Protein AF-0000000071014496 (afdb_homodimer)

Nearest PDB structures (foldseek):
  5trm-assembly1_J  TM=6.732E-01  e=1.260E-04  Homo sapiens
  3lod-assembly1_A  TM=6.827E-01  e=5.824E-04  Klebsiella pneumoniae subsp. pneumoniae MGH 78578
  3d8p-assembly1_A  TM=7.198E-01  e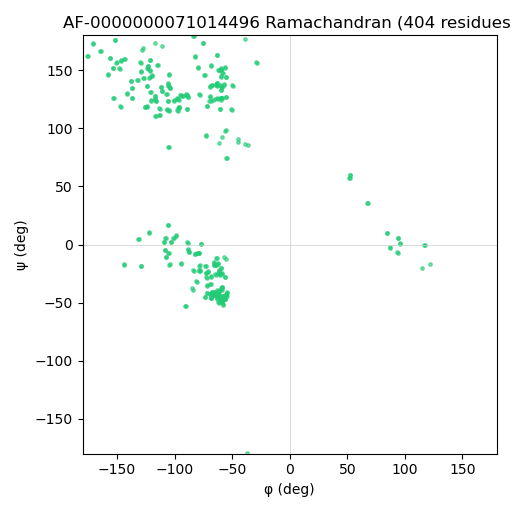=1.010E-03  Staphylococcus aureus subsp. aureus Mu50
  3d8p-assembly2_B  TM=6.957E-01  e=7.440E-04  Staphylococcus aureus subsp. aureus Mu50
  3efa-assembly1_A-2  TM=6.170E-01  e=9.733E-03  Lactiplantibacillus plantarum WCFS1

pLDDT: mean 94.32, std 11.19, range [26.66, 98.88]

Secondary structure (DSSP, 8-state):
-EEEEPPTTEEEEEEEEEEE-SPPPP-PPPP-S-EEEE--S--HHHHHHHHHHHHGGGT--HHHHS-HHHHHHHHT-TTEEEEEEE-TT--EEEEEEEE--STTEEEEEEEEE-GGGTTSSHHHHHHHHHHHHHHHT--TTS----EEEEEEETTS-TTHHHHHHHTT-EEEEEEEEEEE-HHHHTSS-TTSSTTS--------/-EEEEPPTTEEEEEEEEEEE-SPPPP-PPPP-S-EEEE--S--HHHHHHHHHHHHGGGT--HHHHS-HHHHHHHHT-TTEEEEEEE-TT--EEEEEEEE--STTEEEEEEEEE-GGGTTSSHHHHHHHHHHHHHHHT--TTS----EEEEEEETTS-TTHHHHHHHTT-EEEEEEEEEEE-HHHHTSS-TTSSTTS--------

Sequence (408 aa):
MALIPVEPEQVATIVTTLEMTRRPPARPIPDSRLRLNRWEAPAPDKYRALFRRVGAPWLWFSRLVMDDAKLVSIIHDPLVRVFAVTDPAGIEVGMLELDDRNAGACELSYVGLIPELTGQGHGRWLMAQALMLAWGTGAKGGKGVERVWVHTCTLDHPGALGFYRASGFTAISRTIETFADPRLTGALPADAAPQIPSFTPNRRMALIPVEPEQVATIVTTLEMTRRPPARPIPDSRLRLNRWEAPAPDKYRALFRRVGAPWLWFSRLVMDDAKLVSIIHDPLVRVFAVTDPAGIEVGMLELDDRNAGACELSYVGLIPELTGQGHGRWLMAQALMLAWGTGAKGGKGVERVWVHTCTLDHPGALGFYRASGFTAISRTIETFADPRLTGALPADAAPQIPSFTPNRR

Radius of gyration: 24.03 Å; Cα contacts (8 Å, |Δi|>4): 750; chains: 2; bounding box: 49×76×57 Å

Solvent-accessible surface area (backbone atoms only — not comparable to full-atom values): 22849 Å² total; per-residue (Å²): 116,53,79,42,77,50,56,51,57,41,44,75,37,49,33,38,37,29,35,28,72,63,84,72,76,92,67,84,70,55,78,62,79,56,44,83,37,82,39,80,60,58,53,68,70,59,49,41,50,52,49,40,64,37,24,30,66,44,65,53,50,72,76,70,71,44,55,66,70,61,46,48,59,46,55,53,30,92,46,30,50,39,29,38,22,22,42,87,87,62,49,76,47,24,38,39,28,39,39,44,78,49,85,41,32,26,31,51,75,43,73,49,50,28,75,91,53,65,92,68,55,49,63,59,24,50,48,46,51,49,52,52,52,50,57,57,55,42,55,91,88,57,80,46,50,52,30,39,33,39,71,49,42,70,56,42,64,85,58,47,66,61,49,44,42,74,72,61,34,41,79,77,49,44,31,38,38,37,38,72,31,43,43,81,76,59,78,36,60,75,71,48,27,73,90,56,85,80,50,71,69,75,82,121,116,50,78,43,77,49,58,50,57,41,44,74,36,50,33,38,37,29,35,29,70,61,84,71,77,90,67,85,71,56,77,63,78,58,44,84,38,81,39,79,60,58,53,69,70,62,48,42,51,52,48,39,65,39,25,30,66,45,65,53,47,72,76,71,71,44,55,66,70,62,47,47,60,48,57,52,30,92,47,29,51,39,30,38,23,23,42,87,85,63,50,77,48,28,39,39,29,40,38,43,77,49,85,40,34,27,31,51,76,43,73,47,51,29,75,90,54,63,91,70,55,50,64,57,24,52,48,46,53,50,51,52,53,52,56,56,57,41,55,92,87,57,80,45,52,50,30,40,32,37,72,50,42,71,56,43,63,86,58,47,67,61,49,45,41,75,72,61,33,42,77,76,48,43,31,38,37,38,38,73,31,43,43,80,75,60,79,36,58,75,72,48,28,72,89,56,86,80,50,71,68,75,81,122

Structure (mmCIF, N/CA/C/O backbone):
data_AF-0000000071014496-model_v1
#
loop_
_entity.id
_entity.type
_entity.pdbx_description
1 polymer 'GNAT family N-acetyltransferase'
#
loop_
_atom_site.group_PDB
_atom_site.id
_atom_site.type_symbol
_atom_site.label_atom_id
_atom_site.label_alt_id
_atom_site.label_comp_id
_atom_site.label_asym_id
_atom_site.label_entity_id
_atom_site.label_seq_id
_atom_site.pdbx_PDB_ins_code
_atom_site.Cartn_x
_atom_site.Cartn_y
_atom_site.Cartn_z
_atom_site.occupancy
_atom_site.B_iso_or_equiv
_atom_site.auth_seq_id
_atom_site.auth_comp_id
_atom_site.auth_asym_id
_atom_site.auth_atom_id
_atom_site.pdbx_PDB_model_num
ATOM 1 N N . MET A 1 1 ? -2.264 0.877 20.5 1 69.5 1 MET A N 1
ATOM 2 C CA . MET A 1 1 ? -1.523 1.037 19.266 1 69.5 1 MET A CA 1
ATOM 3 C C . MET A 1 1 ? -0.091 0.538 19.406 1 69.5 1 MET A C 1
ATOM 5 O O . MET A 1 1 ? 0.595 0.882 20.375 1 69.5 1 MET A O 1
ATOM 9 N N . ALA A 1 2 ? 0.266 -0.501 18.719 1 77.06 2 ALA A N 1
ATOM 10 C CA . ALA A 1 2 ? 1.624 -1.034 18.781 1 77.06 2 ALA A CA 1
ATOM 11 C C . ALA A 1 2 ? 2.473 -0.494 17.625 1 77.06 2 ALA A C 1
ATOM 13 O O . ALA A 1 2 ? 1.988 -0.357 16.5 1 77.06 2 ALA A O 1
ATOM 14 N N . LEU A 1 3 ? 3.592 0.118 17.984 1 88.88 3 LEU A N 1
ATOM 15 C CA . LEU A 1 3 ? 4.605 0.568 17.031 1 88.88 3 LEU A CA 1
ATOM 16 C C . LEU A 1 3 ? 5.832 -0.333 17.078 1 88.88 3 LEU A C 1
ATOM 18 O O . LEU A 1 3 ? 6.445 -0.499 18.141 1 88.88 3 LEU A O 1
ATOM 22 N N . ILE A 1 4 ? 6.09 -0.976 16 1 92.94 4 ILE A N 1
ATOM 23 C CA . ILE A 1 4 ? 7.246 -1.859 15.914 1 92.94 4 ILE A CA 1
ATOM 24 C C . ILE A 1 4 ? 8.211 -1.334 14.859 1 92.94 4 ILE A C 1
ATOM 26 O O . ILE A 1 4 ? 7.906 -1.348 13.664 1 92.94 4 ILE A O 1
ATOM 30 N N . PRO A 1 5 ? 9.336 -0.855 15.305 1 94.81 5 PRO A N 1
ATOM 31 C CA . PRO A 1 5 ? 10.305 -0.415 14.297 1 94.81 5 PRO A CA 1
ATOM 32 C C . PRO A 1 5 ? 10.734 -1.541 13.359 1 94.81 5 PRO A C 1
ATOM 34 O O . PRO A 1 5 ? 10.852 -2.693 13.781 1 94.81 5 PRO A O 1
ATOM 37 N N . VAL A 1 6 ? 10.977 -1.225 12.117 1 96.38 6 VAL A N 1
ATOM 38 C CA . VAL A 1 6 ? 11.523 -2.154 11.141 1 96.38 6 VAL A CA 1
ATOM 39 C C . VAL A 1 6 ? 13.016 -1.899 10.969 1 96.38 6 VAL A C 1
ATOM 41 O O . VAL A 1 6 ? 13.438 -0.765 10.719 1 96.38 6 VAL A O 1
ATOM 44 N N . GLU A 1 7 ? 13.836 -2.898 11.164 1 96.06 7 GLU A N 1
ATOM 45 C CA . GLU A 1 7 ? 15.273 -2.734 10.969 1 96.06 7 GLU A CA 1
ATOM 46 C C . GLU A 1 7 ? 15.586 -2.215 9.57 1 96.06 7 GLU A C 1
ATOM 48 O O . GLU A 1 7 ? 14.938 -2.607 8.594 1 96.06 7 GLU A O 1
ATOM 53 N N . PRO A 1 8 ? 16.609 -1.366 9.43 1 95.69 8 PRO A N 1
ATOM 54 C CA . PRO A 1 8 ? 16.938 -0.771 8.125 1 95.69 8 PRO A CA 1
ATOM 55 C C . PRO A 1 8 ? 17.188 -1.818 7.047 1 95.69 8 PRO A C 1
ATOM 57 O O . PRO A 1 8 ? 16.891 -1.579 5.871 1 95.69 8 PRO A O 1
ATOM 60 N N . GLU A 1 9 ? 17.641 -2.994 7.371 1 96.56 9 GLU A N 1
ATOM 61 C CA . GLU A 1 9 ? 18 -4.012 6.395 1 96.56 9 GLU A CA 1
ATOM 62 C C . GLU A 1 9 ? 16.812 -4.879 6.02 1 96.56 9 GLU A C 1
ATOM 64 O O . GLU A 1 9 ? 16.938 -5.82 5.234 1 96.56 9 GLU A O 1
ATOM 69 N N . GLN A 1 10 ? 15.672 -4.512 6.633 1 97.25 10 GLN A N 1
ATOM 70 C CA . GLN A 1 10 ? 14.484 -5.324 6.391 1 97.25 10 GLN A CA 1
ATOM 71 C C . GLN A 1 10 ? 13.414 -4.527 5.652 1 97.25 10 GLN A C 1
ATOM 73 O O . GLN A 1 10 ? 13.414 -3.295 5.691 1 97.25 10 GLN A O 1
ATOM 78 N N . VAL A 1 11 ? 12.586 -5.246 4.949 1 97.44 11 VAL A N 1
ATOM 79 C CA . VAL A 1 11 ? 11.336 -4.738 4.391 1 97.44 11 VAL A CA 1
ATOM 80 C C . VAL A 1 11 ? 10.156 -5.262 5.203 1 97.44 11 VAL A C 1
ATOM 82 O O . VAL A 1 11 ? 10.227 -6.348 5.785 1 97.44 11 VAL A O 1
ATOM 85 N N . ALA A 1 12 ? 9.148 -4.5 5.316 1 98.06 12 ALA A N 1
ATOM 86 C CA . ALA A 1 12 ? 7.906 -4.895 5.973 1 98.06 12 ALA A CA 1
ATOM 87 C C . ALA A 1 12 ? 6.719 -4.77 5.02 1 98.06 12 ALA A C 1
ATOM 89 O O . ALA A 1 12 ? 6.672 -3.855 4.195 1 98.06 12 ALA A O 1
ATOM 90 N N . THR A 1 13 ? 5.801 -5.695 5.137 1 98.5 13 THR A N 1
ATOM 91 C CA . THR A 1 13 ? 4.617 -5.668 4.285 1 98.5 13 THR A CA 1
ATOM 92 C C . THR A 1 13 ? 3.406 -6.23 5.023 1 98.5 13 THR A C 1
ATOM 94 O O . THR A 1 13 ? 3.555 -7.008 5.969 1 98.5 13 THR A O 1
ATOM 97 N N . ILE A 1 14 ? 2.242 -5.77 4.676 1 98.69 14 ILE A N 1
ATOM 98 C CA . ILE A 1 14 ? 0.983 -6.359 5.117 1 98.69 14 ILE A CA 1
ATOM 99 C C . ILE A 1 14 ? 0.462 -7.32 4.051 1 98.69 14 ILE A C 1
ATOM 101 O O . ILE A 1 14 ? 0.194 -6.914 2.916 1 98.69 14 ILE A O 1
ATOM 105 N N . VAL A 1 15 ? 0.355 -8.531 4.41 1 98.69 15 VAL A N 1
ATOM 106 C CA . VAL A 1 15 ? -0.151 -9.57 3.514 1 98.69 15 VAL A CA 1
ATOM 107 C C . VAL A 1 15 ? -1.646 -9.773 3.748 1 98.69 15 VAL A C 1
ATOM 109 O O . VAL A 1 15 ? -2.09 -9.906 4.891 1 98.69 15 VAL A O 1
ATOM 112 N N . THR A 1 16 ? -2.432 -9.734 2.742 1 98.69 16 THR A N 1
ATOM 113 C CA . THR A 1 16 ? -3.855 -10.047 2.787 1 98.69 16 THR A CA 1
ATOM 114 C C . THR A 1 16 ? -4.129 -11.406 2.148 1 98.69 16 THR A C 1
ATOM 116 O O . THR A 1 16 ? -3.725 -11.656 1.012 1 98.69 16 THR A O 1
ATOM 119 N N . THR A 1 17 ? -4.738 -12.289 2.885 1 98.56 17 THR A N 1
ATOM 120 C CA . THR A 1 17 ? -5.199 -13.57 2.359 1 98.56 17 THR A CA 1
ATOM 121 C C . THR A 1 17 ? -6.621 -13.453 1.82 1 98.56 17 THR A C 1
ATOM 123 O O . THR A 1 17 ? -7.5 -12.914 2.492 1 98.56 17 THR A O 1
ATOM 126 N N . LEU A 1 18 ? -6.848 -13.891 0.593 1 98.81 18 LEU A N 1
ATOM 127 C CA . LEU A 1 18 ? -8.164 -13.875 -0.026 1 98.81 18 LEU A CA 1
ATOM 128 C C . LEU A 1 18 ? -8.578 -15.273 -0.476 1 98.81 18 LEU A C 1
ATOM 130 O O . LEU A 1 18 ? -7.723 -16.094 -0.807 1 98.81 18 LEU A O 1
ATOM 134 N N . GLU A 1 19 ? -9.883 -15.469 -0.527 1 98.69 19 GLU A N 1
ATOM 135 C CA . GLU A 1 19 ? -10.352 -16.781 -0.985 1 98.69 19 GLU A CA 1
ATOM 136 C C . GLU A 1 19 ? -11.664 -16.656 -1.757 1 98.69 19 GLU A C 1
ATOM 138 O O . GLU A 1 19 ? -12.328 -15.617 -1.7 1 98.69 19 GLU A O 1
ATOM 143 N N . MET A 1 20 ? -11.93 -17.594 -2.529 1 98.19 20 MET A N 1
ATOM 144 C CA . MET A 1 20 ? -13.18 -17.875 -3.225 1 98.19 20 MET A CA 1
ATOM 145 C C . MET A 1 20 ? -13.672 -19.281 -2.902 1 98.19 20 MET A C 1
ATOM 147 O O . MET A 1 20 ? -12.984 -20.266 -3.168 1 98.19 20 MET A O 1
ATOM 151 N N . THR A 1 21 ? -14.867 -19.375 -2.309 1 97.56 21 THR A N 1
ATOM 152 C CA . THR A 1 21 ? -15.32 -20.672 -1.844 1 97.56 21 THR A CA 1
ATOM 153 C C . THR A 1 21 ? -16.453 -21.203 -2.723 1 97.56 21 THR A C 1
ATOM 155 O O . THR A 1 21 ? -17.094 -22.203 -2.389 1 97.56 21 THR A O 1
ATOM 158 N N . ARG A 1 22 ? -16.734 -20.5 -3.76 1 95.25 22 ARG A N 1
ATOM 159 C CA . ARG A 1 22 ? -17.703 -20.938 -4.773 1 95.25 22 ARG A CA 1
ATOM 160 C C . ARG A 1 22 ? -17.172 -20.656 -6.176 1 95.25 22 ARG A C 1
ATOM 162 O O . ARG A 1 22 ? -16.688 -19.562 -6.457 1 95.25 22 ARG A O 1
ATOM 169 N N . ARG A 1 23 ? -17.312 -21.594 -6.984 1 93.38 23 ARG A N 1
ATOM 170 C CA . ARG A 1 23 ? -16.938 -21.391 -8.383 1 93.38 23 ARG A CA 1
ATOM 171 C C . ARG A 1 23 ? -17.734 -20.266 -9.016 1 93.38 23 ARG A C 1
ATOM 173 O O . ARG A 1 23 ? -18.969 -20.25 -8.945 1 93.38 23 ARG A O 1
ATOM 180 N N . PRO A 1 24 ? -17.078 -19.328 -9.578 1 92.94 24 PRO A N 1
ATOM 181 C CA . PRO A 1 24 ? -17.828 -18.25 -10.242 1 92.94 24 PRO A CA 1
ATOM 182 C C . PRO A 1 24 ? -18.547 -18.734 -11.492 1 92.94 24 PRO A C 1
ATOM 184 O O . PRO A 1 24 ? -18.156 -19.734 -12.094 1 92.94 24 PRO A O 1
ATOM 187 N N . PRO A 1 25 ? -19.562 -18.016 -11.75 1 89.94 25 PRO A N 1
ATOM 188 C CA . PRO A 1 25 ? -20.25 -18.391 -12.992 1 89.94 25 PRO A CA 1
ATOM 189 C C . PRO A 1 25 ? -19.359 -18.281 -14.219 1 89.94 25 PRO A C 1
ATOM 191 O O . PRO A 1 25 ? -18.453 -17.438 -14.258 1 89.94 25 PRO A O 1
ATOM 194 N N . ALA A 1 26 ? -19.672 -19.109 -15.109 1 84.94 26 ALA A N 1
ATOM 195 C CA . ALA A 1 26 ? -18.875 -19.078 -16.344 1 84.94 26 ALA A CA 1
ATOM 196 C C . ALA A 1 26 ? -19.062 -17.766 -17.094 1 84.94 26 ALA A C 1
ATOM 198 O O . ALA A 1 26 ? -20.188 -17.281 -17.219 1 84.94 26 ALA A O 1
ATOM 199 N N . ARG A 1 27 ? -18 -17.094 -17.375 1 87.75 27 ARG A N 1
ATOM 200 C CA . ARG A 1 27 ? -18 -15.891 -18.219 1 87.75 27 ARG A CA 1
ATOM 201 C C . ARG A 1 27 ? -17.031 -16.047 -19.391 1 87.75 27 ARG A C 1
ATOM 203 O O . ARG A 1 27 ? -16.094 -16.844 -19.328 1 87.75 27 ARG A O 1
ATOM 210 N N . PRO A 1 28 ? -17.359 -15.359 -20.469 1 91.69 28 PRO A N 1
ATOM 211 C CA . PRO A 1 28 ? -16.391 -15.406 -21.578 1 91.69 28 PRO A CA 1
ATOM 212 C C . PRO A 1 28 ? -15 -14.922 -21.156 1 91.69 28 PRO A C 1
ATOM 214 O O . PRO A 1 28 ? -14.883 -13.961 -20.391 1 91.69 28 PRO A O 1
ATOM 217 N N . ILE A 1 29 ? -14.086 -15.641 -21.609 1 92.31 29 ILE A N 1
ATOM 218 C CA . ILE A 1 29 ? -12.719 -15.219 -21.359 1 92.31 29 ILE A CA 1
ATOM 219 C C . ILE A 1 29 ? -12.414 -13.961 -22.156 1 92.31 29 ILE A C 1
ATOM 221 O O . ILE A 1 29 ? -12.625 -13.922 -23.375 1 92.31 29 ILE A O 1
ATOM 225 N N . PRO A 1 30 ? -11.93 -12.938 -21.516 1 94.81 30 PRO A N 1
ATOM 226 C CA . PRO A 1 30 ? -11.555 -11.727 -22.25 1 94.81 30 PRO A CA 1
ATOM 227 C C . PRO A 1 30 ? -10.531 -12 -23.359 1 94.81 30 PRO A C 1
ATOM 229 O O . PRO A 1 30 ? -9.711 -12.914 -23.219 1 94.81 30 PRO A O 1
ATOM 232 N N . ASP A 1 31 ? -10.57 -11.203 -24.344 1 94.5 31 ASP A N 1
ATOM 233 C CA . ASP A 1 31 ? -9.609 -11.344 -25.438 1 94.5 31 ASP A CA 1
ATOM 234 C C . ASP A 1 31 ? -8.219 -10.867 -25.016 1 94.5 31 ASP A C 1
ATOM 236 O O . ASP A 1 31 ? -8.094 -9.961 -24.203 1 94.5 31 ASP A O 1
ATOM 240 N N . SER A 1 32 ? -7.27 -11.523 -25.547 1 97.81 32 SER A N 1
ATOM 241 C CA . SER A 1 32 ? -5.871 -11.141 -25.375 1 97.81 32 SER A CA 1
ATOM 242 C C . SER A 1 32 ? -5 -11.711 -26.484 1 97.81 32 SER A C 1
ATOM 244 O O . SER A 1 32 ? -5.254 -12.812 -26.984 1 97.81 32 SER A O 1
ATOM 246 N N . ARG A 1 33 ? -4.012 -10.969 -26.844 1 97.62 33 ARG A N 1
ATOM 247 C CA . ARG A 1 33 ? -3.066 -11.477 -27.844 1 97.62 33 ARG A CA 1
ATOM 248 C C . ARG A 1 33 ? -2.074 -12.445 -27.203 1 97.62 33 ARG A C 1
ATOM 250 O O . ARG A 1 33 ? -1.248 -13.039 -27.891 1 97.62 33 ARG A O 1
ATOM 257 N N . LEU A 1 34 ? -2.111 -12.547 -25.922 1 98.62 34 LEU A N 1
ATOM 258 C CA . LEU A 1 34 ? -1.168 -13.391 -25.203 1 98.62 34 LEU A CA 1
ATOM 259 C C . LEU A 1 34 ? -1.624 -14.844 -25.203 1 98.62 34 LEU A C 1
ATOM 261 O O . LEU A 1 34 ? -2.783 -15.141 -25.5 1 98.62 34 LEU A O 1
ATOM 265 N N . ARG A 1 35 ? -0.697 -15.719 -24.922 1 98.38 35 ARG A N 1
ATOM 266 C CA . ARG A 1 35 ? -0.98 -17.141 -24.812 1 98.38 35 ARG A CA 1
ATOM 267 C C . ARG A 1 35 ? -0.546 -17.688 -23.453 1 98.38 35 ARG A C 1
ATOM 269 O O . ARG A 1 35 ? 0.508 -17.312 -22.938 1 98.38 35 ARG A O 1
ATOM 276 N N . LEU A 1 36 ? -1.354 -18.484 -22.859 1 98.56 36 LEU A N 1
ATOM 277 C CA . LEU A 1 36 ? -1.014 -19.203 -21.641 1 98.56 36 LEU A CA 1
ATOM 278 C C . LEU A 1 36 ? -0.539 -20.625 -21.969 1 98.56 36 LEU A C 1
ATOM 280 O O . LEU A 1 36 ? -1.295 -21.422 -22.516 1 98.56 36 LEU A O 1
ATOM 284 N N . ASN A 1 37 ? 0.732 -20.953 -21.625 1 98.31 37 ASN A N 1
ATOM 285 C CA . ASN A 1 37 ? 1.339 -22.234 -21.969 1 98.31 37 ASN A CA 1
ATOM 286 C C . ASN A 1 37 ? 1.689 -23.031 -20.719 1 98.31 37 ASN A C 1
ATOM 288 O O . ASN A 1 37 ? 2.418 -22.562 -19.844 1 98.31 37 ASN A O 1
ATOM 292 N N . ARG A 1 38 ? 1.179 -24.234 -20.688 1 98.12 38 ARG A N 1
ATOM 293 C CA . ARG A 1 38 ? 1.626 -25.125 -19.625 1 98.12 38 ARG A CA 1
ATOM 294 C C . ARG A 1 38 ? 3.133 -25.359 -19.688 1 98.12 38 ARG A C 1
ATOM 296 O O . ARG A 1 38 ? 3.67 -25.641 -20.766 1 98.12 38 ARG A O 1
ATOM 303 N N . TRP A 1 39 ? 3.795 -25.094 -18.625 1 97.12 39 TRP A N 1
ATOM 304 C CA . TRP A 1 39 ? 5.242 -25.25 -18.516 1 97.12 39 TRP A CA 1
ATOM 305 C C . TRP A 1 39 ? 5.598 -26.484 -17.688 1 97.12 39 TRP A C 1
ATOM 307 O O . TRP A 1 39 ? 5.918 -26.375 -16.5 1 97.12 39 TRP A O 1
ATOM 317 N N . GLU A 1 40 ? 5.609 -27.625 -18.359 1 94.81 40 GLU A N 1
ATOM 318 C CA . GLU A 1 40 ? 5.852 -28.891 -17.672 1 94.81 40 GLU A CA 1
ATOM 319 C C . GLU A 1 40 ? 7.312 -29.016 -17.25 1 94.81 40 GLU A C 1
ATOM 321 O O . GLU A 1 40 ? 8.219 -28.938 -18.078 1 94.81 40 GLU A O 1
ATOM 326 N N . ALA A 1 41 ? 7.586 -29.125 -16.016 1 95.12 41 ALA A N 1
ATOM 327 C CA . ALA A 1 41 ? 8.898 -29.344 -15.414 1 95.12 41 ALA A CA 1
ATOM 328 C C . ALA A 1 41 ? 9.922 -28.344 -15.93 1 95.12 41 ALA A C 1
ATOM 330 O O . ALA A 1 41 ? 10.961 -28.719 -16.484 1 95.12 41 ALA A O 1
ATOM 331 N N . PRO A 1 42 ? 9.617 -27.094 -15.742 1 97.38 42 PRO A N 1
ATOM 332 C CA . PRO A 1 42 ? 10.586 -26.094 -16.203 1 97.38 42 PRO A CA 1
ATOM 333 C C . PRO A 1 42 ? 11.961 -26.266 -15.57 1 97.38 42 PRO A C 1
ATOM 335 O O . PRO A 1 42 ? 12.062 -26.672 -14.406 1 97.38 42 PRO A O 1
ATOM 338 N N . ALA A 1 43 ? 12.977 -25.922 -16.359 1 97.5 43 ALA A N 1
ATOM 339 C CA . ALA A 1 43 ? 14.312 -25.828 -15.781 1 97.5 43 ALA A CA 1
ATOM 340 C C . ALA A 1 43 ? 14.367 -24.719 -14.719 1 97.5 43 ALA A C 1
ATOM 342 O O . ALA A 1 43 ? 13.836 -23.625 -14.922 1 97.5 43 ALA A O 1
ATOM 343 N N . PRO A 1 44 ? 15.023 -25.062 -13.625 1 98.12 44 PRO A N 1
ATOM 344 C CA . PRO A 1 44 ? 15.047 -24.094 -12.523 1 98.12 44 PRO A CA 1
ATOM 345 C C . PRO A 1 44 ? 15.555 -22.719 -12.945 1 98.12 44 PRO A C 1
ATOM 347 O O . PRO A 1 44 ? 15 -21.703 -12.539 1 98.12 44 PRO A O 1
ATOM 350 N N . ASP A 1 45 ? 16.578 -22.641 -13.758 1 98 45 ASP A N 1
ATOM 351 C CA . ASP A 1 45 ? 17.156 -21.359 -14.18 1 98 45 ASP A CA 1
ATOM 352 C C . ASP A 1 45 ? 16.172 -20.562 -15.039 1 98 45 ASP A C 1
ATOM 354 O O . ASP A 1 45 ? 16.047 -19.344 -14.891 1 98 45 ASP A O 1
ATOM 358 N N . LYS A 1 46 ? 15.469 -21.25 -15.93 1 98.06 46 LYS A N 1
ATOM 359 C CA . LYS A 1 46 ? 14.477 -20.594 -16.766 1 98.06 46 LYS A CA 1
ATOM 360 C C . LYS A 1 46 ? 13.289 -20.109 -15.945 1 98.06 46 LYS A C 1
ATOM 362 O O . LYS A 1 46 ? 12.766 -19.016 -16.172 1 98.06 46 LYS A O 1
ATOM 367 N N . TYR A 1 47 ? 12.898 -20.953 -15.023 1 98.75 47 TYR A N 1
ATOM 368 C CA . TYR A 1 47 ? 11.836 -20.578 -14.102 1 98.75 47 TYR A CA 1
ATOM 369 C C . TYR A 1 47 ? 12.188 -19.297 -13.352 1 98.75 47 TYR A C 1
ATOM 371 O O . TYR A 1 47 ? 11.391 -18.359 -13.32 1 98.75 47 TYR A O 1
ATOM 379 N N . ARG A 1 48 ? 13.391 -19.234 -12.836 1 98.88 48 ARG A N 1
ATOM 380 C CA . ARG A 1 48 ? 13.828 -18.094 -12.039 1 98.88 48 ARG A CA 1
ATOM 381 C C . ARG A 1 48 ? 13.969 -16.844 -12.898 1 98.88 48 ARG A C 1
ATOM 383 O O . ARG A 1 48 ? 13.711 -15.734 -12.43 1 98.88 48 ARG A O 1
ATOM 390 N N . ALA A 1 49 ? 14.375 -17.094 -14.125 1 98.5 49 ALA A N 1
ATOM 391 C CA . ALA A 1 49 ? 14.484 -15.945 -15.031 1 98.5 49 ALA A CA 1
ATOM 392 C C . ALA A 1 49 ? 13.125 -15.281 -15.242 1 98.5 49 ALA A C 1
ATOM 394 O O . ALA A 1 49 ? 13.008 -14.062 -15.164 1 98.5 49 ALA A O 1
ATOM 395 N N . LEU A 1 50 ? 12.117 -16.078 -15.438 1 98.75 50 LEU A N 1
ATOM 396 C CA . LEU A 1 50 ? 10.781 -15.539 -15.633 1 98.75 50 LEU A CA 1
ATOM 397 C C . LEU A 1 50 ? 10.219 -14.977 -14.336 1 98.75 50 LEU A C 1
ATOM 399 O O . LEU A 1 50 ? 9.617 -13.898 -14.328 1 98.75 50 LEU A O 1
ATOM 403 N N . PHE A 1 51 ? 10.469 -15.727 -13.25 1 98.88 51 PHE A N 1
ATOM 404 C CA . PHE A 1 51 ? 10.055 -15.281 -11.922 1 98.88 51 PHE A CA 1
ATOM 405 C C . PHE A 1 51 ? 10.617 -13.891 -11.625 1 98.88 51 PHE A C 1
ATOM 407 O O . PHE A 1 51 ? 9.875 -13.008 -11.188 1 98.88 51 PHE A O 1
ATOM 414 N N . ARG A 1 52 ? 11.82 -13.688 -11.93 1 98.62 52 ARG A N 1
ATOM 415 C CA . ARG A 1 52 ? 12.492 -12.414 -11.703 1 98.62 52 ARG A CA 1
ATOM 416 C C . ARG A 1 52 ? 11.93 -11.336 -12.617 1 98.62 52 ARG A C 1
ATOM 418 O O . ARG A 1 52 ? 11.664 -10.211 -12.172 1 98.62 52 ARG A O 1
ATOM 425 N N . ARG A 1 53 ? 11.766 -11.688 -13.844 1 98.12 53 ARG A N 1
ATOM 426 C CA . ARG A 1 53 ? 11.281 -10.727 -14.828 1 98.12 53 ARG A CA 1
ATOM 427 C C . ARG A 1 53 ? 9.906 -10.195 -14.438 1 98.12 53 ARG A C 1
ATOM 429 O O . ARG A 1 53 ? 9.641 -8.992 -14.555 1 98.12 53 ARG A O 1
ATOM 436 N N . VAL A 1 54 ? 9.062 -11.047 -13.906 1 98.5 54 VAL A N 1
ATOM 437 C CA . VAL A 1 54 ? 7.695 -10.688 -13.562 1 98.5 54 VAL A CA 1
ATOM 438 C C . VAL A 1 54 ? 7.664 -10.055 -12.172 1 98.5 54 VAL A C 1
ATOM 440 O O . VAL A 1 54 ? 6.98 -9.047 -11.961 1 98.5 54 VAL A O 1
ATOM 443 N N . GLY A 1 55 ? 8.477 -10.57 -11.281 1 98.69 55 GLY A N 1
ATOM 444 C CA . GLY A 1 55 ? 8.242 -10.32 -9.867 1 98.69 55 GLY A CA 1
ATOM 445 C C . GLY A 1 55 ? 9.203 -9.312 -9.273 1 98.69 55 GLY A C 1
ATOM 446 O O . GLY A 1 55 ? 8.953 -8.758 -8.195 1 98.69 55 GLY A O 1
ATOM 447 N N . ALA A 1 56 ? 10.375 -9.016 -9.953 1 98.69 56 ALA A N 1
ATOM 448 C CA . ALA A 1 56 ? 11.391 -8.133 -9.383 1 98.69 56 ALA A CA 1
ATOM 449 C C . ALA A 1 56 ? 10.812 -6.754 -9.086 1 98.69 56 ALA A C 1
ATOM 451 O O . ALA A 1 56 ? 11.109 -6.164 -8.039 1 98.69 56 ALA A O 1
ATOM 452 N N . PRO A 1 57 ? 9.914 -6.227 -9.922 1 98.31 57 PRO A N 1
ATOM 453 C CA . PRO A 1 57 ? 9.344 -4.91 -9.641 1 98.31 57 PRO A CA 1
ATOM 454 C C . PRO A 1 57 ? 8.531 -4.879 -8.352 1 98.31 57 PRO A C 1
ATOM 456 O O . PRO A 1 57 ? 8.18 -3.803 -7.859 1 98.31 57 PRO A O 1
ATOM 459 N N . TRP A 1 58 ? 8.234 -6.086 -7.777 1 98.44 58 TRP A N 1
ATOM 460 C CA . TRP A 1 58 ? 7.414 -6.207 -6.578 1 98.44 58 TRP A CA 1
ATOM 461 C C . TRP A 1 58 ? 8.172 -6.934 -5.469 1 98.44 58 TRP A C 1
ATOM 463 O O . TRP A 1 58 ? 7.562 -7.426 -4.516 1 98.44 58 TRP A O 1
ATOM 473 N N . LEU A 1 59 ? 9.461 -7.125 -5.691 1 98.56 59 LEU A N 1
ATOM 474 C CA . LEU A 1 59 ? 10.398 -7.719 -4.742 1 98.56 59 LEU A CA 1
ATOM 475 C C . LEU A 1 59 ? 10.07 -9.188 -4.508 1 98.56 59 LEU A C 1
ATOM 477 O O . LEU A 1 59 ? 10.203 -9.688 -3.389 1 98.56 59 LEU A O 1
ATOM 481 N N . TRP A 1 60 ? 9.617 -9.867 -5.574 1 98.62 60 TRP A N 1
ATOM 482 C CA . TRP A 1 60 ? 9.586 -11.32 -5.5 1 98.62 60 TRP A CA 1
ATOM 483 C C . TRP A 1 60 ? 10.992 -11.891 -5.336 1 98.62 60 TRP A C 1
ATOM 485 O O . TRP A 1 60 ? 11.875 -11.633 -6.156 1 98.62 60 TRP A O 1
ATOM 495 N N . PHE A 1 61 ? 11.164 -12.719 -4.285 1 98.5 61 PHE A N 1
ATOM 496 C CA . PHE A 1 61 ? 12.539 -13.18 -4.113 1 98.5 61 PHE A CA 1
ATOM 497 C C . PHE A 1 61 ? 12.562 -14.617 -3.611 1 98.5 61 PHE A C 1
ATOM 499 O O . PHE A 1 61 ? 13.602 -15.281 -3.654 1 98.5 61 PHE A O 1
ATOM 506 N N . SER A 1 62 ? 11.453 -15.094 -3.088 1 97.75 62 SER A N 1
ATOM 507 C CA . SER A 1 62 ? 11.438 -16.359 -2.352 1 97.75 62 SER A CA 1
ATOM 508 C C . SER A 1 62 ? 12 -17.5 -3.193 1 97.75 62 SER A C 1
ATOM 510 O O . SER A 1 62 ? 12.82 -18.281 -2.715 1 97.75 62 SER A O 1
ATOM 512 N N . ARG A 1 63 ? 11.617 -17.547 -4.469 1 98.62 63 ARG A N 1
ATOM 513 C CA . ARG A 1 63 ? 12.062 -18.641 -5.344 1 98.62 63 ARG A CA 1
ATOM 514 C C . ARG A 1 63 ? 13.492 -18.406 -5.816 1 98.62 63 ARG A C 1
ATOM 516 O O . ARG A 1 63 ? 14.148 -19.328 -6.301 1 98.62 63 ARG A O 1
ATOM 523 N N . LEU A 1 64 ? 13.969 -17.188 -5.805 1 98.69 64 LEU A N 1
ATOM 524 C CA . LEU A 1 64 ? 15.32 -16.859 -6.242 1 98.69 64 LEU A CA 1
ATOM 525 C C . LEU A 1 64 ? 16.359 -17.344 -5.23 1 98.69 64 LEU A C 1
ATOM 527 O O . LEU A 1 64 ? 17.469 -17.703 -5.605 1 98.69 64 LEU A O 1
ATOM 531 N N . VAL A 1 65 ? 15.945 -17.406 -3.975 1 98.19 65 VAL A N 1
ATOM 532 C CA . VAL A 1 65 ? 16.922 -17.719 -2.932 1 98.19 65 VAL A CA 1
ATOM 533 C C . VAL A 1 65 ? 16.734 -19.156 -2.461 1 98.19 65 VAL A C 1
ATOM 535 O O . VAL A 1 65 ? 17.484 -19.656 -1.626 1 98.19 65 VAL A O 1
ATOM 538 N N . MET A 1 66 ? 15.734 -19.766 -2.916 1 98 66 MET A N 1
ATOM 539 C CA . MET A 1 66 ? 15.469 -21.156 -2.572 1 98 66 MET A CA 1
ATOM 540 C C . MET A 1 66 ? 16.5 -22.094 -3.211 1 98 66 MET A C 1
ATOM 542 O O . MET A 1 66 ? 16.875 -21.891 -4.367 1 98 66 MET A O 1
ATOM 546 N N . ASP A 1 67 ? 16.984 -23.047 -2.451 1 97.31 67 ASP A N 1
ATOM 547 C CA . ASP A 1 67 ? 17.938 -23.953 -3.057 1 97.31 67 ASP A CA 1
ATOM 548 C C . ASP A 1 67 ? 17.312 -24.75 -4.195 1 97.31 67 ASP A C 1
ATOM 550 O O . ASP A 1 67 ? 16.094 -24.953 -4.211 1 97.31 67 ASP A O 1
ATOM 554 N N . ASP A 1 68 ? 18.125 -25.344 -5.051 1 97.62 68 ASP A N 1
ATOM 555 C CA . ASP A 1 68 ? 17.672 -25.969 -6.285 1 97.62 68 ASP A CA 1
ATOM 556 C C . ASP A 1 68 ? 16.812 -27.188 -5.996 1 97.62 68 ASP A C 1
ATOM 558 O O . ASP A 1 68 ? 15.766 -27.391 -6.629 1 97.62 68 ASP A O 1
ATOM 562 N N . ALA A 1 69 ? 17.219 -27.953 -5.102 1 98.25 69 ALA A N 1
ATOM 563 C CA . ALA A 1 69 ? 16.484 -29.188 -4.801 1 98.25 69 ALA A CA 1
ATOM 564 C C . ALA A 1 69 ? 15.07 -28.891 -4.312 1 98.25 69 ALA A C 1
ATOM 566 O O . ALA A 1 69 ? 14.109 -29.516 -4.75 1 98.25 69 ALA A O 1
ATOM 567 N N . LYS A 1 70 ? 14.977 -27.891 -3.463 1 98.5 70 LYS A N 1
ATOM 568 C CA . LYS A 1 70 ? 13.672 -27.5 -2.936 1 98.5 70 LYS A CA 1
ATOM 569 C C . LYS A 1 70 ? 12.797 -26.875 -4.023 1 98.5 70 LYS A C 1
ATOM 571 O O . LYS A 1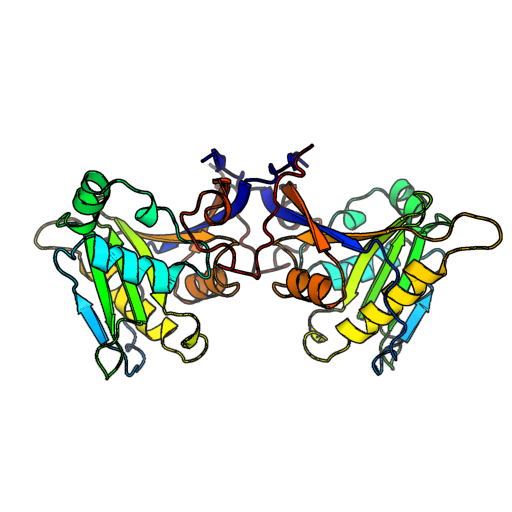 70 ? 11.609 -27.203 -4.137 1 98.5 70 LYS A O 1
ATOM 576 N N . LEU A 1 71 ? 13.398 -26.016 -4.84 1 98.75 71 LEU A N 1
ATOM 577 C CA . LEU A 1 71 ? 12.648 -25.406 -5.93 1 98.75 71 LEU A CA 1
ATOM 578 C C . LEU A 1 71 ? 12.125 -26.469 -6.891 1 98.75 71 LEU A C 1
ATOM 580 O O . LEU A 1 71 ? 10.938 -26.484 -7.223 1 98.75 71 LEU A O 1
ATOM 584 N N . VAL A 1 72 ? 12.969 -27.375 -7.266 1 98.56 72 VAL A N 1
ATOM 585 C CA . VAL A 1 72 ? 12.617 -28.422 -8.211 1 98.56 72 VAL A CA 1
ATOM 586 C C . VAL A 1 72 ? 11.5 -29.297 -7.625 1 98.56 72 VAL A C 1
ATOM 588 O O . VAL A 1 72 ? 10.555 -29.656 -8.328 1 98.56 72 VAL A O 1
ATOM 591 N N . SER A 1 73 ? 11.602 -29.578 -6.312 1 98.5 73 SER A N 1
ATOM 592 C CA . SER A 1 73 ? 10.586 -30.391 -5.656 1 98.5 73 SER A CA 1
ATOM 593 C C . SER A 1 73 ? 9.219 -29.719 -5.727 1 98.5 73 SER A C 1
ATOM 595 O O . SER A 1 73 ? 8.188 -30.406 -5.734 1 98.5 73 SER A O 1
ATOM 597 N N . ILE A 1 74 ? 9.211 -28.406 -5.875 1 98.69 74 ILE A N 1
ATOM 598 C CA . ILE A 1 74 ? 7.949 -27.688 -5.945 1 98.69 74 ILE A CA 1
ATOM 599 C C . ILE A 1 74 ? 7.5 -27.578 -7.402 1 98.69 74 ILE A C 1
ATOM 601 O O . ILE A 1 74 ? 6.422 -28.047 -7.762 1 98.69 74 ILE A O 1
ATOM 605 N N . ILE A 1 75 ? 8.305 -27.094 -8.297 1 98.62 75 ILE A N 1
ATOM 606 C CA . ILE A 1 75 ? 7.859 -26.688 -9.625 1 98.62 75 ILE A CA 1
ATOM 607 C C . ILE A 1 75 ? 7.719 -27.922 -10.516 1 98.62 75 ILE A C 1
ATOM 609 O O . ILE A 1 75 ? 7.145 -27.844 -11.609 1 98.62 75 ILE A O 1
ATOM 613 N N . HIS A 1 76 ? 8.172 -29.141 -10.016 1 98.44 76 HIS A N 1
ATOM 614 C CA . HIS A 1 76 ? 8.008 -30.391 -10.75 1 98.44 76 HIS A CA 1
ATOM 615 C C . HIS A 1 76 ? 6.957 -31.281 -10.094 1 98.44 76 HIS A C 1
ATOM 617 O O . HIS A 1 76 ? 6.652 -32.375 -10.594 1 98.44 76 HIS A O 1
ATOM 623 N N . ASP A 1 77 ? 6.438 -30.875 -8.961 1 97.69 77 ASP A N 1
ATOM 624 C CA . ASP A 1 77 ? 5.379 -31.641 -8.32 1 97.69 77 ASP A CA 1
ATOM 625 C C . ASP A 1 77 ? 4.164 -31.781 -9.234 1 97.69 77 ASP A C 1
ATOM 627 O O . ASP A 1 77 ? 3.715 -30.797 -9.828 1 97.69 77 ASP A O 1
ATOM 631 N N . PRO A 1 78 ? 3.578 -32.938 -9.352 1 95.56 78 PRO A N 1
ATOM 632 C CA . PRO A 1 78 ? 2.438 -33.156 -10.25 1 95.56 78 PRO A CA 1
ATOM 633 C C . PRO A 1 78 ? 1.214 -32.344 -9.836 1 95.56 78 PRO A C 1
ATOM 635 O O . PRO A 1 78 ? 0.315 -32.125 -10.648 1 95.56 78 PRO A O 1
ATOM 638 N N . LEU A 1 79 ? 1.175 -31.844 -8.586 1 95.62 79 LEU A N 1
ATOM 639 C CA . LEU A 1 79 ? 0.034 -31.078 -8.086 1 95.62 79 LEU A CA 1
ATOM 640 C C . LEU A 1 79 ? 0.325 -29.594 -8.109 1 95.62 79 LEU A C 1
ATOM 642 O O . LEU A 1 79 ? -0.465 -28.797 -7.598 1 95.62 79 LEU A O 1
ATOM 646 N N . VAL A 1 80 ? 1.465 -29.25 -8.664 1 97.69 80 VAL A N 1
ATOM 647 C CA . VAL A 1 80 ? 1.789 -27.844 -8.938 1 97.69 80 VAL A CA 1
ATOM 648 C C . VAL A 1 80 ? 1.847 -27.609 -10.445 1 97.69 80 VAL A C 1
ATOM 650 O O . VAL A 1 80 ? 2.611 -28.266 -11.156 1 97.69 80 VAL A O 1
ATOM 653 N N . ARG A 1 81 ? 0.979 -26.781 -10.938 1 97.88 81 ARG A N 1
ATOM 654 C CA . ARG A 1 81 ? 0.915 -26.484 -12.359 1 97.88 81 ARG A CA 1
ATOM 655 C C . ARG A 1 81 ? 1.502 -25.109 -12.664 1 97.88 81 ARG A C 1
ATOM 657 O O . ARG A 1 81 ? 0.993 -24.094 -12.18 1 97.88 81 ARG A O 1
ATOM 664 N N . VAL A 1 82 ? 2.576 -25.078 -13.398 1 98.75 82 VAL A N 1
ATOM 665 C CA . VAL A 1 82 ? 3.252 -23.844 -13.781 1 98.75 82 VAL A CA 1
ATOM 666 C C . VAL A 1 82 ? 2.938 -23.516 -15.242 1 98.75 82 VAL A C 1
ATOM 668 O O . VAL A 1 82 ? 2.951 -24.391 -16.094 1 98.75 82 VAL A O 1
ATOM 671 N N . PHE A 1 83 ? 2.605 -22.25 -15.516 1 98.81 83 PHE A N 1
ATOM 672 C CA . PHE A 1 83 ? 2.334 -21.75 -16.859 1 98.81 83 PHE A CA 1
ATOM 673 C C . PHE A 1 83 ? 3.188 -20.516 -17.156 1 98.81 83 PHE A C 1
ATOM 675 O O . PHE A 1 83 ? 3.42 -19.688 -16.281 1 98.81 83 PHE A O 1
ATOM 682 N N . ALA A 1 84 ? 3.615 -20.422 -18.359 1 98.81 84 ALA A N 1
ATOM 683 C CA . ALA A 1 84 ? 4.215 -19.188 -18.875 1 98.81 84 ALA A CA 1
ATOM 684 C C . ALA A 1 84 ? 3.246 -18.469 -19.812 1 98.81 84 ALA A C 1
ATOM 686 O O . ALA A 1 84 ? 2.545 -19.094 -20.594 1 98.81 84 ALA A O 1
ATOM 687 N N . VAL A 1 85 ? 3.166 -17.203 -19.641 1 98.81 85 VAL A N 1
ATOM 688 C CA . VAL A 1 85 ? 2.439 -16.359 -20.578 1 98.81 85 VAL A CA 1
ATOM 689 C C . VAL A 1 85 ? 3.398 -15.828 -21.656 1 98.81 85 VAL A C 1
ATOM 691 O O . VAL A 1 85 ? 4.445 -15.266 -21.328 1 98.81 85 VAL A O 1
ATOM 694 N N . THR A 1 86 ? 3.064 -16 -22.906 1 98.62 86 THR A N 1
ATOM 695 C CA . THR A 1 86 ? 3.936 -15.516 -23.984 1 98.62 86 THR A CA 1
ATOM 696 C C . THR A 1 86 ? 3.201 -14.523 -24.875 1 98.62 86 THR A C 1
ATOM 698 O O . THR A 1 86 ? 1.979 -14.594 -25.016 1 98.62 86 THR A O 1
ATOM 701 N N . ASP A 1 87 ? 3.971 -13.594 -25.422 1 98.19 87 ASP A N 1
ATOM 702 C CA . ASP A 1 87 ? 3.428 -12.695 -26.438 1 98.19 87 ASP A CA 1
ATOM 703 C C . ASP A 1 87 ? 3.465 -13.336 -27.828 1 98.19 87 ASP A C 1
ATOM 705 O O . ASP A 1 87 ? 3.875 -14.492 -27.969 1 98.19 87 ASP A O 1
ATOM 709 N N . PRO A 1 88 ? 2.994 -12.641 -28.844 1 97 88 PRO A N 1
ATOM 710 C CA . PRO A 1 88 ? 2.91 -13.25 -30.172 1 97 88 PRO A CA 1
ATOM 711 C C . PRO A 1 88 ? 4.273 -13.672 -30.719 1 97 88 PRO A C 1
ATOM 713 O O . PRO A 1 88 ? 4.359 -14.57 -31.547 1 97 88 PRO A O 1
ATOM 716 N N . ALA A 1 89 ? 5.328 -13.07 -30.219 1 97.81 89 ALA A N 1
ATOM 717 C CA . ALA A 1 89 ? 6.676 -13.406 -30.672 1 97.81 89 ALA A CA 1
ATOM 718 C C . ALA A 1 89 ? 7.25 -14.57 -29.875 1 97.81 89 ALA A C 1
ATOM 720 O O . ALA A 1 89 ? 8.375 -15.016 -30.125 1 97.81 89 ALA A O 1
ATOM 721 N N . GLY A 1 90 ? 6.562 -15.008 -28.844 1 97.38 90 GLY A N 1
ATOM 722 C CA . GLY A 1 90 ? 6.992 -16.141 -28.047 1 97.38 90 GLY A CA 1
ATOM 723 C C . GLY A 1 90 ? 7.789 -15.75 -26.828 1 97.38 90 GLY A C 1
ATOM 724 O O . GLY A 1 90 ? 8.312 -16.609 -26.109 1 97.38 90 GLY A O 1
ATOM 725 N N . ILE A 1 91 ? 7.871 -14.469 -26.625 1 97.56 91 ILE A N 1
ATOM 726 C CA . ILE A 1 91 ? 8.617 -13.969 -25.469 1 97.56 91 ILE A CA 1
ATOM 727 C C . ILE A 1 91 ? 7.781 -14.125 -24.203 1 97.56 91 ILE A C 1
ATOM 729 O O . ILE A 1 91 ? 6.602 -13.758 -24.172 1 97.56 91 ILE A O 1
ATOM 733 N N . GLU A 1 92 ? 8.406 -14.766 -23.125 1 98.25 92 GLU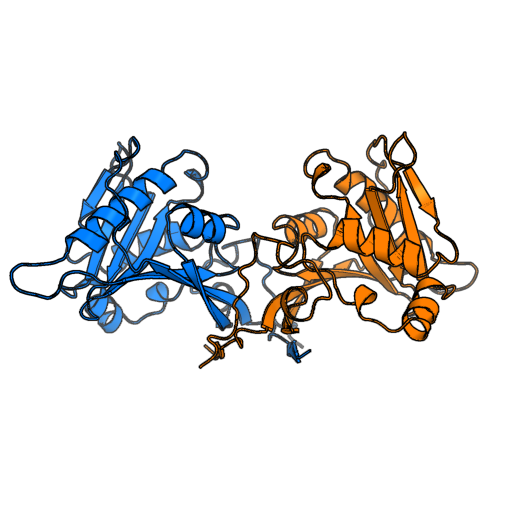 A N 1
ATOM 734 C CA . GLU A 1 92 ? 7.711 -14.938 -21.844 1 98.25 92 GLU A CA 1
ATOM 735 C C . GLU A 1 92 ? 7.512 -13.594 -21.141 1 98.25 92 GLU A C 1
ATOM 737 O O . GLU A 1 92 ? 8.477 -12.891 -20.859 1 98.25 92 GLU A O 1
ATOM 742 N N . VAL A 1 93 ? 6.23 -13.25 -20.812 1 98.69 93 VAL A N 1
ATOM 743 C CA . VAL A 1 93 ? 5.918 -11.93 -20.297 1 98.69 93 VAL A CA 1
ATOM 744 C C . VAL A 1 93 ? 5.051 -12.055 -19.047 1 98.69 93 VAL A C 1
ATOM 746 O O . VAL A 1 93 ? 4.566 -11.055 -18.516 1 98.69 93 VAL A O 1
ATOM 749 N N . GLY A 1 94 ? 4.812 -13.266 -18.594 1 98.81 94 GLY A N 1
ATOM 750 C CA . GLY A 1 94 ? 4.004 -13.5 -17.406 1 98.81 94 GLY A CA 1
ATOM 751 C C . GLY A 1 94 ? 4.047 -14.945 -16.938 1 98.81 94 GLY A C 1
ATOM 752 O O . GLY A 1 94 ? 4.668 -15.797 -17.562 1 98.81 94 GLY A O 1
ATOM 753 N N . MET A 1 95 ? 3.457 -15.211 -15.781 1 98.81 95 MET A N 1
ATOM 754 C CA . MET A 1 95 ? 3.42 -16.578 -15.266 1 98.81 95 MET A CA 1
ATOM 755 C C . MET A 1 95 ? 2.172 -16.797 -14.422 1 98.81 95 MET A C 1
ATOM 757 O O . MET A 1 95 ? 1.554 -15.844 -13.945 1 98.81 95 MET A O 1
ATOM 761 N N . LEU A 1 96 ? 1.796 -17.984 -14.305 1 98.88 96 LEU A N 1
ATOM 762 C CA . LEU A 1 96 ? 0.753 -18.5 -13.422 1 98.88 96 LEU A CA 1
ATOM 763 C C . LEU A 1 96 ? 1.201 -19.797 -12.758 1 98.88 96 LEU A C 1
ATOM 765 O O . LEU A 1 96 ? 1.727 -20.688 -13.422 1 98.88 96 LEU A O 1
ATOM 769 N N . GLU A 1 97 ? 1.141 -19.844 -11.508 1 98.88 97 GLU A N 1
ATOM 770 C CA . GLU A 1 97 ? 1.438 -21.062 -10.758 1 98.88 97 GLU A CA 1
ATOM 771 C C . GLU A 1 97 ? 0.287 -21.438 -9.828 1 98.88 97 GLU A C 1
ATOM 773 O O . GLU A 1 97 ? -0.113 -20.625 -8.977 1 98.88 97 GLU A O 1
ATOM 778 N N . LEU A 1 98 ? -0.28 -22.578 -10.047 1 98.38 98 LEU A N 1
ATOM 779 C CA . LEU A 1 98 ? -1.362 -23.141 -9.242 1 98.38 98 LEU A CA 1
ATOM 780 C C . LEU A 1 98 ? -0.86 -24.297 -8.375 1 98.38 98 LEU A C 1
ATOM 782 O O . LEU A 1 98 ? -0.146 -25.172 -8.859 1 98.38 98 LEU A O 1
ATOM 786 N N . ASP A 1 99 ? -1.156 -24.25 -7.117 1 97.94 99 ASP A N 1
ATOM 787 C CA . ASP A 1 99 ? -0.744 -25.281 -6.156 1 97.94 99 ASP A CA 1
ATOM 788 C C . ASP A 1 99 ? -1.947 -26.047 -5.629 1 97.94 99 ASP A C 1
ATOM 790 O O . ASP A 1 99 ? -2.752 -25.516 -4.863 1 97.94 99 ASP A O 1
ATOM 794 N N . ASP A 1 100 ? -2.043 -27.328 -6.004 1 96.06 100 ASP A N 1
ATOM 795 C CA . ASP A 1 100 ? -3.174 -28.188 -5.676 1 96.06 100 ASP A CA 1
ATOM 796 C C . ASP A 1 100 ? -2.797 -29.188 -4.594 1 96.06 100 ASP A C 1
ATOM 798 O O . ASP A 1 100 ? -3.473 -30.203 -4.422 1 96.06 100 ASP A O 1
ATOM 802 N N . ARG A 1 101 ? -1.779 -29.047 -3.867 1 95.94 101 ARG A N 1
ATOM 803 C CA . ARG A 1 101 ? -1.258 -30.062 -2.959 1 95.94 101 ARG A CA 1
ATOM 804 C C . ARG A 1 101 ? -2.154 -30.219 -1.734 1 95.94 101 ARG A C 1
ATOM 806 O O . ARG A 1 101 ? -2.129 -31.25 -1.064 1 95.94 101 ARG A O 1
ATOM 813 N N . ASN A 1 102 ? -2.918 -29.125 -1.406 1 95.19 102 ASN A N 1
ATOM 814 C CA . ASN A 1 102 ? -3.93 -29.25 -0.361 1 95.19 102 ASN A CA 1
ATOM 815 C C . ASN A 1 102 ? -5.273 -29.688 -0.932 1 95.19 102 ASN A C 1
ATOM 817 O O . ASN A 1 102 ? -5.906 -28.953 -1.688 1 95.19 102 ASN A O 1
ATOM 821 N N . ALA A 1 103 ? -5.691 -30.875 -0.487 1 92.19 103 ALA A N 1
ATOM 822 C CA . ALA A 1 103 ? -6.918 -31.453 -1.03 1 92.19 103 ALA A CA 1
ATOM 823 C C . ALA A 1 103 ? -8.094 -30.484 -0.876 1 92.19 103 ALA A C 1
ATOM 825 O O . ALA A 1 103 ? -8.305 -29.938 0.201 1 92.19 103 ALA A O 1
ATOM 826 N N . GLY A 1 104 ? -8.781 -30.219 -2.016 1 93.25 104 GLY A N 1
ATOM 827 C CA . GLY A 1 104 ? -9.977 -29.375 -2.006 1 93.25 104 GLY A CA 1
ATOM 828 C C . GLY A 1 104 ? -9.664 -27.906 -2.141 1 93.25 104 GLY A C 1
ATOM 829 O O . GLY A 1 104 ? -10.578 -27.078 -2.164 1 93.25 104 GLY A O 1
ATOM 830 N N . ALA A 1 105 ? -8.383 -27.594 -2.197 1 96.5 105 ALA A N 1
ATOM 831 C CA . ALA A 1 105 ? -8.008 -26.172 -2.299 1 96.5 105 ALA A CA 1
ATOM 832 C C . ALA A 1 105 ? -6.973 -25.969 -3.395 1 96.5 105 ALA A C 1
ATOM 834 O O . ALA A 1 105 ? -6.09 -26.812 -3.594 1 96.5 105 ALA A O 1
ATOM 835 N N . CYS A 1 106 ? -7.062 -24.922 -4.117 1 97.69 106 CYS A N 1
ATOM 836 C CA . CYS A 1 106 ? -6.07 -24.484 -5.094 1 97.69 106 CYS A CA 1
ATOM 837 C C . CYS A 1 106 ? -5.543 -23.094 -4.758 1 97.69 106 CYS A C 1
ATOM 839 O O . CYS A 1 106 ? -6.32 -22.156 -4.617 1 97.69 106 CYS A O 1
ATOM 841 N N . GLU A 1 107 ? -4.281 -22.953 -4.621 1 98.62 107 GLU A N 1
ATOM 842 C CA . GLU A 1 107 ? -3.646 -21.656 -4.367 1 98.62 107 GLU A CA 1
ATOM 843 C C . GLU A 1 107 ? -3.102 -21.047 -5.652 1 98.62 107 GLU A C 1
ATOM 845 O O . GLU A 1 107 ? -2.424 -21.734 -6.43 1 98.62 107 GLU A O 1
ATOM 850 N N . LEU A 1 108 ? -3.49 -19.875 -5.922 1 98.75 108 LEU A N 1
ATOM 851 C CA . LEU A 1 108 ? -2.705 -19.078 -6.863 1 98.75 108 LEU A CA 1
ATOM 852 C C . LEU A 1 108 ? -1.395 -18.625 -6.23 1 98.75 108 LEU A C 1
ATOM 854 O O . LEU A 1 108 ? -1.351 -17.594 -5.562 1 98.75 108 LEU A O 1
ATOM 858 N N . SER A 1 109 ? -0.357 -19.359 -6.422 1 98.69 109 SER A N 1
ATOM 859 C CA . SER A 1 109 ? 0.92 -19.078 -5.773 1 98.69 109 SER A CA 1
ATOM 860 C C . SER A 1 109 ? 1.605 -17.859 -6.395 1 98.69 109 SER A C 1
ATOM 862 O O . SER A 1 109 ? 2.186 -17.047 -5.684 1 98.69 109 SER A O 1
ATOM 864 N N . TYR A 1 110 ? 1.625 -17.797 -7.723 1 98.75 110 TYR A N 1
ATOM 865 C CA . TYR A 1 110 ? 2.158 -16.672 -8.477 1 98.75 110 TYR A CA 1
ATOM 866 C C . TYR A 1 110 ? 1.298 -16.375 -9.703 1 98.75 110 TYR A C 1
ATOM 868 O O . TYR A 1 110 ? 0.891 -17.297 -10.414 1 98.75 110 TYR A O 1
ATOM 876 N N . VAL A 1 111 ? 0.926 -15.227 -9.891 1 98.75 111 VAL A N 1
ATOM 877 C CA . VAL A 1 111 ? 0.181 -14.758 -11.055 1 98.75 111 VAL A CA 1
ATOM 878 C C . VAL A 1 111 ? 0.574 -13.312 -11.367 1 98.75 111 VAL A C 1
ATOM 880 O O . VAL A 1 111 ? 0.441 -12.43 -10.523 1 98.75 111 VAL A O 1
ATOM 883 N N . GLY A 1 112 ? 1.083 -13.148 -12.523 1 98.38 112 GLY A N 1
ATOM 884 C CA . GLY A 1 112 ? 1.472 -11.789 -12.867 1 98.38 112 GLY A CA 1
ATOM 885 C C . GLY A 1 112 ? 1.98 -11.656 -14.289 1 98.38 112 GLY A C 1
ATOM 886 O O . GLY A 1 112 ? 2.27 -12.656 -14.945 1 98.38 112 GLY A O 1
ATOM 887 N N . LEU A 1 113 ? 2.004 -10.461 -14.766 1 98.69 113 LEU A N 1
ATOM 888 C CA . LEU A 1 113 ? 2.572 -10.023 -16.031 1 98.69 113 LEU A CA 1
ATOM 889 C C . LEU A 1 113 ? 3.654 -8.969 -15.812 1 98.69 113 LEU A C 1
ATOM 891 O O . LEU A 1 113 ? 3.697 -8.336 -14.758 1 98.69 113 LEU A O 1
ATOM 895 N N . ILE A 1 114 ? 4.516 -8.797 -16.766 1 98.12 114 ILE A N 1
ATOM 896 C CA . ILE A 1 114 ? 5.516 -7.742 -16.656 1 98.12 114 ILE A CA 1
ATOM 897 C C . ILE A 1 114 ? 4.824 -6.383 -16.594 1 98.12 114 ILE A C 1
ATOM 899 O O . ILE A 1 114 ? 3.727 -6.211 -17.125 1 98.12 114 ILE A O 1
ATOM 903 N N . PRO A 1 115 ? 5.418 -5.402 -15.922 1 95.44 115 PRO A N 1
ATOM 904 C CA . PRO A 1 115 ? 4.781 -4.105 -15.672 1 95.44 115 PRO A CA 1
ATOM 905 C C . PRO A 1 115 ? 4.398 -3.385 -16.969 1 95.44 115 PRO A C 1
ATOM 907 O O . PRO A 1 115 ? 3.43 -2.619 -16.984 1 95.44 115 PRO A O 1
ATOM 910 N N . GLU A 1 116 ? 5.07 -3.666 -18.094 1 95.81 116 GLU A N 1
ATOM 911 C CA . GLU A 1 116 ? 4.824 -3.01 -19.359 1 95.81 116 GLU A CA 1
ATOM 912 C C . GLU A 1 116 ? 3.434 -3.338 -19.906 1 95.81 116 GLU A C 1
ATOM 914 O O . GLU A 1 116 ? 2.918 -2.641 -20.781 1 95.81 116 GLU A O 1
ATOM 919 N N . LEU A 1 117 ? 2.834 -4.348 -19.344 1 96.62 117 LEU A N 1
ATOM 920 C CA . LEU A 1 117 ? 1.542 -4.797 -19.859 1 96.62 117 LEU A CA 1
ATOM 921 C C . LEU A 1 117 ? 0.409 -4.332 -18.953 1 96.62 117 LEU A C 1
ATOM 923 O O . LEU A 1 117 ? -0.759 -4.637 -19.203 1 96.62 117 LEU A O 1
ATOM 927 N N . THR A 1 118 ? 0.721 -3.574 -17.891 1 91.12 118 THR A N 1
ATOM 928 C CA . THR A 1 118 ? -0.281 -3.107 -16.938 1 91.12 118 THR A CA 1
ATOM 929 C C . THR A 1 118 ? -1.271 -2.162 -17.625 1 91.12 118 THR A C 1
ATOM 931 O O . THR A 1 118 ? -0.875 -1.302 -18.406 1 91.12 118 THR A O 1
ATOM 934 N N . GLY A 1 119 ? -2.547 -2.281 -17.344 1 90.25 119 GLY A N 1
ATOM 935 C CA . GLY A 1 119 ? -3.562 -1.35 -17.812 1 90.25 119 GLY A CA 1
ATOM 936 C C . GLY A 1 119 ? -4.059 -1.659 -19.203 1 90.25 119 GLY A C 1
ATOM 937 O O . GLY A 1 119 ? -4.77 -0.853 -19.812 1 90.25 119 GLY A O 1
ATOM 938 N N . GLN A 1 120 ? -3.697 -2.799 -19.75 1 93.94 120 GLN A N 1
ATOM 939 C CA . GLN A 1 120 ? -4.047 -3.129 -21.141 1 93.94 120 GLN A CA 1
ATOM 940 C C . GLN A 1 120 ? -5.105 -4.223 -21.188 1 93.94 120 GLN A C 1
ATOM 942 O O . GLN A 1 120 ? -5.441 -4.719 -22.266 1 93.94 120 GLN A O 1
ATOM 947 N N . GLY A 1 121 ? -5.574 -4.66 -20.047 1 94.44 121 GLY A N 1
ATOM 948 C CA . GLY A 1 121 ? -6.652 -5.637 -20.016 1 94.44 121 GLY A CA 1
ATOM 949 C C . GLY A 1 121 ? -6.156 -7.07 -19.922 1 94.44 121 GLY A C 1
ATOM 950 O O . GLY A 1 121 ? -6.938 -7.988 -19.688 1 94.44 121 GLY A O 1
ATOM 951 N N . HIS A 1 122 ? -4.867 -7.355 -20.016 1 97.75 122 HIS A N 1
ATOM 952 C CA . HIS A 1 122 ? -4.309 -8.703 -20.031 1 97.75 122 HIS A CA 1
ATOM 953 C C . HIS A 1 122 ? -4.418 -9.352 -18.656 1 97.75 122 HIS A C 1
ATOM 955 O O . HIS A 1 122 ? -4.426 -10.578 -18.547 1 97.75 122 HIS A O 1
ATOM 961 N N . GLY A 1 123 ? -4.52 -8.516 -17.609 1 97.88 123 GLY A N 1
ATOM 962 C CA . GLY A 1 123 ? -4.719 -9.055 -16.266 1 97.88 123 GLY A CA 1
ATOM 963 C C . GLY A 1 123 ? -6.039 -9.789 -16.109 1 97.88 123 GLY A C 1
ATOM 964 O O . GLY A 1 123 ? -6.09 -10.867 -15.523 1 97.88 123 GLY A O 1
ATOM 965 N N . ARG A 1 124 ? -7.059 -9.188 -16.625 1 97.38 124 ARG A N 1
ATOM 966 C CA . ARG A 1 124 ? -8.375 -9.812 -16.578 1 97.38 124 ARG A CA 1
ATOM 967 C C . ARG A 1 124 ? -8.391 -11.125 -17.344 1 97.38 124 ARG A C 1
ATOM 969 O O . ARG A 1 124 ? -9 -12.102 -16.906 1 97.38 124 ARG A O 1
ATOM 976 N N . TRP A 1 125 ? -7.785 -11.102 -18.484 1 98.12 125 TRP A N 1
ATOM 977 C CA . TRP A 1 125 ? -7.66 -12.32 -19.266 1 98.12 125 TRP A CA 1
ATOM 978 C C . TRP A 1 125 ? -6.938 -13.406 -18.484 1 98.12 125 TRP A C 1
ATOM 980 O O . TRP A 1 125 ? -7.426 -14.531 -18.375 1 98.12 125 TRP A O 1
ATOM 990 N N . LEU A 1 126 ? -5.809 -13.125 -17.938 1 98.5 126 LEU A N 1
ATOM 991 C CA . LEU A 1 126 ? -5.008 -14.094 -17.203 1 98.5 126 LEU A CA 1
ATOM 992 C C . LEU A 1 126 ? -5.773 -14.617 -15.984 1 98.5 126 LEU A C 1
ATOM 994 O O . LEU A 1 126 ? -5.738 -15.812 -15.688 1 98.5 126 LEU A O 1
ATOM 998 N N . MET A 1 127 ? -6.473 -13.711 -15.297 1 98.19 127 MET A N 1
ATOM 999 C CA . MET A 1 127 ? -7.254 -14.125 -14.133 1 98.19 127 MET A CA 1
ATOM 1000 C C . MET A 1 127 ? -8.383 -15.062 -14.539 1 98.19 127 MET A C 1
ATOM 1002 O O . MET A 1 127 ? -8.648 -16.047 -13.859 1 98.19 127 MET A O 1
ATOM 1006 N N . ALA A 1 128 ? -9.039 -14.75 -15.578 1 97.38 128 ALA A N 1
ATOM 1007 C CA . ALA A 1 128 ? -10.086 -15.641 -16.078 1 97.38 128 ALA A CA 1
ATOM 1008 C C . ALA A 1 128 ? -9.531 -17.031 -16.359 1 97.38 128 ALA A C 1
ATOM 1010 O O . ALA A 1 128 ? -10.148 -18.031 -16.016 1 97.38 128 ALA A O 1
ATOM 1011 N N . GLN A 1 129 ? -8.375 -17.078 -17.031 1 97 129 GLN A N 1
ATOM 1012 C CA . GLN A 1 129 ? -7.699 -18.344 -17.281 1 97 129 GLN A CA 1
ATOM 1013 C C . GLN A 1 129 ? -7.375 -19.062 -15.969 1 97 129 GLN A C 1
ATOM 1015 O O . GLN A 1 129 ? -7.625 -20.266 -15.828 1 97 129 GLN A O 1
ATOM 1020 N N . ALA A 1 130 ? -6.793 -18.344 -15.016 1 98 130 ALA A N 1
ATOM 1021 C CA . ALA A 1 130 ? -6.395 -18.891 -13.727 1 98 130 ALA A CA 1
ATOM 1022 C C . ALA A 1 130 ? -7.582 -19.531 -13.016 1 98 130 ALA A C 1
ATOM 1024 O O . ALA A 1 130 ? -7.484 -20.656 -12.508 1 98 130 ALA A O 1
ATOM 1025 N N . LEU A 1 131 ? -8.68 -18.812 -13 1 97.31 131 LEU A N 1
ATOM 1026 C CA . LEU A 1 131 ? -9.859 -19.297 -12.281 1 97.31 131 LEU A CA 1
ATOM 1027 C C . LEU A 1 131 ? -10.453 -20.516 -12.977 1 97.31 131 LEU A C 1
ATOM 1029 O O . LEU A 1 131 ? -10.891 -21.469 -12.32 1 97.31 131 LEU A O 1
ATOM 1033 N N . MET A 1 132 ? -10.531 -20.5 -14.281 1 95.88 132 MET A N 1
ATOM 1034 C CA . MET A 1 132 ? -10.992 -21.656 -15.031 1 95.88 132 MET A CA 1
ATOM 1035 C C . MET A 1 132 ? -10.156 -22.891 -14.703 1 95.88 132 MET A C 1
ATOM 1037 O O . MET A 1 132 ? -10.703 -23.953 -14.414 1 95.88 132 MET A O 1
ATOM 1041 N N . LEU A 1 133 ? -8.891 -22.75 -14.703 1 95.88 133 LEU A N 1
ATOM 1042 C CA . LEU A 1 133 ? -7.98 -23.844 -14.43 1 95.88 133 LEU A CA 1
ATOM 1043 C C . LEU A 1 133 ? -8.078 -24.297 -12.977 1 95.88 133 LEU A C 1
ATOM 1045 O O . LEU A 1 133 ? -8.102 -25.484 -12.688 1 95.88 133 LEU A O 1
ATOM 1049 N N . ALA A 1 134 ? -8.086 -23.312 -12.031 1 96.81 134 ALA A N 1
ATOM 1050 C CA . ALA A 1 134 ? -8.117 -23.609 -10.602 1 96.81 134 ALA A CA 1
ATOM 1051 C C . ALA A 1 134 ? -9.359 -24.422 -10.242 1 96.81 134 ALA A C 1
ATOM 1053 O O . ALA A 1 134 ? -9.266 -25.422 -9.523 1 96.81 134 ALA A O 1
ATOM 1054 N N . TRP A 1 135 ? -10.453 -24.016 -10.766 1 94.88 135 TRP A N 1
ATOM 1055 C CA . TRP A 1 135 ? -11.719 -24.641 -10.414 1 94.88 135 TRP A CA 1
ATOM 1056 C C . TRP A 1 135 ? -11.945 -25.906 -11.25 1 94.88 135 TRP A C 1
ATOM 1058 O O . TRP A 1 135 ? -12.805 -26.719 -10.93 1 94.88 135 TRP A O 1
ATOM 1068 N N . GLY A 1 136 ? -11.312 -26 -12.375 1 88.06 136 GLY A N 1
ATOM 1069 C CA . GLY A 1 136 ? -11.492 -27.125 -13.273 1 88.06 136 GLY A CA 1
ATOM 1070 C C . GLY A 1 136 ? -10.742 -28.359 -12.844 1 88.06 136 GLY A C 1
ATOM 1071 O O . GLY A 1 136 ? -10.938 -29.438 -13.414 1 88.06 136 GLY A O 1
ATOM 1072 N N . THR A 1 137 ? -9.656 -28.172 -11.992 1 63.19 137 THR A N 1
ATOM 1073 C CA . THR A 1 137 ? -8.867 -29.328 -11.578 1 63.19 137 THR A CA 1
ATOM 1074 C C . THR A 1 137 ? -9.75 -30.375 -10.906 1 63.19 137 THR A C 1
ATOM 1076 O O . THR A 1 137 ? -9.305 -31.5 -10.648 1 63.19 137 THR A O 1
ATOM 1079 N N . GLY A 1 138 ? -10.953 -30.203 -10.555 1 55.75 138 GLY A N 1
ATOM 1080 C CA . GLY A 1 138 ? -11.711 -31.25 -9.914 1 55.75 138 GLY A CA 1
ATOM 1081 C C . GLY A 1 138 ? -11.734 -32.531 -10.711 1 55.75 138 GLY A C 1
ATOM 1082 O O . GLY A 1 138 ? -12.266 -32.594 -11.828 1 55.75 138 GLY A O 1
ATOM 1083 N N . ALA A 1 139 ? -10.469 -33.25 -10.641 1 46.47 139 ALA A N 1
ATOM 1084 C CA . ALA A 1 139 ? -10.047 -34.5 -11.242 1 46.47 139 ALA A CA 1
ATOM 1085 C C . ALA A 1 139 ? -11.188 -35.531 -11.227 1 46.47 139 ALA A C 1
ATOM 1087 O O . ALA A 1 139 ? -12.117 -35.406 -10.43 1 46.47 139 ALA A O 1
ATOM 1088 N N . LYS A 1 140 ? -10.742 -36.625 -11.859 1 40.78 140 LYS A N 1
ATOM 1089 C CA . LYS A 1 140 ? -11.25 -38 -11.984 1 40.78 140 LYS A CA 1
ATOM 1090 C C . LYS A 1 140 ? -11.398 -38.656 -10.617 1 40.78 140 LYS A C 1
ATOM 1092 O O . LYS A 1 140 ? -10.406 -39.031 -9.992 1 40.78 140 LYS A O 1
ATOM 1097 N N . GLY A 1 141 ? -12.305 -38.656 -10.016 1 48.34 141 GLY A N 1
ATOM 1098 C CA . GLY A 1 141 ? -12.719 -39.5 -8.922 1 48.34 141 GLY A CA 1
ATOM 1099 C C . GLY A 1 141 ? -12.867 -38.781 -7.602 1 48.34 141 GLY A C 1
ATOM 1100 O O . GLY A 1 141 ? -13.242 -39.375 -6.594 1 48.34 141 GLY A O 1
ATOM 1101 N N . GLY A 1 142 ? -12.203 -37.469 -7.344 1 53.44 142 GLY A N 1
ATOM 1102 C CA . GLY A 1 142 ? -12.125 -36.906 -6 1 53.44 142 GLY A CA 1
ATOM 1103 C C . GLY A 1 142 ? -12.977 -35.688 -5.812 1 53.44 142 GLY A C 1
ATOM 1104 O O . GLY A 1 142 ? -13.703 -35.281 -6.723 1 53.44 142 GLY A O 1
ATOM 1105 N N . LYS A 1 143 ? -13.133 -35.188 -4.582 1 63.25 143 LYS A N 1
ATOM 1106 C CA . LYS A 1 143 ? -13.859 -34.031 -4.09 1 63.25 143 LYS A CA 1
ATOM 1107 C C . LYS A 1 143 ? -13.406 -32.75 -4.805 1 63.25 143 LYS A C 1
ATOM 1109 O O . LYS A 1 143 ? -12.211 -32.562 -5.043 1 63.25 143 LYS A O 1
ATOM 1114 N N . GLY A 1 144 ? -14.047 -32.188 -5.824 1 84.06 144 GLY A N 1
ATOM 1115 C CA . GLY A 1 144 ? -13.852 -30.938 -6.547 1 84.06 144 GLY A CA 1
ATOM 1116 C C . GLY A 1 144 ? -13.234 -29.859 -5.691 1 84.06 144 GLY A C 1
ATOM 1117 O O . GLY A 1 144 ? -13.023 -30.047 -4.492 1 84.06 144 GLY A O 1
ATOM 1118 N N . VAL A 1 145 ? -12.617 -28.922 -6.285 1 92.94 145 VAL A N 1
ATOM 1119 C CA . VAL A 1 145 ? -12.055 -27.766 -5.598 1 92.94 145 VAL A CA 1
ATOM 1120 C C . VAL A 1 145 ? -13.156 -27.016 -4.863 1 92.94 145 VAL A C 1
ATOM 1122 O O . VAL A 1 145 ? -14.211 -26.734 -5.441 1 92.94 145 VAL A O 1
ATOM 1125 N N . GLU A 1 146 ? -12.891 -26.828 -3.557 1 95.25 146 GLU A N 1
ATOM 1126 C CA . GLU A 1 146 ? -13.867 -26.141 -2.715 1 95.25 146 GLU A CA 1
ATOM 1127 C C . GLU A 1 146 ? -13.391 -24.734 -2.354 1 95.25 146 GLU A C 1
ATOM 1129 O O . GLU A 1 146 ? -14.164 -23.938 -1.824 1 95.25 146 GLU A O 1
ATOM 1134 N N . ARG A 1 147 ? -12.172 -24.5 -2.664 1 97 147 ARG A N 1
ATOM 1135 C CA . ARG A 1 147 ? -11.578 -23.219 -2.285 1 97 147 ARG A CA 1
ATOM 1136 C C . ARG A 1 147 ? -10.438 -22.844 -3.227 1 97 147 ARG A C 1
ATOM 1138 O O . ARG A 1 147 ? -9.547 -23.641 -3.484 1 97 147 ARG A O 1
ATOM 1145 N N . VAL A 1 148 ? -10.531 -21.688 -3.777 1 98.38 148 VAL A N 1
ATOM 1146 C CA . VAL A 1 148 ? -9.398 -21.062 -4.445 1 98.38 148 VAL A CA 1
ATOM 1147 C C . VAL A 1 148 ? -8.93 -19.859 -3.631 1 98.38 148 VAL A C 1
ATOM 1149 O O . VAL A 1 148 ? -9.742 -19.062 -3.164 1 98.38 148 VAL A O 1
ATOM 1152 N N . TRP A 1 149 ? -7.656 -19.766 -3.404 1 98.75 149 TRP A N 1
ATOM 1153 C CA . TRP A 1 149 ? -7.203 -18.703 -2.506 1 98.75 149 TRP A CA 1
ATOM 1154 C C . TRP A 1 149 ? -5.871 -18.125 -2.975 1 98.75 149 TRP A C 1
ATOM 1156 O O . TRP A 1 149 ? -5.199 -18.703 -3.828 1 98.75 149 TRP A O 1
ATOM 1166 N N . VAL A 1 150 ? -5.543 -16.906 -2.525 1 98.88 150 VAL A N 1
ATOM 1167 C CA . VAL A 1 150 ? -4.367 -16.172 -2.971 1 98.88 150 VAL A CA 1
ATOM 1168 C C . VAL A 1 150 ? -3.924 -15.195 -1.88 1 98.88 150 VAL A C 1
ATOM 1170 O O . VAL A 1 150 ? -4.719 -14.82 -1.017 1 98.88 150 VAL A O 1
ATOM 1173 N N . HIS A 1 151 ? -2.656 -14.906 -1.861 1 98.56 151 HIS A N 1
ATOM 1174 C CA . HIS A 1 151 ? -2.123 -13.805 -1.068 1 98.56 151 HIS A CA 1
ATOM 1175 C C . HIS A 1 151 ? -1.749 -12.617 -1.953 1 98.56 151 HIS A C 1
ATOM 1177 O O . HIS A 1 151 ? -1.223 -12.805 -3.055 1 98.56 151 HIS A O 1
ATOM 1183 N N . THR A 1 152 ? -2.053 -11.469 -1.507 1 98.69 152 THR A N 1
ATOM 1184 C CA . THR A 1 152 ? -1.418 -10.25 -1.999 1 98.69 152 THR A CA 1
ATOM 1185 C C . THR A 1 152 ? -0.872 -9.422 -0.842 1 98.69 152 THR A C 1
ATOM 1187 O O . THR A 1 152 ? -1.026 -9.789 0.323 1 98.69 152 THR A O 1
ATOM 1190 N N . CYS A 1 153 ? -0.066 -8.398 -1.148 1 98.62 153 CYS A N 1
ATOM 1191 C CA . CYS A 1 153 ? 0.524 -7.625 -0.06 1 98.62 153 CYS A CA 1
ATOM 1192 C C . CYS A 1 153 ? 0.801 -6.191 -0.494 1 98.62 153 CYS A C 1
ATOM 1194 O O . CYS A 1 153 ? 0.564 -5.832 -1.649 1 98.62 153 CYS A O 1
ATOM 1196 N N . THR A 1 154 ? 1.265 -5.367 0.412 1 98.5 154 THR A N 1
ATOM 1197 C CA . THR A 1 154 ? 1.421 -3.934 0.189 1 98.5 154 THR A CA 1
ATOM 1198 C C . THR A 1 154 ? 2.662 -3.65 -0.652 1 98.5 154 THR A C 1
ATOM 1200 O O . THR A 1 154 ? 2.943 -2.496 -0.982 1 98.5 154 THR A O 1
ATOM 1203 N N . LEU A 1 155 ? 3.42 -4.641 -1.079 1 98.5 155 LEU A N 1
ATOM 1204 C CA . LEU A 1 155 ? 4.543 -4.477 -1.994 1 98.5 155 LEU A CA 1
ATOM 1205 C C . LEU A 1 155 ? 4.109 -4.711 -3.438 1 98.5 155 LEU A C 1
ATOM 1207 O O . LEU A 1 155 ? 4.832 -4.363 -4.371 1 98.5 155 LEU A O 1
ATOM 1211 N N . ASP A 1 156 ? 2.949 -5.324 -3.596 1 98.06 156 ASP A N 1
ATOM 1212 C CA . ASP A 1 156 ? 2.418 -5.602 -4.93 1 98.06 156 ASP A CA 1
ATOM 1213 C C . ASP A 1 156 ? 1.864 -4.332 -5.57 1 98.06 156 ASP A C 1
ATOM 1215 O O . ASP A 1 156 ? 1.858 -3.266 -4.949 1 98.06 156 ASP A O 1
ATOM 1219 N N . HIS A 1 157 ? 1.481 -4.5 -6.883 1 97.31 157 HIS A N 1
ATOM 1220 C CA . HIS A 1 157 ? 0.804 -3.387 -7.539 1 97.31 157 HIS A CA 1
ATOM 1221 C C . HIS A 1 157 ? -0.344 -2.859 -6.688 1 97.31 157 HIS A C 1
ATOM 1223 O O . HIS A 1 157 ? -1.107 -3.639 -6.113 1 97.31 157 HIS A O 1
ATOM 1229 N N . PRO A 1 158 ? -0.484 -1.505 -6.582 1 95.81 158 PRO A N 1
ATOM 1230 C CA . PRO A 1 158 ? -1.515 -0.936 -5.707 1 95.81 158 PRO A CA 1
ATOM 1231 C C . PRO A 1 158 ? -2.926 -1.368 -6.102 1 95.81 158 PRO A C 1
ATOM 1233 O O . PRO A 1 158 ? -3.846 -1.308 -5.281 1 95.81 158 PRO A O 1
ATOM 1236 N N . GLY A 1 159 ? -3.115 -1.792 -7.258 1 96.31 159 GLY A N 1
ATOM 1237 C CA . GLY A 1 159 ? -4.418 -2.244 -7.711 1 96.31 159 GLY A CA 1
ATOM 1238 C C . GLY A 1 159 ? -4.668 -3.717 -7.445 1 96.31 159 GLY A C 1
ATOM 1239 O O . GLY A 1 159 ? -5.754 -4.23 -7.723 1 96.31 159 GLY A O 1
ATOM 1240 N N . ALA A 1 160 ? -3.691 -4.438 -6.934 1 98.06 160 ALA A N 1
ATOM 1241 C CA . ALA A 1 160 ? -3.766 -5.891 -6.836 1 98.06 160 ALA A CA 1
ATOM 1242 C C . ALA A 1 160 ? -4.93 -6.324 -5.949 1 98.06 160 ALA A C 1
ATOM 1244 O O . ALA A 1 160 ? -5.738 -7.168 -6.344 1 98.06 160 ALA A O 1
ATOM 1245 N N . LEU A 1 161 ? -5.039 -5.746 -4.742 1 98.62 161 LEU A N 1
ATOM 1246 C CA . LEU A 1 161 ? -6.098 -6.133 -3.814 1 98.62 161 LEU A CA 1
ATOM 1247 C C . LEU A 1 161 ? -7.473 -5.902 -4.43 1 98.62 161 LEU A C 1
ATOM 1249 O O . LEU A 1 161 ? -8.328 -6.785 -4.391 1 98.62 161 LEU A O 1
ATOM 1253 N N . GLY A 1 162 ? -7.688 -4.695 -4.977 1 98.25 162 GLY A N 1
ATOM 1254 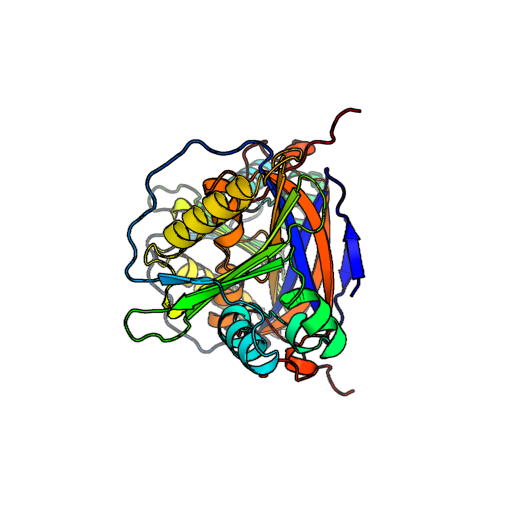C CA . GLY A 1 162 ? -8.938 -4.398 -5.648 1 98.25 162 GLY A CA 1
ATOM 1255 C C . GLY A 1 162 ? -9.227 -5.32 -6.82 1 98.25 162 GLY A C 1
ATOM 1256 O O . GLY A 1 162 ? -10.375 -5.711 -7.047 1 98.25 162 GLY A O 1
ATOM 1257 N N . PHE A 1 163 ? -8.188 -5.684 -7.535 1 98.31 163 PHE A N 1
ATOM 1258 C CA . PHE A 1 163 ? -8.297 -6.582 -8.68 1 98.31 163 PHE A CA 1
ATOM 1259 C C . PHE A 1 163 ? -8.789 -7.957 -8.242 1 98.31 163 PHE A C 1
ATOM 1261 O O . PHE A 1 163 ? -9.703 -8.516 -8.852 1 98.31 163 PHE A O 1
ATOM 1268 N N . TYR A 1 164 ? -8.211 -8.539 -7.156 1 98.62 164 TYR A N 1
ATOM 1269 C CA . TYR A 1 164 ? -8.633 -9.844 -6.664 1 98.62 164 TYR A CA 1
ATOM 1270 C C . TYR A 1 164 ? -10.07 -9.805 -6.172 1 98.62 164 TYR A C 1
ATOM 1272 O O . TYR A 1 164 ? -10.852 -10.719 -6.441 1 98.62 164 TYR A O 1
ATOM 1280 N N . ARG A 1 165 ? -10.43 -8.727 -5.465 1 98.5 165 ARG A N 1
ATOM 1281 C CA . ARG A 1 165 ? -11.805 -8.594 -4.98 1 98.5 165 ARG A CA 1
ATOM 1282 C C . ARG A 1 165 ? -12.781 -8.5 -6.141 1 98.5 165 ARG A C 1
ATOM 1284 O O . ARG A 1 165 ? -13.836 -9.141 -6.129 1 98.5 165 ARG A O 1
ATOM 1291 N N . ALA A 1 166 ? -12.438 -7.715 -7.145 1 97.5 166 ALA A N 1
ATOM 1292 C CA . ALA A 1 166 ? -13.281 -7.559 -8.328 1 97.5 166 ALA A CA 1
ATOM 1293 C C . ALA A 1 166 ? -13.414 -8.875 -9.086 1 97.5 166 ALA A C 1
ATOM 1295 O O . ALA A 1 166 ? -14.383 -9.086 -9.82 1 97.5 166 ALA A O 1
ATOM 1296 N N . SER A 1 167 ? -12.43 -9.734 -8.945 1 97.38 167 SER A N 1
ATOM 1297 C CA . SER A 1 167 ? -12.43 -11.031 -9.617 1 97.38 167 SER A CA 1
ATOM 1298 C C . SER A 1 167 ? -13.258 -12.055 -8.844 1 97.38 167 SER A C 1
ATOM 1300 O O . SER A 1 167 ? -13.398 -13.195 -9.281 1 97.38 167 SER A O 1
ATOM 1302 N N . GLY A 1 168 ? -13.711 -11.695 -7.633 1 97.69 168 GLY A N 1
ATOM 1303 C CA . GLY A 1 168 ? -14.617 -12.57 -6.906 1 97.69 168 GLY A CA 1
ATOM 1304 C C . GLY A 1 168 ? -14.039 -13.078 -5.602 1 97.69 168 GLY A C 1
ATOM 1305 O O . GLY A 1 168 ? -14.703 -13.805 -4.859 1 97.69 168 GLY A O 1
ATOM 1306 N N . PHE A 1 169 ? -12.797 -12.719 -5.234 1 98.62 169 PHE A N 1
ATOM 1307 C CA . PHE A 1 169 ? -12.18 -13.156 -3.986 1 98.62 169 PHE A CA 1
ATOM 1308 C C . PHE A 1 169 ? -12.68 -12.312 -2.816 1 98.62 169 PHE A C 1
ATOM 1310 O O . PHE A 1 169 ? -13.016 -11.141 -2.99 1 98.62 169 PHE A O 1
ATOM 1317 N N . THR A 1 170 ? -12.672 -12.883 -1.666 1 98.19 170 THR A N 1
ATOM 1318 C CA . THR A 1 170 ? -12.977 -12.195 -0.415 1 98.19 170 THR A CA 1
ATOM 1319 C C . THR A 1 170 ? -11.773 -12.203 0.519 1 98.19 170 THR A C 1
ATOM 1321 O O . THR A 1 170 ? -11.164 -13.25 0.742 1 98.19 170 THR A O 1
ATOM 1324 N N . ALA A 1 171 ? -11.414 -11.031 0.998 1 98.5 171 ALA A N 1
ATOM 1325 C CA . ALA A 1 171 ? -10.344 -10.961 1.988 1 98.5 171 ALA A CA 1
ATOM 1326 C C . ALA A 1 171 ? -10.773 -11.594 3.309 1 98.5 171 ALA A C 1
ATOM 1328 O O . ALA A 1 171 ? -11.883 -11.344 3.785 1 98.5 171 ALA A O 1
ATOM 1329 N N . ILE A 1 172 ? -9.844 -12.391 3.926 1 97.75 172 ILE A N 1
ATOM 1330 C CA . ILE A 1 172 ? -10.32 -13.109 5.105 1 97.75 172 ILE A CA 1
ATOM 1331 C C . ILE A 1 172 ? -9.359 -12.875 6.27 1 97.75 172 ILE A C 1
ATOM 1333 O O . ILE A 1 172 ? -9.703 -13.141 7.426 1 97.75 172 ILE A O 1
ATOM 1337 N N . SER A 1 173 ? -8.133 -12.438 6.008 1 97.69 173 SER A N 1
ATOM 1338 C CA . SER A 1 173 ? -7.191 -12.18 7.09 1 97.69 173 SER A CA 1
ATOM 1339 C C . SER A 1 173 ? -6.016 -11.336 6.609 1 97.69 173 SER A C 1
ATOM 1341 O O . SER A 1 173 ? -5.848 -11.125 5.41 1 97.69 173 SER A O 1
ATOM 1343 N N . ARG A 1 174 ? -5.266 -10.82 7.57 1 97.88 174 ARG A N 1
ATOM 1344 C CA . ARG A 1 174 ? -4.031 -10.086 7.32 1 97.88 174 ARG A CA 1
ATOM 1345 C C . ARG A 1 174 ? -2.887 -10.633 8.164 1 97.88 174 ARG A C 1
ATOM 1347 O O . ARG A 1 174 ? -3.105 -11.117 9.281 1 97.88 174 ARG A O 1
ATOM 1354 N N . THR A 1 175 ? -1.73 -10.555 7.672 1 98.06 175 THR A N 1
ATOM 1355 C CA . THR A 1 175 ? -0.502 -10.898 8.375 1 98.06 175 THR A CA 1
ATOM 1356 C C . THR A 1 175 ? 0.595 -9.875 8.086 1 98.06 175 THR A C 1
ATOM 1358 O O . THR A 1 175 ? 0.689 -9.359 6.969 1 98.06 175 THR A O 1
ATOM 1361 N N . ILE A 1 176 ? 1.369 -9.539 9.086 1 98.19 176 ILE A N 1
ATOM 1362 C CA . ILE A 1 176 ? 2.566 -8.719 8.922 1 98.19 176 ILE A CA 1
ATOM 1363 C C . ILE A 1 176 ? 3.764 -9.609 8.617 1 98.19 176 ILE A C 1
ATOM 1365 O O . ILE A 1 176 ? 3.996 -10.609 9.305 1 98.19 176 ILE A O 1
ATOM 1369 N N . GLU A 1 177 ? 4.418 -9.289 7.59 1 98.06 177 GLU A N 1
ATOM 1370 C CA . GLU A 1 177 ? 5.629 -10.023 7.227 1 98.06 177 GLU A CA 1
ATOM 1371 C C . GLU A 1 177 ? 6.832 -9.086 7.152 1 98.06 177 GLU A C 1
ATOM 1373 O O . GLU A 1 177 ? 6.742 -7.992 6.594 1 98.06 177 GLU A O 1
ATOM 1378 N N . THR A 1 178 ? 7.926 -9.43 7.773 1 97.69 178 THR A N 1
ATOM 1379 C CA . THR A 1 178 ? 9.211 -8.773 7.602 1 97.69 178 THR A CA 1
ATOM 1380 C C . THR A 1 178 ? 10.258 -9.758 7.082 1 97.69 178 THR A C 1
ATOM 1382 O O . THR A 1 178 ? 10.242 -10.93 7.441 1 97.69 178 THR A O 1
ATOM 1385 N N . PHE A 1 179 ? 11.125 -9.289 6.293 1 97.5 179 PHE A N 1
ATOM 1386 C CA . PHE A 1 179 ? 12.188 -10.109 5.742 1 97.5 179 PHE A CA 1
ATOM 1387 C C . PHE A 1 179 ? 13.383 -9.25 5.332 1 97.5 179 PHE A C 1
ATOM 1389 O O . PHE A 1 179 ? 13.25 -8.039 5.16 1 97.5 179 PHE A O 1
ATOM 1396 N N . ALA A 1 180 ? 14.531 -9.898 5.207 1 97.31 180 ALA A N 1
ATOM 1397 C CA . ALA A 1 180 ? 15.719 -9.195 4.73 1 97.31 180 ALA A CA 1
ATOM 1398 C C . ALA A 1 180 ? 15.492 -8.617 3.336 1 97.31 180 ALA A C 1
ATOM 1400 O O . ALA A 1 180 ? 14.969 -9.305 2.453 1 97.31 180 ALA A O 1
ATOM 1401 N N . ASP A 1 181 ? 15.844 -7.391 3.141 1 98.12 181 ASP A N 1
ATOM 1402 C CA . ASP A 1 181 ? 15.68 -6.746 1.841 1 98.12 181 ASP A CA 1
ATOM 1403 C C . ASP A 1 181 ? 16.484 -7.477 0.764 1 98.12 181 ASP A C 1
ATOM 1405 O O . ASP A 1 181 ? 17.719 -7.52 0.822 1 98.12 181 ASP A O 1
ATOM 1409 N N . PRO A 1 182 ? 15.805 -8.023 -0.215 1 98.31 182 PRO A N 1
ATOM 1410 C CA . PRO A 1 182 ? 16.516 -8.805 -1.226 1 98.31 182 PRO A CA 1
ATOM 1411 C C . PRO A 1 182 ? 17.469 -7.953 -2.068 1 98.31 182 PRO A C 1
ATOM 1413 O O . PRO A 1 182 ? 18.344 -8.492 -2.75 1 98.31 182 PRO A O 1
ATOM 1416 N N . ARG A 1 183 ? 17.328 -6.684 -2.088 1 98.31 183 ARG A N 1
ATOM 1417 C CA . ARG A 1 183 ? 18.25 -5.793 -2.771 1 98.31 183 ARG A CA 1
ATOM 1418 C C . ARG A 1 183 ? 19.578 -5.707 -2.018 1 98.31 183 ARG A C 1
ATOM 1420 O O . ARG A 1 183 ? 20.641 -5.59 -2.631 1 98.31 183 ARG A O 1
ATOM 1427 N N . LEU A 1 184 ? 19.484 -5.762 -0.69 1 97.31 184 LEU A N 1
ATOM 1428 C CA . LEU A 1 184 ? 20.672 -5.688 0.15 1 97.31 184 LEU A CA 1
ATOM 1429 C C . LEU A 1 184 ? 21.375 -7.043 0.228 1 97.31 184 LEU A C 1
ATOM 1431 O O . LEU A 1 184 ? 22.609 -7.113 0.319 1 97.31 184 LEU A O 1
ATOM 1435 N N . THR A 1 185 ? 20.625 -8.164 0.162 1 97.31 185 THR A N 1
ATOM 1436 C CA . THR A 1 185 ? 21.203 -9.5 0.223 1 97.31 185 THR A CA 1
ATOM 1437 C C . THR A 1 185 ? 21.812 -9.891 -1.125 1 97.31 185 THR A C 1
ATOM 1439 O O . THR A 1 185 ? 22.547 -10.867 -1.219 1 97.31 185 THR A O 1
ATOM 1442 N N . GLY A 1 186 ? 21.375 -9.141 -2.211 1 97.75 186 GLY A N 1
ATOM 1443 C CA . GLY A 1 186 ? 21.891 -9.422 -3.539 1 97.75 186 GLY A CA 1
ATOM 1444 C C . GLY A 1 186 ? 21 -10.344 -4.344 1 97.75 186 GLY A C 1
ATOM 1445 O O . GLY A 1 186 ? 21.297 -10.672 -5.492 1 97.75 186 GLY A O 1
ATOM 1446 N N . ALA A 1 187 ? 19.875 -10.75 -3.779 1 98.38 187 ALA A N 1
ATOM 1447 C CA . ALA A 1 187 ? 18.938 -11.625 -4.488 1 98.38 187 ALA A CA 1
ATOM 1448 C C . ALA A 1 187 ? 18.281 -10.883 -5.648 1 98.38 187 ALA A C 1
ATOM 1450 O O . ALA A 1 187 ? 17.891 -11.5 -6.645 1 98.38 187 ALA A O 1
ATOM 1451 N N . LEU A 1 188 ? 18.156 -9.562 -5.523 1 98.62 188 LEU A N 1
ATOM 1452 C CA . LEU A 1 188 ? 17.656 -8.68 -6.57 1 98.62 188 LEU A CA 1
ATOM 1453 C C . LEU A 1 188 ? 18.609 -7.504 -6.789 1 98.62 188 LEU A C 1
ATOM 1455 O O . LEU A 1 188 ? 19.406 -7.172 -5.906 1 98.62 188 LEU A O 1
ATOM 1459 N N . PRO A 1 189 ? 18.516 -6.949 -7.992 1 97.88 189 PRO A N 1
ATOM 1460 C CA . PRO A 1 189 ? 19.328 -5.746 -8.211 1 97.88 189 PRO A CA 1
ATOM 1461 C C . PRO A 1 189 ? 18.969 -4.617 -7.246 1 97.88 189 PRO A C 1
ATOM 1463 O O . PRO A 1 189 ? 17.828 -4.508 -6.805 1 97.88 189 PRO A O 1
ATOM 1466 N N . ALA A 1 190 ? 19.891 -3.793 -6.957 1 96.62 190 ALA A N 1
ATOM 1467 C CA . ALA A 1 190 ? 19.734 -2.703 -5.996 1 96.62 190 ALA A CA 1
ATOM 1468 C C . ALA A 1 190 ? 18.641 -1.739 -6.434 1 96.62 190 ALA A C 1
ATOM 1470 O O . ALA A 1 190 ? 18 -1.085 -5.598 1 96.62 190 ALA A O 1
ATOM 1471 N N . ASP A 1 191 ? 18.406 -1.683 -7.734 1 97.25 191 ASP A N 1
ATOM 1472 C CA . ASP A 1 191 ? 17.438 -0.709 -8.242 1 97.25 191 ASP A CA 1
ATOM 1473 C C . ASP A 1 191 ? 16.078 -1.354 -8.484 1 97.25 191 ASP A C 1
ATOM 1475 O O . ASP A 1 191 ? 15.195 -0.745 -9.086 1 97.25 191 ASP A O 1
ATOM 1479 N N . ALA A 1 192 ? 15.906 -2.621 -8.07 1 98.12 192 ALA A N 1
ATOM 1480 C CA . ALA A 1 192 ? 14.602 -3.266 -8.172 1 98.12 192 ALA A CA 1
ATOM 1481 C C . ALA A 1 192 ? 13.57 -2.547 -7.309 1 98.12 192 ALA A C 1
ATOM 1483 O O . ALA A 1 192 ? 13.867 -2.123 -6.191 1 98.12 192 ALA A O 1
ATOM 1484 N N . ALA A 1 193 ? 12.367 -2.422 -7.895 1 98.25 193 ALA A N 1
ATOM 1485 C CA . ALA A 1 193 ? 11.227 -1.86 -7.172 1 98.25 193 ALA A CA 1
ATOM 1486 C C . ALA A 1 193 ? 11.578 -0.508 -6.559 1 98.25 193 ALA A C 1
ATOM 1488 O O . ALA A 1 193 ? 11.461 -0.318 -5.348 1 98.25 193 ALA A O 1
ATOM 1489 N N . PRO A 1 194 ? 11.969 0.49 -7.348 1 97.44 194 PRO A N 1
ATOM 1490 C CA . PRO A 1 194 ? 12.438 1.779 -6.832 1 97.44 194 PRO A CA 1
ATOM 1491 C C . PRO A 1 194 ? 11.367 2.525 -6.043 1 97.44 194 PRO A C 1
ATOM 1493 O O . PRO A 1 194 ? 11.68 3.457 -5.297 1 97.44 194 PRO A O 1
ATOM 1496 N N . GLN A 1 195 ? 10.086 2.139 -6.176 1 97.38 195 GLN A N 1
ATOM 1497 C CA . GLN A 1 195 ? 9 2.797 -5.457 1 97.38 195 GLN A CA 1
ATOM 1498 C C . GLN A 1 195 ? 9.008 2.416 -3.979 1 97.38 195 GLN A C 1
ATOM 1500 O O . GLN A 1 195 ? 8.336 3.049 -3.164 1 97.38 195 GLN A O 1
ATOM 1505 N N . ILE A 1 196 ? 9.68 1.321 -3.59 1 97.88 196 ILE A N 1
ATOM 1506 C CA . ILE A 1 196 ? 9.812 0.875 -2.207 1 97.88 196 ILE A CA 1
ATOM 1507 C C . ILE A 1 196 ? 11.156 1.352 -1.644 1 97.88 196 ILE A C 1
ATOM 1509 O O . ILE A 1 196 ? 12.211 0.912 -2.092 1 97.88 196 ILE A O 1
ATOM 1513 N N . PRO A 1 197 ? 11.117 2.191 -0.68 1 97.62 197 PRO A N 1
ATOM 1514 C CA . PRO A 1 197 ? 12.383 2.691 -0.142 1 97.62 197 PRO A CA 1
ATOM 1515 C C . PRO A 1 197 ? 13.266 1.579 0.419 1 97.62 197 PRO A C 1
ATOM 1517 O O . PRO A 1 197 ? 12.766 0.644 1.046 1 97.62 197 PRO A O 1
ATOM 1520 N N . SER A 1 198 ? 14.492 1.627 0.153 1 96.06 198 SER A N 1
ATOM 1521 C CA . SER A 1 198 ? 15.523 0.775 0.733 1 96.06 198 SER A CA 1
ATOM 1522 C C . SER A 1 198 ? 16.469 1.575 1.632 1 96.06 198 SER A C 1
ATOM 1524 O O . SER A 1 198 ? 16.812 2.713 1.313 1 96.06 198 SER A O 1
ATOM 1526 N N . PHE A 1 199 ? 16.75 0.988 2.795 1 93.38 199 PHE A N 1
ATOM 1527 C CA . PHE A 1 199 ? 17.594 1.682 3.762 1 93.38 199 PHE A CA 1
ATOM 1528 C C . PHE A 1 199 ? 18.891 0.924 3.988 1 93.38 199 PHE A C 1
ATOM 1530 O O . PHE A 1 199 ? 18.906 -0.307 4.059 1 93.38 199 PHE A O 1
ATOM 1537 N N . THR A 1 200 ? 20.031 1.537 3.779 1 81.88 200 THR A N 1
ATOM 1538 C CA . THR A 1 200 ? 21.312 0.944 4.113 1 81.88 200 THR A CA 1
ATOM 1539 C C . THR A 1 200 ? 21.719 1.313 5.535 1 81.88 200 THR A C 1
ATOM 1541 O O . THR A 1 200 ? 21.547 2.457 5.961 1 81.88 200 THR A O 1
ATOM 1544 N N . PRO A 1 201 ? 22.062 0.225 6.23 1 70.19 201 PRO A N 1
ATOM 1545 C CA . PRO A 1 201 ? 22.5 0.565 7.586 1 70.19 201 PRO A CA 1
ATOM 1546 C C . PRO A 1 201 ? 23.562 1.665 7.602 1 70.19 201 PRO A C 1
ATOM 1548 O O . PRO A 1 201 ? 24.359 1.779 6.664 1 70.19 201 PRO A O 1
ATOM 1551 N N . ASN A 1 202 ? 23.25 2.852 8.219 1 54.31 202 ASN A N 1
ATOM 1552 C CA . ASN A 1 202 ? 24.344 3.791 8.445 1 54.31 202 ASN A CA 1
ATOM 1553 C C . ASN A 1 202 ? 25.578 3.086 9 1 54.31 202 ASN A C 1
ATOM 1555 O O . ASN A 1 202 ? 25.484 2.34 9.977 1 54.31 202 ASN A O 1
ATOM 1559 N N . ARG A 1 203 ? 26.547 2.531 8.219 1 41.81 203 ARG A N 1
ATOM 1560 C CA . ARG A 1 203 ? 27.812 2.156 8.867 1 41.81 203 ARG A CA 1
ATOM 1561 C C . ARG A 1 203 ? 28.188 3.158 9.945 1 41.81 203 ARG A C 1
ATOM 1563 O O . ARG A 1 203 ? 28.344 4.352 9.672 1 41.81 203 ARG A O 1
ATOM 1570 N N . ARG A 1 204 ? 27.656 2.953 11.133 1 26.66 204 ARG A N 1
ATOM 1571 C CA . ARG A 1 204 ? 28.469 3.564 12.18 1 26.66 204 ARG A CA 1
ATOM 1572 C C . ARG A 1 204 ? 29.922 3.113 12.078 1 26.66 204 ARG A C 1
ATOM 1574 O O . ARG A 1 204 ? 30.188 1.947 11.781 1 26.66 204 ARG A O 1
ATOM 1581 N N . MET B 1 1 ? 12.281 -14.633 8.516 1 69.44 1 MET B N 1
ATOM 1582 C CA . MET B 1 1 ? 11 -14.062 8.117 1 69.44 1 MET B CA 1
ATOM 1583 C C . MET B 1 1 ? 9.984 -14.172 9.258 1 69.44 1 MET B C 1
ATOM 1585 O O . MET B 1 1 ? 9.836 -15.234 9.859 1 69.44 1 MET B O 1
ATOM 1589 N N . ALA B 1 2 ? 9.555 -13.078 9.805 1 76.81 2 ALA B N 1
ATOM 1590 C CA . ALA B 1 2 ? 8.562 -13.086 10.875 1 76.81 2 ALA B CA 1
ATOM 1591 C C . ALA B 1 2 ? 7.16 -12.844 10.328 1 76.81 2 ALA B C 1
ATOM 1593 O O . ALA B 1 2 ? 6.973 -12.031 9.414 1 76.81 2 ALA B O 1
ATOM 1594 N N . LEU B 1 3 ? 6.262 -13.773 10.648 1 88.81 3 LEU B N 1
ATOM 1595 C CA . LEU B 1 3 ? 4.84 -13.641 10.352 1 88.81 3 LEU B CA 1
ATOM 1596 C C . LEU B 1 3 ? 4.043 -13.344 11.617 1 88.81 3 LEU B C 1
ATOM 1598 O O . LEU B 1 3 ? 4.086 -14.117 12.578 1 88.81 3 LEU B O 1
ATOM 1602 N N . ILE B 1 4 ? 3.453 -12.203 11.641 1 92.75 4 ILE B N 1
ATOM 1603 C CA . ILE B 1 4 ? 2.643 -11.812 12.789 1 92.75 4 ILE B CA 1
ATOM 1604 C C . ILE B 1 4 ? 1.185 -11.656 12.359 1 92.75 4 ILE B C 1
ATOM 1606 O O . ILE B 1 4 ? 0.849 -10.734 11.602 1 92.75 4 ILE B O 1
ATOM 1610 N N . PRO B 1 5 ? 0.36 -12.547 12.805 1 94.81 5 PRO B N 1
ATOM 1611 C CA . PRO B 1 5 ? -1.054 -12.367 12.469 1 94.81 5 PRO B CA 1
ATOM 1612 C C . PRO B 1 5 ? -1.624 -11.055 12.992 1 94.81 5 PRO B C 1
ATOM 1614 O O . PRO B 1 5 ? -1.243 -10.602 14.078 1 94.81 5 PRO B O 1
ATOM 1617 N N . VAL B 1 6 ? -2.514 -10.445 12.258 1 96.38 6 VAL B N 1
ATOM 1618 C CA . VAL B 1 6 ? -3.248 -9.258 12.688 1 96.38 6 VAL B CA 1
ATOM 1619 C C . VAL B 1 6 ? -4.645 -9.656 13.156 1 96.38 6 VAL B C 1
ATOM 1621 O O . VAL B 1 6 ? -5.375 -10.344 12.445 1 96.38 6 VAL B O 1
ATOM 1624 N N . GLU B 1 7 ? -5 -9.32 14.367 1 96.12 7 GLU B N 1
ATOM 1625 C CA . GLU B 1 7 ? -6.336 -9.633 14.867 1 96.12 7 GLU B CA 1
ATOM 1626 C C . GLU B 1 7 ? -7.414 -9.07 13.945 1 96.12 7 GLU B C 1
ATOM 1628 O O . GLU B 1 7 ? -7.266 -7.969 13.406 1 96.12 7 GLU B O 1
ATOM 1633 N N . PRO B 1 8 ? -8.539 -9.773 13.773 1 95.75 8 PRO B N 1
ATOM 1634 C CA . PRO B 1 8 ? -9.594 -9.336 12.859 1 95.75 8 PRO B CA 1
ATOM 1635 C C . PRO B 1 8 ? -10.102 -7.93 13.172 1 95.75 8 PRO B C 1
ATOM 1637 O O . PRO B 1 8 ? -10.484 -7.191 12.258 1 95.75 8 PRO B O 1
ATOM 1640 N N . GLU B 1 9 ? -10.039 -7.473 14.391 1 96.56 9 GLU B N 1
ATOM 1641 C CA . GLU B 1 9 ? -10.602 -6.188 14.789 1 96.56 9 GLU B CA 1
ATOM 1642 C C . GLU B 1 9 ? -9.578 -5.062 14.617 1 96.56 9 GLU B C 1
ATOM 1644 O O . GLU B 1 9 ? -9.867 -3.904 14.93 1 96.56 9 GLU B O 1
ATOM 1649 N N . GLN B 1 10 ? -8.414 -5.484 14.109 1 97.25 10 GLN B N 1
ATOM 1650 C CA . GLN B 1 10 ? -7.348 -4.492 13.969 1 97.25 10 GLN B CA 1
ATOM 1651 C C . GLN B 1 10 ? -7.008 -4.262 12.5 1 97.25 10 GLN B C 1
ATOM 1653 O O . GLN B 1 10 ? -7.266 -5.121 11.656 1 97.25 10 GLN B O 1
ATOM 1658 N N . VAL B 1 11 ? -6.504 -3.092 12.25 1 97.5 11 VAL B N 1
ATOM 1659 C CA . VAL B 1 11 ? -5.855 -2.746 10.984 1 97.5 11 VAL B CA 1
ATOM 1660 C C . VAL B 1 11 ? -4.34 -2.691 11.18 1 97.5 11 VAL B C 1
ATOM 1662 O O . VAL B 1 11 ? -3.861 -2.389 12.273 1 97.5 11 VAL B O 1
ATOM 1665 N N . ALA B 1 12 ? -3.611 -3.061 10.203 1 98.06 12 ALA B N 1
ATOM 1666 C CA . ALA B 1 12 ? -2.154 -2.961 10.195 1 98.06 12 ALA B CA 1
ATOM 1667 C C . ALA B 1 12 ? -1.666 -2.102 9.031 1 98.06 12 ALA B C 1
ATOM 1669 O O . ALA B 1 12 ? -2.25 -2.127 7.949 1 98.06 12 ALA B O 1
ATOM 1670 N N . THR B 1 13 ? -0.627 -1.359 9.281 1 98.5 13 THR B N 1
ATOM 1671 C CA . THR B 1 13 ? -0.066 -0.506 8.234 1 98.5 13 THR B CA 1
ATOM 1672 C C . THR B 1 13 ? 1.444 -0.365 8.406 1 98.5 13 THR B C 1
ATOM 1674 O O . THR B 1 13 ? 1.969 -0.546 9.508 1 98.5 13 THR B O 1
ATOM 1677 N N . ILE B 1 14 ? 2.143 -0.149 7.332 1 98.69 14 ILE B N 1
ATOM 1678 C CA . ILE B 1 14 ? 3.553 0.223 7.348 1 98.69 14 ILE B CA 1
ATOM 1679 C C . ILE B 1 14 ? 3.689 1.738 7.215 1 98.69 14 ILE B C 1
ATOM 1681 O O . ILE B 1 14 ? 3.264 2.32 6.211 1 98.69 14 ILE B O 1
ATOM 1685 N N . VAL B 1 15 ? 4.23 2.328 8.195 1 98.75 15 VAL B N 1
ATOM 1686 C CA . VAL B 1 15 ? 4.449 3.771 8.211 1 98.75 15 VAL B CA 1
ATOM 1687 C C . VAL B 1 15 ? 5.863 4.086 7.727 1 98.75 15 VAL B C 1
ATOM 1689 O O . VAL B 1 15 ? 6.832 3.477 8.188 1 98.75 15 VAL B O 1
ATOM 1692 N N . THR B 1 16 ? 6.016 4.945 6.797 1 98.69 16 THR B N 1
ATOM 1693 C CA . THR B 1 16 ? 7.301 5.453 6.332 1 98.69 16 THR B CA 1
ATOM 1694 C C . THR B 1 16 ? 7.527 6.879 6.828 1 98.69 16 THR B C 1
ATOM 1696 O O . THR B 1 16 ? 6.684 7.754 6.621 1 98.69 16 THR B O 1
ATOM 1699 N N . THR B 1 17 ? 8.594 7.098 7.523 1 98.56 17 THR B N 1
ATOM 1700 C CA . THR B 1 17 ? 9.016 8.43 7.93 1 98.56 17 THR B CA 1
ATOM 1701 C C . THR B 1 17 ? 9.914 9.062 6.867 1 98.56 17 THR B C 1
ATOM 1703 O O . THR B 1 17 ? 10.867 8.43 6.398 1 98.56 17 THR B O 1
ATOM 1706 N N . LEU B 1 18 ? 9.602 10.266 6.438 1 98.81 18 LEU B N 1
ATOM 1707 C CA . LEU B 1 18 ? 10.398 10.992 5.453 1 98.81 18 LEU B CA 1
ATOM 1708 C C . LEU B 1 18 ? 10.836 12.344 6.008 1 98.81 18 LEU B C 1
ATOM 1710 O O . LEU B 1 18 ? 10.148 12.938 6.844 1 98.81 18 LEU B O 1
ATOM 1714 N N . GLU B 1 19 ? 11.953 12.82 5.473 1 98.69 19 GLU B N 1
ATOM 1715 C CA . GLU B 1 19 ? 12.422 14.133 5.922 1 98.69 19 GLU B CA 1
ATOM 1716 C C . GLU B 1 19 ? 13.102 14.891 4.793 1 98.69 19 GLU B C 1
ATOM 1718 O O . GLU B 1 19 ? 13.453 14.312 3.764 1 98.69 19 GLU B O 1
ATOM 1723 N N . MET B 1 20 ? 13.156 16.125 4.93 1 98.19 20 MET B N 1
ATOM 1724 C CA . MET B 1 20 ? 13.922 17.094 4.152 1 98.19 20 MET B CA 1
ATOM 1725 C C . MET B 1 20 ? 14.828 17.938 5.059 1 98.19 20 MET B C 1
ATOM 1727 O O . MET B 1 20 ? 14.344 18.609 5.965 1 98.19 20 MET B O 1
ATOM 1731 N N . THR B 1 21 ? 16.141 17.844 4.84 1 97.56 21 THR B N 1
ATOM 1732 C CA . THR B 1 21 ? 17.047 18.5 5.77 1 97.56 21 THR B CA 1
ATOM 1733 C C . THR B 1 21 ? 17.672 19.734 5.133 1 97.56 21 THR B C 1
ATOM 1735 O O . THR B 1 21 ? 18.609 20.328 5.688 1 97.56 21 THR B O 1
ATOM 1738 N N . ARG B 1 22 ? 17.234 20.062 3.957 1 95.19 22 ARG B N 1
ATOM 1739 C CA . ARG B 1 22 ? 17.641 21.281 3.275 1 95.19 22 ARG B CA 1
ATOM 1740 C C . ARG B 1 22 ? 16.438 21.969 2.625 1 95.19 22 ARG B C 1
ATOM 1742 O O . ARG B 1 22 ? 15.641 21.312 1.948 1 95.19 22 ARG B O 1
ATOM 1749 N N . ARG B 1 23 ? 16.375 23.188 2.801 1 93.38 23 ARG B N 1
ATOM 1750 C CA . ARG B 1 23 ? 15.328 23.953 2.146 1 93.38 23 ARG B CA 1
ATOM 1751 C C . ARG B 1 23 ? 15.422 23.828 0.629 1 93.38 23 ARG B C 1
ATOM 1753 O O . ARG B 1 23 ? 16.484 24.062 0.047 1 93.38 23 ARG B O 1
ATOM 1760 N N . PRO B 1 24 ? 14.352 23.438 0.006 1 92.88 24 PRO B N 1
ATOM 1761 C CA . PRO B 1 24 ? 14.406 23.359 -1.455 1 92.88 24 PRO B CA 1
ATOM 1762 C C . PRO B 1 24 ? 14.508 24.734 -2.117 1 92.88 24 PRO B C 1
ATOM 1764 O O . PRO B 1 24 ? 14.117 25.734 -1.521 1 92.88 24 PRO B O 1
ATOM 1767 N N . PRO B 1 25 ? 15.07 24.672 -3.252 1 89.75 25 PRO B N 1
ATOM 1768 C CA . PRO B 1 25 ? 15.117 25.953 -3.963 1 89.75 25 PRO B CA 1
ATOM 1769 C C . PRO B 1 25 ? 13.727 26.531 -4.219 1 89.75 25 PRO B C 1
ATOM 1771 O O . PRO B 1 25 ? 12.758 25.781 -4.375 1 89.75 25 PRO B O 1
ATOM 1774 N N . ALA B 1 26 ? 13.734 27.781 -4.254 1 84.81 26 ALA B N 1
ATOM 1775 C CA . ALA B 1 26 ? 12.453 28.438 -4.5 1 84.81 26 ALA B CA 1
ATOM 1776 C C . ALA B 1 26 ? 11.938 28.141 -5.902 1 84.81 26 ALA B C 1
ATOM 1778 O O . ALA B 1 26 ? 12.703 28.156 -6.871 1 84.81 26 ALA B O 1
ATOM 1779 N N . ARG B 1 27 ? 10.742 27.625 -6 1 87.06 27 ARG B N 1
ATOM 1780 C CA . ARG B 1 27 ? 10.039 27.406 -7.258 1 87.06 27 ARG B CA 1
ATOM 1781 C C . ARG B 1 27 ? 8.695 28.109 -7.266 1 87.06 27 ARG B C 1
ATOM 1783 O O . ARG B 1 27 ? 8.125 28.375 -6.207 1 87.06 27 ARG B O 1
ATOM 1790 N N . PRO B 1 28 ? 8.266 28.484 -8.461 1 91.69 28 PRO B N 1
ATOM 1791 C CA . PRO B 1 28 ? 6.922 29.062 -8.508 1 91.69 28 PRO B CA 1
ATOM 1792 C C . PRO B 1 28 ? 5.859 28.109 -7.949 1 91.69 28 PRO B C 1
ATOM 1794 O O . PRO B 1 28 ? 5.918 26.906 -8.172 1 91.69 28 PRO B O 1
ATOM 1797 N N . ILE B 1 29 ? 5.027 28.719 -7.223 1 92.44 29 ILE B N 1
ATOM 1798 C CA . ILE B 1 29 ? 3.904 27.938 -6.715 1 92.44 29 ILE B CA 1
ATOM 1799 C C . ILE B 1 29 ? 2.961 27.578 -7.863 1 92.44 29 ILE B C 1
ATOM 1801 O O . ILE B 1 29 ? 2.527 28.453 -8.609 1 92.44 29 ILE B O 1
ATOM 1805 N N . PRO B 1 30 ? 2.643 26.328 -8.016 1 94.81 30 PRO B N 1
ATOM 1806 C CA . PRO B 1 30 ? 1.686 25.953 -9.055 1 94.81 30 PRO B CA 1
ATOM 1807 C C . PRO B 1 30 ? 0.347 26.672 -8.922 1 94.81 30 PRO B C 1
ATOM 1809 O O . PRO B 1 30 ? -0.067 27 -7.805 1 94.81 30 PRO B O 1
ATOM 1812 N N . ASP B 1 31 ? -0.303 26.828 -10.008 1 94.56 31 ASP B N 1
ATOM 1813 C CA . ASP B 1 31 ? -1.614 27.469 -9.992 1 94.56 31 ASP B CA 1
ATOM 1814 C C . ASP B 1 31 ? -2.676 26.531 -9.422 1 94.56 31 ASP B C 1
ATOM 1816 O O . ASP B 1 31 ? -2.584 25.312 -9.57 1 94.56 31 ASP B O 1
ATOM 1820 N N . SER B 1 32 ? -3.59 27.141 -8.75 1 97.81 32 SER B N 1
ATOM 1821 C CA . SER B 1 32 ? -4.762 26.438 -8.242 1 97.81 32 SER B CA 1
ATOM 1822 C C . SER B 1 32 ? -5.914 27.406 -7.977 1 97.81 32 SER B C 1
ATOM 1824 O O . SER B 1 32 ? -5.691 28.547 -7.594 1 97.81 32 SER B O 1
ATOM 1826 N N . ARG B 1 33 ? -7.086 26.922 -8.188 1 97.62 33 ARG B N 1
ATOM 1827 C CA . ARG B 1 33 ? -8.258 27.734 -7.867 1 97.62 33 ARG B CA 1
ATOM 1828 C C . ARG B 1 33 ? -8.547 27.719 -6.371 1 97.62 33 ARG B C 1
ATOM 1830 O O . ARG B 1 33 ? -9.445 28.406 -5.898 1 97.62 33 ARG B O 1
ATOM 1837 N N . LEU B 1 34 ? -7.852 26.906 -5.648 1 98.62 34 LEU B N 1
ATOM 1838 C CA . LEU B 1 34 ? -8.078 26.734 -4.219 1 98.62 34 LEU B CA 1
ATOM 1839 C C . LEU B 1 34 ? -7.367 27.828 -3.424 1 98.62 34 LEU B C 1
ATOM 1841 O O . LEU B 1 34 ? -6.473 28.5 -3.947 1 98.62 34 LEU B O 1
ATOM 1845 N N . ARG B 1 35 ? -7.805 28 -2.211 1 98.38 35 ARG B N 1
ATOM 1846 C CA . ARG B 1 35 ? -7.184 28.953 -1.293 1 98.38 35 ARG B CA 1
ATOM 1847 C C . ARG B 1 35 ? -6.742 28.266 -0.005 1 98.38 35 ARG B C 1
ATOM 1849 O O . ARG B 1 35 ? -7.457 27.406 0.519 1 98.38 35 ARG B O 1
ATOM 1856 N N . LEU B 1 36 ? -5.59 28.578 0.446 1 98.56 36 LEU B N 1
ATOM 1857 C CA . LEU B 1 36 ? -5.102 28.141 1.745 1 98.56 36 LEU B CA 1
ATOM 1858 C C . LEU B 1 36 ? -5.332 29.203 2.809 1 98.56 36 LEU B C 1
ATOM 1860 O O . LEU B 1 36 ? -4.789 30.312 2.717 1 98.56 36 LEU B O 1
ATOM 1864 N N . ASN B 1 37 ? -6.148 28.875 3.848 1 98.31 37 ASN B N 1
ATOM 1865 C CA . ASN B 1 37 ? -6.531 29.844 4.875 1 98.31 37 ASN B CA 1
ATOM 1866 C C . ASN B 1 37 ? -6.023 29.438 6.25 1 98.31 37 ASN B C 1
ATOM 1868 O O . ASN B 1 37 ? -6.309 28.328 6.719 1 98.31 37 ASN B O 1
ATOM 1872 N N . ARG B 1 38 ? -5.305 30.344 6.863 1 98.12 38 ARG B N 1
ATOM 1873 C CA . ARG B 1 38 ? -4.945 30.078 8.258 1 98.12 38 ARG B CA 1
ATOM 1874 C C . ARG B 1 38 ? -6.188 29.938 9.125 1 98.12 38 ARG B C 1
ATOM 1876 O O . ARG B 1 38 ? -7.105 30.766 9.047 1 98.12 38 ARG B O 1
ATOM 1883 N N . TRP B 1 39 ? -6.266 28.859 9.82 1 97.25 39 TRP B N 1
ATOM 1884 C CA . TRP B 1 39 ? -7.387 28.547 10.703 1 97.25 39 TRP B CA 1
ATOM 1885 C C . TRP B 1 39 ? -6.988 28.719 12.172 1 97.25 39 TRP B C 1
ATOM 1887 O O . TRP B 1 39 ? -6.699 27.734 12.859 1 97.25 39 TRP B O 1
ATOM 1897 N N . GLU B 1 40 ? -7.062 29.953 12.641 1 94.75 40 GLU B N 1
ATOM 1898 C CA . GLU B 1 40 ? -6.629 30.266 14 1 94.75 40 GLU B CA 1
ATOM 1899 C C . GLU B 1 40 ? -7.613 29.703 15.023 1 94.75 40 GLU B C 1
ATOM 1901 O O . GLU B 1 40 ? -8.805 30.016 14.984 1 94.75 40 GLU B O 1
ATOM 1906 N N . ALA B 1 41 ? -7.199 28.844 15.867 1 94.94 41 ALA B N 1
ATOM 1907 C CA . ALA B 1 41 ? -7.949 28.281 16.984 1 94.94 41 ALA B CA 1
ATOM 1908 C C . ALA B 1 41 ? -9.289 27.719 16.516 1 94.94 41 ALA B C 1
ATOM 1910 O O . ALA B 1 41 ? -10.344 28.125 17.016 1 94.94 41 ALA B O 1
ATOM 1911 N N . PRO B 1 42 ? -9.227 26.812 15.594 1 97.38 42 PRO B N 1
ATOM 1912 C CA . PRO B 1 42 ? -10.492 26.25 15.133 1 97.38 42 PRO B CA 1
ATOM 1913 C C . PRO B 1 42 ? -11.297 25.594 16.266 1 97.38 42 PRO B C 1
ATOM 1915 O O . PRO B 1 42 ? -10.711 25.031 17.188 1 97.38 42 PRO B O 1
ATOM 1918 N N . ALA B 1 43 ? -12.633 25.688 16.125 1 97.5 43 ALA B N 1
ATOM 1919 C CA . ALA B 1 43 ? -13.484 24.906 17.016 1 97.5 43 ALA B CA 1
ATOM 1920 C C . ALA B 1 43 ? -13.258 23.406 16.812 1 97.5 43 ALA B C 1
ATOM 1922 O O . ALA B 1 43 ? -13.164 22.938 15.68 1 97.5 43 ALA B O 1
ATOM 1923 N N . PRO B 1 44 ? -13.188 22.719 17.938 1 98.12 44 PRO B N 1
ATOM 1924 C CA . PRO B 1 44 ? -12.875 21.281 17.828 1 98.12 44 PRO B CA 1
ATOM 1925 C C . PRO B 1 44 ? -13.836 20.547 16.891 1 98.12 44 PRO B C 1
ATOM 1927 O O . PRO B 1 44 ? -13.406 19.688 16.109 1 98.12 44 PRO B O 1
ATOM 1930 N N . ASP B 1 45 ? -15.109 20.812 16.938 1 98 45 ASP B N 1
ATOM 1931 C CA . ASP B 1 45 ? -16.094 20.125 16.109 1 98 45 ASP B CA 1
ATOM 1932 C C . ASP B 1 45 ? -15.883 20.422 14.625 1 98 45 ASP B C 1
ATOM 1934 O O . ASP B 1 45 ? -15.992 19.531 13.789 1 98 45 ASP B O 1
ATOM 1938 N N . LYS B 1 46 ? -15.586 21.656 14.305 1 98.12 46 LYS B N 1
ATOM 1939 C CA . LYS B 1 46 ? -15.328 22.047 12.914 1 98.12 46 LYS B CA 1
ATOM 1940 C C . LYS B 1 46 ? -14.039 21.422 12.406 1 98.12 46 LYS B C 1
ATOM 1942 O O . LYS B 1 46 ? -13.969 20.969 11.266 1 98.12 46 LYS B O 1
ATOM 1947 N N . TYR B 1 47 ? -13.055 21.422 13.289 1 98.75 47 TYR B N 1
ATOM 1948 C CA . TYR B 1 47 ? -11.789 20.766 12.953 1 98.75 47 TYR B CA 1
ATOM 1949 C C . TYR B 1 47 ? -12.008 19.297 12.617 1 98.75 47 TYR B C 1
ATOM 1951 O O . TYR B 1 47 ? -11.547 18.828 11.57 1 98.75 47 TYR B O 1
ATOM 1959 N N . ARG B 1 48 ? -12.773 18.625 13.43 1 98.88 48 ARG B N 1
ATOM 1960 C CA . ARG B 1 48 ? -13 17.188 13.25 1 98.88 48 ARG B CA 1
ATOM 1961 C C . ARG B 1 48 ? -13.836 16.922 12 1 98.88 48 ARG B C 1
ATOM 1963 O O . ARG B 1 48 ? -13.648 15.914 11.328 1 98.88 48 ARG B O 1
ATOM 1970 N N . ALA B 1 49 ? -14.734 17.859 11.75 1 98.5 49 ALA B N 1
ATOM 1971 C CA . ALA B 1 49 ? -15.539 17.703 10.539 1 98.5 49 ALA B CA 1
ATOM 1972 C C . ALA B 1 49 ? -14.664 17.719 9.289 1 98.5 49 ALA B C 1
ATOM 1974 O O . ALA B 1 49 ? -14.805 16.875 8.406 1 98.5 49 ALA B O 1
ATOM 1975 N N . LEU B 1 50 ? -13.727 18.625 9.266 1 98.75 50 LEU B N 1
ATOM 1976 C CA . LEU B 1 50 ? -12.836 18.719 8.117 1 98.75 50 LEU B CA 1
ATOM 1977 C C . LEU B 1 50 ? -11.852 17.547 8.094 1 98.75 50 LEU B C 1
ATOM 1979 O O . LEU B 1 50 ? -11.594 16.969 7.043 1 98.75 50 LEU B O 1
ATOM 1983 N N . PHE B 1 51 ? -11.352 17.234 9.289 1 98.88 51 PHE B N 1
ATOM 1984 C CA . PHE B 1 51 ? -10.453 16.094 9.445 1 98.88 51 PHE B CA 1
ATOM 1985 C C . PHE B 1 51 ? -11.086 14.82 8.898 1 98.88 51 PHE B C 1
ATOM 1987 O O . PHE B 1 51 ? -10.461 14.086 8.133 1 98.88 51 PHE B O 1
ATOM 1994 N N . ARG B 1 52 ? -12.289 14.625 9.203 1 98.62 52 ARG B N 1
ATOM 1995 C CA . ARG B 1 52 ? -13.039 13.453 8.75 1 98.62 52 ARG B CA 1
ATOM 1996 C C . ARG B 1 52 ? -13.273 13.5 7.246 1 98.62 52 ARG B C 1
ATOM 1998 O O . ARG B 1 52 ? -13.094 12.5 6.551 1 98.62 52 ARG B O 1
ATOM 2005 N N . ARG B 1 53 ? -13.672 14.633 6.797 1 98.12 53 ARG B N 1
ATOM 2006 C CA . ARG B 1 53 ? -13.969 14.797 5.379 1 98.12 53 ARG B CA 1
ATOM 2007 C C . ARG B 1 53 ? -12.75 14.477 4.52 1 98.12 53 ARG B C 1
ATOM 2009 O O . ARG B 1 53 ? -12.867 13.82 3.484 1 98.12 53 ARG B O 1
ATOM 2016 N N . VAL B 1 54 ? -11.586 14.875 4.961 1 98.5 54 VAL B N 1
ATOM 2017 C CA . VAL B 1 54 ? -10.344 14.711 4.211 1 98.5 54 VAL B CA 1
ATOM 2018 C C . VAL B 1 54 ? -9.781 13.312 4.453 1 98.5 54 VAL B C 1
ATOM 2020 O O . VAL B 1 54 ? -9.328 12.641 3.516 1 98.5 54 VAL B O 1
ATOM 2023 N N . GLY B 1 55 ? -9.891 12.844 5.676 1 98.69 55 GLY B N 1
ATOM 2024 C CA . GLY B 1 55 ? -9.055 11.742 6.109 1 98.69 55 GLY B CA 1
ATOM 2025 C C . GLY B 1 55 ? -9.805 10.422 6.18 1 98.69 55 GLY B C 1
ATOM 2026 O O . GLY B 1 55 ? -9.18 9.352 6.215 1 98.69 55 GLY B O 1
ATOM 2027 N N . ALA B 1 56 ? -11.188 10.43 6.199 1 98.69 56 ALA B N 1
ATOM 2028 C CA . ALA B 1 56 ? -11.953 9.203 6.375 1 98.69 56 ALA B CA 1
ATOM 2029 C C . ALA B 1 56 ? -11.641 8.195 5.273 1 98.69 56 ALA B C 1
ATOM 2031 O O . ALA B 1 56 ? -11.5 6.996 5.539 1 98.69 56 ALA B O 1
ATOM 2032 N N . PRO B 1 57 ? -11.422 8.648 4.031 1 98.38 57 PRO B N 1
ATOM 2033 C CA . PRO B 1 57 ? -11.109 7.691 2.965 1 98.38 57 PRO B CA 1
ATOM 2034 C C . PRO B 1 57 ? -9.789 6.953 3.201 1 98.38 57 PRO B C 1
ATOM 2036 O O . PRO B 1 57 ? -9.508 5.965 2.525 1 98.38 57 PRO B O 1
ATOM 2039 N N . TRP B 1 58 ? -8.984 7.426 4.184 1 98.44 58 TRP B N 1
ATOM 2040 C CA . TRP B 1 58 ? -7.668 6.859 4.469 1 98.44 58 TRP B CA 1
ATOM 2041 C C . TRP B 1 58 ? -7.582 6.387 5.918 1 98.44 58 TRP B C 1
ATOM 2043 O O . TRP B 1 58 ? -6.484 6.195 6.449 1 98.44 58 TRP B O 1
ATOM 2053 N N . LEU B 1 59 ? -8.727 6.379 6.598 1 98.56 59 LEU B N 1
ATOM 2054 C CA . LEU B 1 59 ? -8.898 5.898 7.965 1 98.56 59 LEU B CA 1
ATOM 2055 C C . LEU B 1 59 ? -8.172 6.801 8.953 1 98.56 59 LEU B C 1
ATOM 2057 O O . LEU B 1 59 ? -7.605 6.32 9.945 1 98.56 59 LEU B O 1
ATOM 2061 N N . TRP B 1 60 ? -8.164 8.102 8.664 1 98.62 60 TRP B N 1
ATOM 2062 C CA . TRP B 1 60 ? -7.766 9.039 9.711 1 98.62 60 TRP B CA 1
ATOM 2063 C C . TRP B 1 60 ? -8.727 8.977 10.891 1 98.62 60 TRP B C 1
ATOM 2065 O O . TRP B 1 60 ? -9.93 9.18 10.734 1 98.62 60 TRP B O 1
ATOM 2075 N N . PHE B 1 61 ? -8.172 8.75 12.094 1 98.5 61 PHE B N 1
ATOM 2076 C CA . PHE B 1 61 ? -9.125 8.617 13.188 1 98.5 61 PHE B CA 1
ATOM 2077 C C . PHE B 1 61 ? -8.57 9.227 14.469 1 98.5 61 PHE B C 1
ATOM 2079 O O . PHE B 1 61 ? -9.305 9.461 15.422 1 98.5 61 PHE B O 1
ATOM 2086 N N . SER B 1 62 ? -7.262 9.438 14.508 1 97.75 62 SER B N 1
ATOM 2087 C CA . SER B 1 62 ? -6.594 9.773 15.766 1 97.75 62 SER B CA 1
ATOM 2088 C C . SER B 1 62 ? -7.223 11 16.422 1 97.75 62 SER B C 1
ATOM 2090 O O . SER B 1 62 ? -7.5 11 17.609 1 97.75 62 SER B O 1
ATOM 2092 N N . ARG B 1 63 ? -7.527 12.023 15.617 1 98.62 63 ARG B N 1
ATOM 2093 C CA . ARG B 1 63 ? -8.078 13.266 16.156 1 98.62 63 ARG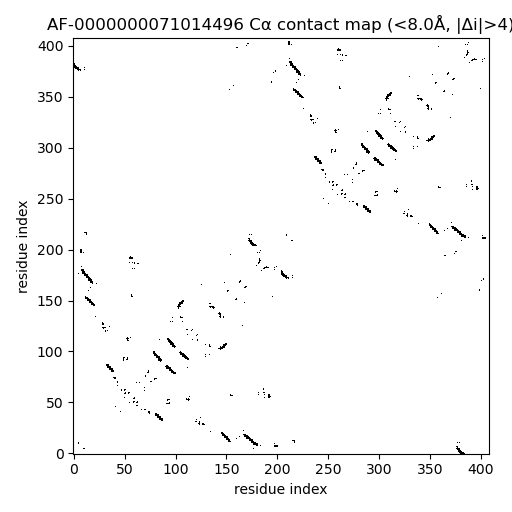 B CA 1
ATOM 2094 C C . ARG B 1 63 ? -9.562 13.109 16.469 1 98.62 63 ARG B C 1
ATOM 2096 O O . ARG B 1 63 ? -10.141 13.922 17.188 1 98.62 63 ARG B O 1
ATOM 2103 N N . LEU B 1 64 ? -10.234 12.164 15.852 1 98.69 64 LEU B N 1
ATOM 2104 C CA . LEU B 1 64 ? -11.664 11.938 16.062 1 98.69 64 LEU B CA 1
ATOM 2105 C C . LEU B 1 64 ? -11.914 11.312 17.438 1 98.69 64 LEU B C 1
ATOM 2107 O O . LEU B 1 64 ? -12.953 11.555 18.047 1 98.69 64 LEU B O 1
ATOM 2111 N N . VAL B 1 65 ? -10.922 10.586 17.922 1 98.19 65 VAL B N 1
ATOM 2112 C CA . VAL B 1 65 ? -11.141 9.828 19.156 1 98.19 65 VAL B CA 1
ATOM 2113 C C . VAL B 1 65 ? -10.422 10.516 20.312 1 98.19 65 VAL B C 1
ATOM 2115 O O . VAL B 1 65 ? -10.531 10.078 21.469 1 98.19 65 VAL B O 1
ATOM 2118 N N . MET B 1 66 ? -9.68 11.469 20.016 1 97.94 66 MET B N 1
ATOM 2119 C CA . MET B 1 66 ? -8.961 12.227 21.031 1 97.94 66 MET B CA 1
ATOM 2120 C C . MET B 1 66 ? -9.93 13.055 21.875 1 97.94 66 MET B C 1
ATOM 2122 O O . MET B 1 66 ? -10.875 13.648 21.344 1 97.94 66 MET B O 1
ATOM 2126 N N . ASP B 1 67 ? -9.742 13.047 23.172 1 97.25 67 ASP B N 1
ATOM 2127 C CA . ASP B 1 67 ? -10.648 13.867 23.984 1 97.25 67 ASP B CA 1
ATOM 2128 C C . ASP B 1 67 ? -10.492 15.344 23.641 1 97.25 67 ASP B C 1
ATOM 2130 O O . ASP B 1 67 ? -9.438 15.781 23.172 1 97.25 67 ASP B O 1
ATOM 2134 N N . ASP B 1 68 ? -11.469 16.156 24.031 1 97.56 68 ASP B N 1
ATOM 2135 C CA . ASP B 1 68 ? -11.547 17.547 23.609 1 97.56 68 ASP B CA 1
ATOM 2136 C C . ASP B 1 68 ? -10.391 18.359 24.188 1 97.56 68 ASP B C 1
ATOM 2138 O O . ASP B 1 68 ? -9.789 19.172 23.484 1 97.56 68 ASP B O 1
ATOM 2142 N N . ALA B 1 69 ? -10.109 18.156 25.391 1 98.25 69 ALA B N 1
ATOM 2143 C CA . ALA B 1 69 ? -9.062 18.953 26.047 1 98.25 69 ALA B CA 1
ATOM 2144 C C . ALA B 1 69 ? -7.711 18.719 25.375 1 98.25 69 ALA B C 1
ATOM 2146 O O . ALA B 1 69 ? -6.973 19.688 25.125 1 98.25 69 ALA B O 1
ATOM 2147 N N . LYS B 1 70 ? -7.438 17.484 25.062 1 98.5 70 LYS B N 1
ATOM 2148 C CA . LYS B 1 70 ? -6.172 17.156 24.406 1 98.5 70 LYS B CA 1
ATOM 2149 C C . LYS B 1 70 ? -6.129 17.703 22.984 1 98.5 70 LYS B C 1
ATOM 2151 O O . LYS B 1 70 ? -5.121 18.281 22.562 1 98.5 70 LYS B O 1
ATOM 2156 N N . LEU B 1 71 ? -7.242 17.547 22.25 1 98.75 71 LEU B N 1
ATOM 2157 C CA . LEU B 1 71 ? -7.293 18.078 20.906 1 98.75 71 LEU B CA 1
ATOM 2158 C C . LEU B 1 71 ? -7.09 19.594 20.906 1 98.75 71 LEU B C 1
ATOM 2160 O O . LEU B 1 71 ? -6.262 20.109 20.156 1 98.75 71 LEU B O 1
ATOM 2164 N N . VAL B 1 72 ? -7.762 20.281 21.781 1 98.5 72 VAL B N 1
ATOM 2165 C CA . VAL B 1 72 ? -7.695 21.734 21.859 1 98.5 72 VAL B CA 1
ATOM 2166 C C . VAL B 1 72 ? -6.27 22.156 22.219 1 98.5 72 VAL B C 1
ATOM 2168 O O . VAL B 1 72 ? -5.75 23.125 21.656 1 98.5 72 VAL B O 1
ATOM 2171 N N . SER B 1 73 ? -5.641 21.391 23.125 1 98.5 73 SER B N 1
ATOM 2172 C CA . SER B 1 73 ? -4.273 21.719 23.531 1 98.5 73 SER B CA 1
ATOM 2173 C C . SER B 1 73 ? -3.318 21.641 22.344 1 98.5 73 SER B C 1
ATOM 2175 O O . SER B 1 73 ? -2.305 22.328 22.312 1 98.5 73 SER B O 1
ATOM 2177 N N . ILE B 1 74 ? -3.689 20.859 21.344 1 98.69 74 ILE B N 1
ATOM 2178 C CA . ILE B 1 74 ? -2.834 20.703 20.172 1 98.69 74 ILE B CA 1
ATOM 2179 C C . ILE B 1 74 ? -3.205 21.766 19.125 1 98.69 74 ILE B C 1
ATOM 2181 O O . ILE B 1 74 ? -2.369 22.578 18.734 1 98.69 74 ILE B O 1
ATOM 2185 N N . ILE B 1 75 ? -4.445 21.891 18.734 1 98.62 75 ILE B N 1
ATOM 2186 C CA . ILE B 1 75 ? -4.824 22.656 17.547 1 98.62 75 ILE B CA 1
ATOM 2187 C C . ILE B 1 75 ? -4.859 24.156 17.906 1 98.62 75 ILE B C 1
ATOM 2189 O O . ILE B 1 75 ? -4.934 25 17.016 1 98.62 75 ILE B O 1
ATOM 2193 N N . HIS B 1 76 ? -4.707 24.516 19.234 1 98.44 76 HIS B N 1
ATOM 2194 C CA . HIS B 1 76 ? -4.637 25.906 19.656 1 98.44 76 HIS B CA 1
ATOM 2195 C C . HIS B 1 76 ? -3.227 26.281 20.094 1 98.44 76 HIS B C 1
ATOM 2197 O O . HIS B 1 76 ? -2.967 27.422 20.453 1 98.44 76 HIS B O 1
ATOM 2203 N N . ASP B 1 77 ? -2.324 25.312 20.125 1 97.69 77 ASP B N 1
ATOM 2204 C CA . ASP B 1 77 ? -0.94 25.625 20.469 1 97.69 77 ASP B CA 1
ATOM 2205 C C . ASP B 1 77 ? -0.35 26.641 19.5 1 97.69 77 ASP B C 1
ATOM 2207 O O . ASP B 1 77 ? -0.5 26.5 18.281 1 97.69 77 ASP B O 1
ATOM 2211 N N . PRO B 1 78 ? 0.359 27.656 19.969 1 95.56 78 PRO B N 1
ATOM 2212 C CA . PRO B 1 78 ? 0.91 28.688 19.094 1 95.56 78 PRO B CA 1
ATOM 2213 C C . PRO B 1 78 ? 1.948 28.141 18.109 1 95.56 78 PRO B C 1
ATOM 2215 O O . PRO B 1 78 ? 2.242 28.781 17.094 1 95.56 78 PRO B O 1
ATOM 2218 N N . LEU B 1 79 ? 2.484 26.938 18.375 1 95.69 79 LEU B N 1
ATOM 2219 C CA . LEU B 1 79 ? 3.51 26.328 17.531 1 95.69 79 LEU B CA 1
ATOM 2220 C C . LEU B 1 79 ? 2.906 25.281 16.609 1 95.69 79 LEU B C 1
ATOM 2222 O O . LEU B 1 79 ? 3.635 24.562 15.922 1 95.69 79 LEU B O 1
ATOM 2226 N N . VAL B 1 80 ? 1.599 25.188 16.641 1 97.75 80 VAL B N 1
ATOM 2227 C CA . VAL B 1 80 ? 0.866 24.359 15.688 1 97.75 80 VAL B CA 1
ATOM 2228 C C . VAL B 1 80 ? 0.015 25.25 14.789 1 97.75 80 VAL B C 1
ATOM 2230 O O . VAL B 1 80 ? -0.82 26.016 15.273 1 97.75 80 VAL B O 1
ATOM 2233 N N . ARG B 1 81 ? 0.301 25.234 13.516 1 97.94 81 ARG B N 1
ATOM 2234 C CA . ARG B 1 81 ? -0.42 26.047 12.547 1 97.94 81 ARG B CA 1
ATOM 2235 C C . ARG B 1 81 ? -1.378 25.203 11.719 1 97.94 81 ARG B C 1
ATOM 2237 O O . ARG B 1 81 ? -0.949 24.312 10.992 1 97.94 81 ARG B O 1
ATOM 2244 N N . VAL B 1 82 ? -2.65 25.453 11.859 1 98.75 82 VAL B N 1
ATOM 2245 C CA . VAL B 1 82 ? -3.691 24.734 11.125 1 98.75 82 VAL B CA 1
ATOM 2246 C C . VAL B 1 82 ? -4.223 25.609 10 1 98.75 82 VAL B C 1
ATOM 2248 O O . VAL B 1 82 ? -4.457 26.812 10.188 1 98.75 82 VAL B O 1
ATOM 2251 N N . PHE B 1 83 ? -4.371 25.031 8.805 1 98.81 83 PHE B N 1
ATOM 2252 C CA . PHE B 1 83 ? -4.93 25.703 7.637 1 98.81 83 PHE B CA 1
ATOM 2253 C C . PHE B 1 83 ? -6.078 24.891 7.047 1 98.81 83 PHE B C 1
ATOM 2255 O O . PHE B 1 83 ? -6.031 23.656 7.023 1 98.81 83 PHE B O 1
ATOM 2262 N N . ALA B 1 84 ? -7.059 25.562 6.582 1 98.81 84 ALA B N 1
ATOM 2263 C CA . ALA B 1 84 ? -8.102 24.969 5.75 1 98.81 84 ALA B CA 1
ATOM 2264 C C . ALA B 1 84 ? -7.922 25.359 4.285 1 98.81 84 ALA B C 1
ATOM 2266 O O . ALA B 1 84 ? -7.586 26.5 3.977 1 98.81 84 ALA B O 1
ATOM 2267 N N . VAL B 1 85 ? -8.078 24.406 3.443 1 98.88 85 VAL B N 1
ATOM 2268 C CA . VAL B 1 85 ? -8.125 24.672 2.008 1 98.88 85 VAL B CA 1
ATOM 2269 C C . VAL B 1 85 ? -9.578 24.844 1.567 1 98.88 85 VAL B C 1
ATOM 2271 O O . VAL B 1 85 ? -10.422 23.984 1.858 1 98.88 85 VAL B O 1
ATOM 2274 N N . THR B 1 86 ? -9.883 25.922 0.878 1 98.62 86 THR B N 1
ATOM 2275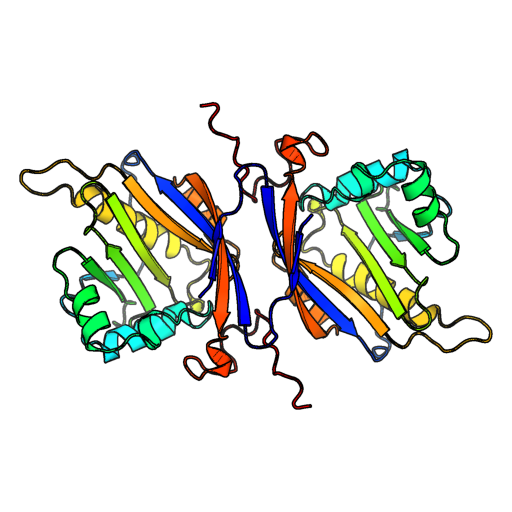 C CA . THR B 1 86 ? -11.258 26.141 0.426 1 98.62 86 THR B CA 1
ATOM 2276 C C . THR B 1 86 ? -11.312 26.266 -1.094 1 98.62 86 THR B C 1
ATOM 2278 O O . THR B 1 86 ? -10.344 26.703 -1.723 1 98.62 86 THR B O 1
ATOM 2281 N N . ASP B 1 87 ? -12.453 25.844 -1.65 1 98.19 87 ASP B N 1
ATOM 2282 C CA . ASP B 1 87 ? -12.711 26.078 -3.068 1 98.19 87 ASP B CA 1
ATOM 2283 C C . ASP B 1 87 ? -13.281 27.484 -3.305 1 98.19 87 ASP B C 1
ATOM 2285 O O . ASP B 1 87 ? -13.422 28.266 -2.365 1 98.19 87 ASP B O 1
ATOM 2289 N N . PRO B 1 88 ? -13.555 27.828 -4.555 1 97 88 PRO B N 1
ATOM 2290 C CA . PRO B 1 88 ? -14 29.203 -4.844 1 97 88 PRO B CA 1
ATOM 2291 C C . PRO B 1 88 ? -15.312 29.547 -4.148 1 97 88 PRO B C 1
ATOM 2293 O O . PRO B 1 88 ? -15.594 30.719 -3.91 1 97 88 PRO B O 1
ATOM 2296 N N . ALA B 1 89 ? -16.078 28.547 -3.797 1 97.81 89 ALA B N 1
ATOM 2297 C CA . ALA B 1 89 ? -17.359 28.781 -3.121 1 97.81 89 ALA B CA 1
ATOM 2298 C C . ALA B 1 89 ? -17.172 28.875 -1.61 1 97.81 89 ALA B C 1
ATOM 2300 O O . ALA B 1 89 ? -18.125 29.094 -0.872 1 97.81 89 ALA B O 1
ATOM 2301 N N . GLY B 1 90 ? -15.992 28.609 -1.13 1 97.38 90 GLY B N 1
ATOM 2302 C CA . GLY B 1 90 ? -15.695 28.719 0.29 1 97.38 90 GLY B CA 1
ATOM 2303 C C . GLY B 1 90 ? -15.844 27.406 1.036 1 97.38 90 GLY B C 1
ATOM 2304 O O . GLY B 1 90 ? -15.734 27.359 2.264 1 97.38 90 GLY B O 1
ATOM 2305 N N . ILE B 1 91 ? -16.094 26.391 0.278 1 97.56 91 ILE B N 1
ATOM 2306 C CA . ILE B 1 91 ? -16.266 25.078 0.89 1 97.56 91 ILE B CA 1
ATOM 2307 C C . ILE B 1 91 ? -14.898 24.484 1.231 1 97.56 91 ILE B C 1
ATOM 2309 O O . ILE B 1 91 ? -13.992 24.484 0.402 1 97.56 91 ILE B O 1
ATOM 2313 N N . GLU B 1 92 ? -14.742 24 2.541 1 98.25 92 GLU B N 1
ATOM 2314 C CA . GLU B 1 92 ? -13.492 23.391 2.965 1 98.25 92 GLU B CA 1
ATOM 2315 C C . GLU B 1 92 ? -13.281 22.031 2.283 1 98.25 92 GLU B C 1
ATOM 2317 O O . GLU B 1 92 ? -14.109 21.141 2.412 1 98.25 92 GLU B O 1
ATOM 2322 N N . VAL B 1 93 ? -12.125 21.875 1.578 1 98.69 93 VAL B N 1
ATOM 2323 C CA . VAL B 1 93 ? -11.906 20.688 0.762 1 98.69 93 VAL B CA 1
ATOM 2324 C C . VAL B 1 93 ? -10.531 20.094 1.06 1 98.69 93 VAL B C 1
ATOM 2326 O O . VAL B 1 93 ? -10.094 19.156 0.391 1 98.69 93 VAL B O 1
ATOM 2329 N N . GLY B 1 94 ? -9.828 20.641 2.027 1 98.81 94 GLY B N 1
ATOM 2330 C CA . GLY B 1 94 ? -8.508 20.156 2.395 1 98.81 94 GLY B CA 1
ATOM 2331 C C . GLY B 1 94 ? -7.977 20.781 3.672 1 98.81 94 GLY B C 1
ATOM 2332 O O . GLY B 1 94 ? -8.625 21.641 4.262 1 98.81 94 GLY B O 1
ATOM 2333 N N . MET B 1 95 ? -6.852 20.297 4.148 1 98.81 95 MET B N 1
ATOM 2334 C CA . MET B 1 95 ? -6.246 20.859 5.355 1 98.81 95 MET B CA 1
ATOM 2335 C C . MET B 1 95 ? -4.73 20.703 5.324 1 98.81 95 MET B C 1
ATOM 2337 O O . MET B 1 95 ? -4.199 19.875 4.586 1 98.81 95 MET B O 1
ATOM 2341 N N . LEU B 1 96 ? -4.086 21.5 6.023 1 98.88 96 LEU B N 1
ATOM 2342 C CA . LEU B 1 96 ? -2.656 21.469 6.316 1 98.88 96 LEU B CA 1
ATOM 2343 C C . LEU B 1 96 ? -2.4 21.766 7.793 1 98.88 96 LEU B C 1
ATOM 2345 O O . LEU B 1 96 ? -2.963 22.719 8.344 1 98.88 96 LEU B O 1
ATOM 2349 N N . GLU B 1 97 ? -1.717 20.938 8.43 1 98.88 97 GLU B N 1
ATOM 2350 C CA . GLU B 1 97 ? -1.313 21.156 9.82 1 98.88 9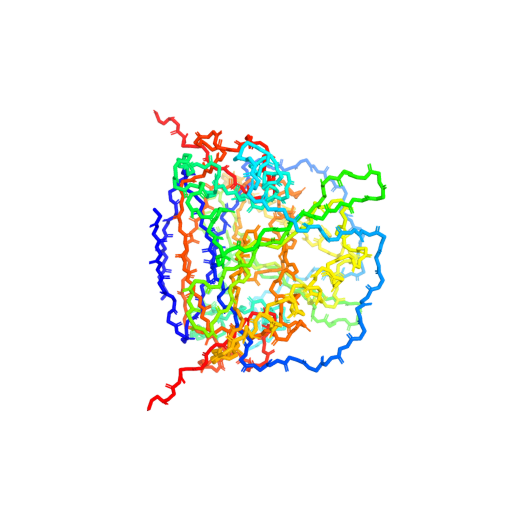7 GLU B CA 1
ATOM 2351 C C . GLU B 1 97 ? 0.197 21.016 9.984 1 98.88 97 GLU B C 1
ATOM 2353 O O . GLU B 1 97 ? 0.769 19.984 9.656 1 98.88 97 GLU B O 1
ATOM 2358 N N . LEU B 1 98 ? 0.828 22.078 10.406 1 98.38 98 LEU B N 1
ATOM 2359 C CA . LEU B 1 98 ? 2.262 22.141 10.664 1 98.38 98 LEU B CA 1
ATOM 2360 C C . LEU B 1 98 ? 2.539 22.188 12.164 1 98.38 98 LEU B C 1
ATOM 2362 O O . LEU B 1 98 ? 1.908 22.953 12.891 1 98.38 98 LEU B O 1
ATOM 2366 N N . ASP B 1 99 ? 3.408 21.344 12.641 1 98 99 ASP B N 1
ATOM 2367 C CA . ASP B 1 99 ? 3.775 21.266 14.047 1 98 99 ASP B CA 1
ATOM 2368 C C . ASP B 1 99 ? 5.227 21.688 14.266 1 98 99 ASP B C 1
ATOM 2370 O O . ASP B 1 99 ? 6.156 20.984 13.883 1 98 99 ASP B O 1
ATOM 2374 N N . ASP B 1 100 ? 5.414 22.828 14.914 1 96.12 100 ASP B N 1
ATOM 2375 C CA . ASP B 1 100 ? 6.723 23.438 15.125 1 96.12 100 ASP B CA 1
ATOM 2376 C C . ASP B 1 100 ? 7.18 23.266 16.578 1 96.12 100 ASP B C 1
ATOM 2378 O O . ASP B 1 100 ? 8.07 23.984 17.031 1 96.12 100 ASP B O 1
ATOM 2382 N N . ARG B 1 101 ? 6.656 22.422 17.344 1 96 101 ARG B N 1
ATOM 2383 C CA . ARG B 1 101 ? 6.906 22.344 18.781 1 96 101 ARG B CA 1
ATOM 2384 C C . ARG B 1 101 ? 8.297 21.797 19.062 1 96 101 ARG B C 1
ATOM 2386 O O . ARG B 1 101 ? 8.852 22.016 20.156 1 96 101 ARG B O 1
ATOM 2393 N N . ASN B 1 102 ? 8.844 21.016 18.094 1 95.19 102 ASN B N 1
ATOM 2394 C CA . ASN B 1 102 ? 10.242 20.594 18.203 1 95.19 102 ASN B CA 1
ATOM 2395 C C . ASN B 1 102 ? 11.18 21.609 17.562 1 95.19 102 ASN B C 1
ATOM 2397 O O . ASN B 1 102 ? 11.164 21.797 16.344 1 95.19 102 ASN B O 1
ATOM 2401 N N . ALA B 1 103 ? 12.031 22.188 18.406 1 92.25 103 ALA B N 1
ATOM 2402 C CA . ALA B 1 103 ? 12.922 23.234 17.922 1 92.25 103 ALA B CA 1
ATOM 2403 C C . ALA B 1 103 ? 13.758 22.75 16.734 1 92.25 103 ALA B C 1
ATOM 2405 O O . ALA B 1 103 ? 14.336 21.672 16.781 1 92.25 103 ALA B O 1
ATOM 2406 N N . GLY B 1 104 ? 13.703 23.531 15.625 1 93.31 104 GLY B N 1
ATOM 2407 C CA . GLY B 1 104 ? 14.516 23.234 14.453 1 93.31 104 GLY B CA 1
ATOM 2408 C C . GLY B 1 104 ? 13.844 22.266 13.492 1 93.31 104 GLY B C 1
ATOM 2409 O O . GLY B 1 104 ? 14.398 21.953 12.445 1 93.31 104 GLY B O 1
ATOM 2410 N N . ALA B 1 105 ? 12.68 21.797 13.883 1 96.56 105 ALA B N 1
ATOM 2411 C CA . ALA B 1 105 ? 11.984 20.844 13.023 1 96.56 105 ALA B CA 1
ATOM 2412 C C . ALA B 1 105 ? 10.523 21.219 12.828 1 96.56 105 ALA B C 1
ATOM 2414 O O . ALA B 1 105 ? 9.883 21.734 13.758 1 96.56 105 ALA B O 1
ATOM 2415 N N . CYS B 1 106 ? 10 21.047 11.68 1 97.69 106 CYS B N 1
ATOM 2416 C CA . CYS B 1 106 ? 8.586 21.219 11.367 1 97.69 106 CYS B CA 1
ATOM 2417 C C . CYS B 1 106 ? 7.984 19.938 10.828 1 97.69 106 CYS B C 1
ATOM 2419 O O . CYS B 1 106 ? 8.492 19.375 9.852 1 97.69 106 CYS B O 1
ATOM 2421 N N . GLU B 1 107 ? 6.965 19.438 11.422 1 98.62 107 GLU B N 1
ATOM 2422 C CA . GLU B 1 107 ? 6.262 18.25 10.961 1 98.62 107 GLU B CA 1
ATOM 2423 C C . GLU B 1 107 ? 5.023 18.609 10.148 1 98.62 107 GLU B C 1
ATOM 2425 O O . GLU B 1 107 ? 4.227 19.453 10.57 1 98.62 107 GLU B O 1
ATOM 2430 N N . LEU B 1 108 ? 4.945 18.094 8.984 1 98.75 108 LEU B N 1
ATOM 2431 C CA . LEU B 1 108 ? 3.637 18.047 8.344 1 98.75 108 LEU B CA 1
ATOM 2432 C C . LEU B 1 108 ? 2.75 17 9 1 98.75 108 LEU B C 1
ATOM 2434 O O . LEU B 1 108 ? 2.816 15.812 8.641 1 98.75 108 LEU B O 1
ATOM 2438 N N . SER B 1 109 ? 1.952 17.375 9.938 1 98.69 109 SER B N 1
ATOM 2439 C CA . SER B 1 109 ? 1.141 16.438 10.703 1 98.69 109 SER B CA 1
ATOM 2440 C C . SER B 1 109 ? -0.021 15.906 9.875 1 98.69 109 SER B C 1
ATOM 2442 O O . SER B 1 109 ? -0.345 14.719 9.945 1 98.69 109 SER B O 1
ATOM 2444 N N . TYR B 1 110 ? -0.714 16.797 9.156 1 98.75 110 TYR B N 1
ATOM 2445 C CA . TYR B 1 110 ? -1.793 16.438 8.242 1 98.75 110 TYR B CA 1
ATOM 2446 C C . TYR B 1 110 ? -1.746 17.312 6.988 1 98.75 110 TYR B C 1
ATOM 2448 O O . TYR B 1 110 ? -1.544 18.531 7.074 1 98.75 110 TYR B O 1
ATOM 2456 N N . VAL B 1 111 ? -1.79 16.75 5.898 1 98.75 111 VAL B N 1
ATOM 2457 C CA . VAL B 1 111 ? -1.851 17.422 4.605 1 98.75 111 VAL B CA 1
ATOM 2458 C C . VAL B 1 111 ? -2.67 16.594 3.623 1 98.75 111 VAL B C 1
ATOM 2460 O O . VAL B 1 111 ? -2.34 15.43 3.361 1 98.75 111 VAL B O 1
ATOM 2463 N N . GLY B 1 112 ? -3.715 17.172 3.176 1 98.38 112 GLY B N 1
ATOM 2464 C CA . GLY B 1 112 ? -4.527 16.406 2.242 1 98.38 112 GLY B CA 1
ATOM 2465 C C . GLY B 1 112 ? -5.691 17.203 1.677 1 98.38 112 GLY B C 1
ATOM 2466 O O . GLY B 1 112 ? -6.027 18.266 2.189 1 98.38 112 GLY B O 1
ATOM 2467 N N . LEU B 1 113 ? -6.219 16.719 0.601 1 98.69 113 LEU B N 1
ATOM 2468 C CA . LEU B 1 113 ? -7.426 17.188 -0.072 1 98.69 113 LEU B CA 1
ATOM 2469 C C . LEU B 1 113 ? -8.461 16.062 -0.166 1 98.69 113 LEU B C 1
ATOM 2471 O O . LEU B 1 113 ? -8.117 14.891 -0.061 1 98.69 113 LEU B O 1
ATOM 2475 N N . ILE B 1 114 ? -9.703 16.422 -0.344 1 98.19 114 ILE B N 1
ATOM 2476 C CA . ILE B 1 114 ? -10.727 15.398 -0.539 1 98.19 114 ILE B CA 1
ATOM 2477 C C . ILE B 1 114 ? -10.422 14.602 -1.802 1 98.19 114 ILE B C 1
ATOM 2479 O O . ILE B 1 114 ? -9.812 15.117 -2.742 1 98.19 114 ILE B O 1
ATOM 2483 N N . PRO B 1 115 ? -10.805 13.328 -1.857 1 95.5 115 PRO B N 1
ATOM 2484 C CA . PRO B 1 115 ? -10.453 12.43 -2.961 1 95.5 115 PRO B CA 1
ATOM 2485 C C . PRO B 1 115 ? -10.945 12.938 -4.312 1 95.5 115 PRO B C 1
ATOM 2487 O O . PRO B 1 115 ? -10.32 12.664 -5.344 1 95.5 115 PRO B O 1
ATOM 2490 N N . GLU B 1 116 ? -11.992 13.758 -4.336 1 95.88 116 GLU B N 1
ATOM 2491 C CA . GLU B 1 116 ? -12.586 14.273 -5.57 1 95.88 116 GLU B CA 1
ATOM 2492 C C . GLU B 1 116 ? -11.609 15.188 -6.305 1 95.88 116 GLU B C 1
ATOM 2494 O O . GLU B 1 116 ? -11.781 15.453 -7.496 1 95.88 116 GLU B O 1
ATOM 2499 N N . LEU B 1 117 ? -10.594 15.617 -5.621 1 96.75 117 LEU B N 1
ATOM 2500 C CA . LEU B 1 117 ? -9.664 16.578 -6.207 1 96.75 117 LEU B CA 1
ATOM 2501 C C . LEU B 1 117 ? -8.375 15.883 -6.641 1 96.75 117 LEU B C 1
ATOM 2503 O O . LEU B 1 117 ? -7.457 16.531 -7.145 1 96.75 117 LEU B O 1
ATOM 2507 N N . THR B 1 118 ? -8.289 14.57 -6.477 1 91.44 118 THR B N 1
ATOM 2508 C CA . THR B 1 118 ? -7.086 13.82 -6.82 1 91.44 118 THR B CA 1
ATOM 2509 C C . THR B 1 118 ? -6.816 13.883 -8.32 1 91.44 118 THR B C 1
ATOM 2511 O O . THR B 1 118 ? -7.742 13.773 -9.125 1 91.44 118 THR B O 1
ATOM 2514 N N . GLY B 1 119 ? -5.586 14.07 -8.734 1 90.56 119 GLY B N 1
ATOM 2515 C CA . GLY B 1 119 ? -5.184 14.008 -10.133 1 90.56 119 GLY B CA 1
ATOM 2516 C C . GLY B 1 119 ? -5.395 15.312 -10.867 1 90.56 119 GLY B C 1
ATOM 2517 O O . GLY B 1 119 ? -5.281 15.367 -12.094 1 90.56 119 GLY B O 1
ATOM 2518 N N . GLN B 1 120 ? -5.699 16.375 -10.172 1 94.12 120 GLN B N 1
ATOM 2519 C CA . GLN B 1 120 ? -6.016 17.656 -10.812 1 94.12 120 GLN B CA 1
ATOM 2520 C C . GLN B 1 120 ? -4.902 18.672 -10.594 1 94.12 120 GLN B C 1
ATOM 2522 O O . GLN B 1 120 ? -5.043 19.844 -10.961 1 94.12 120 GLN B O 1
ATOM 2527 N N . GLY B 1 121 ? -3.846 18.266 -9.945 1 94.56 121 GLY B N 1
ATOM 2528 C CA . GLY B 1 121 ? -2.701 19.156 -9.773 1 94.56 121 GLY B CA 1
ATOM 2529 C C . GLY B 1 121 ? -2.742 19.938 -8.477 1 94.56 121 GLY B C 1
ATOM 2530 O O . GLY B 1 121 ? -1.757 20.562 -8.094 1 94.56 121 GLY B O 1
ATOM 2531 N N . HIS B 1 122 ? -3.805 19.891 -7.676 1 97.75 122 HIS B N 1
ATOM 2532 C CA . HIS B 1 122 ? -3.967 20.672 -6.457 1 97.75 122 HIS B CA 1
ATOM 2533 C C . HIS B 1 122 ? -3.041 20.172 -5.352 1 97.75 122 HIS B C 1
ATOM 2535 O O . HIS B 1 122 ? -2.699 20.922 -4.434 1 97.75 122 HIS B O 1
ATOM 2541 N N . GLY B 1 123 ? -2.621 18.891 -5.453 1 97.88 123 GLY B N 1
ATOM 2542 C CA . GLY B 1 123 ? -1.666 18.375 -4.496 1 97.88 123 GLY B CA 1
ATOM 2543 C C . GLY B 1 123 ? -0.316 19.062 -4.555 1 97.88 123 GLY B C 1
ATOM 2544 O O . GLY B 1 123 ? 0.268 19.375 -3.518 1 97.88 123 GLY B O 1
ATOM 2545 N N . ARG B 1 124 ? 0.135 19.266 -5.746 1 97.44 124 ARG B N 1
ATOM 2546 C CA . ARG B 1 124 ? 1.408 19.953 -5.938 1 97.44 124 ARG B CA 1
ATOM 2547 C C . ARG B 1 124 ? 1.342 21.375 -5.41 1 97.44 124 ARG B C 1
ATOM 2549 O O . ARG B 1 124 ? 2.295 21.859 -4.797 1 97.44 124 ARG B O 1
ATOM 2556 N N . TRP B 1 125 ? 0.259 22.016 -5.699 1 98.12 125 TRP B N 1
ATOM 2557 C CA . TRP B 1 125 ? 0.044 23.359 -5.176 1 98.12 125 TRP B CA 1
ATOM 2558 C C . TRP B 1 125 ? 0.085 23.359 -3.652 1 98.12 125 TRP B C 1
ATOM 2560 O O . TRP B 1 125 ? 0.805 24.156 -3.047 1 98.12 125 TRP B O 1
ATOM 2570 N N . LEU B 1 126 ? -0.653 22.531 -3.014 1 98.5 126 LEU B N 1
ATOM 2571 C CA . LEU B 1 126 ? -0.729 22.484 -1.558 1 98.5 126 LEU B CA 1
ATOM 2572 C C . LEU B 1 126 ? 0.633 22.156 -0.953 1 98.5 126 LEU B C 1
ATOM 2574 O O . LEU B 1 126 ? 1.023 22.75 0.058 1 98.5 126 LEU B O 1
ATOM 2578 N N . MET B 1 127 ? 1.355 21.234 -1.587 1 98.19 127 MET B N 1
ATOM 2579 C CA . MET B 1 127 ? 2.682 20.875 -1.092 1 98.19 127 MET B CA 1
ATOM 2580 C C . MET B 1 127 ? 3.641 22.062 -1.201 1 98.19 127 MET B C 1
ATOM 2582 O O . MET B 1 127 ? 4.434 22.312 -0.29 1 98.19 127 MET B O 1
ATOM 2586 N N . ALA B 1 128 ? 3.596 22.734 -2.273 1 97.38 128 ALA B N 1
ATOM 2587 C CA . ALA B 1 128 ? 4.43 23.922 -2.424 1 97.38 128 ALA B CA 1
ATOM 2588 C C . ALA B 1 128 ? 4.141 24.938 -1.318 1 97.38 128 ALA B C 1
ATOM 2590 O O . ALA B 1 128 ? 5.066 25.5 -0.737 1 97.38 128 ALA B O 1
ATOM 2591 N N . GLN B 1 129 ? 2.852 25.156 -1.045 1 97.06 129 GLN B N 1
ATOM 2592 C CA . GLN B 1 129 ? 2.459 26.031 0.057 1 97.06 129 GLN B CA 1
ATOM 2593 C C . GLN B 1 129 ? 3.006 25.516 1.387 1 97.06 129 GLN B C 1
ATOM 2595 O O . GLN B 1 129 ? 3.561 26.281 2.174 1 97.06 129 GLN B O 1
ATOM 2600 N N . ALA B 1 130 ? 2.828 24.234 1.64 1 98.06 130 ALA B N 1
ATOM 2601 C CA . ALA B 1 130 ? 3.262 23.609 2.885 1 98.06 130 ALA B CA 1
ATOM 2602 C C . ALA B 1 130 ? 4.758 23.797 3.105 1 98.06 130 ALA B C 1
ATOM 2604 O O . ALA B 1 130 ? 5.188 24.188 4.199 1 98.06 130 ALA B O 1
ATOM 2605 N N . LEU B 1 131 ? 5.523 23.562 2.072 1 97.31 131 LEU B N 1
ATOM 2606 C CA . LEU B 1 131 ? 6.973 23.656 2.189 1 97.31 131 LEU B CA 1
ATOM 2607 C C . LEU B 1 131 ? 7.406 25.109 2.398 1 97.31 131 LEU B C 1
ATOM 2609 O O . LEU B 1 131 ? 8.32 25.375 3.184 1 97.31 131 LEU B O 1
ATOM 2613 N N . MET B 1 132 ? 6.812 26.031 1.68 1 95.88 132 MET B N 1
ATOM 2614 C CA . MET B 1 132 ? 7.098 27.438 1.886 1 95.88 132 MET B CA 1
ATOM 2615 C C . MET B 1 132 ? 6.848 27.844 3.336 1 95.88 132 MET B C 1
ATOM 2617 O O . MET B 1 132 ? 7.695 28.484 3.959 1 95.88 132 MET B O 1
ATOM 2621 N N . LEU B 1 133 ? 5.758 27.453 3.865 1 95.94 133 LEU B N 1
ATOM 2622 C CA . LEU B 1 133 ? 5.387 27.797 5.234 1 95.94 133 LEU B CA 1
ATOM 2623 C C . LEU B 1 133 ? 6.297 27.094 6.234 1 95.94 133 LEU B C 1
ATOM 2625 O O . LEU B 1 133 ? 6.734 27.703 7.215 1 95.94 133 LEU B O 1
ATOM 2629 N N . ALA B 1 134 ? 6.543 25.766 6.016 1 96.88 134 ALA B N 1
ATOM 2630 C CA . ALA B 1 134 ? 7.348 24.969 6.938 1 96.88 134 ALA B CA 1
ATOM 2631 C C . ALA B 1 134 ? 8.75 25.547 7.074 1 96.88 134 ALA B C 1
ATOM 2633 O O . ALA B 1 134 ? 9.266 25.703 8.188 1 96.88 134 ALA B O 1
ATOM 2634 N N . TRP B 1 135 ? 9.32 25.906 5.984 1 94.94 135 TRP B N 1
ATOM 2635 C CA . TRP B 1 135 ? 10.695 26.375 5.98 1 94.94 135 TRP B CA 1
ATOM 2636 C C . TRP B 1 135 ? 10.758 27.859 6.324 1 94.94 135 TRP B C 1
ATOM 2638 O O . TRP B 1 135 ? 11.828 28.391 6.641 1 94.94 135 TRP B O 1
ATOM 2648 N N . GLY B 1 136 ? 9.695 28.562 6.148 1 87.94 136 GLY B N 1
ATOM 2649 C CA . GLY B 1 136 ? 9.656 30 6.383 1 87.94 136 GLY B CA 1
ATOM 2650 C C . GLY B 1 136 ? 9.531 30.359 7.852 1 87.94 136 GLY B C 1
ATOM 2651 O O . GLY B 1 136 ? 9.648 31.531 8.219 1 87.94 136 GLY B O 1
ATOM 2652 N N . THR B 1 137 ? 8.992 29.391 8.695 1 63.22 137 THR B N 1
ATOM 2653 C CA . THR B 1 137 ? 8.805 29.688 10.109 1 63.22 137 THR B CA 1
ATOM 2654 C C . THR B 1 137 ? 10.117 30.141 10.75 1 63.22 137 THR B C 1
ATOM 2656 O O . THR B 1 137 ? 10.133 30.594 11.891 1 63.22 137 THR B O 1
ATOM 2659 N N . GLY B 1 138 ? 11.266 30.031 10.195 1 55.69 138 GLY B N 1
ATOM 2660 C CA . GLY B 1 138 ? 12.469 30.469 10.891 1 55.69 138 GLY B CA 1
ATOM 2661 C C . GLY B 1 138 ? 12.406 31.922 11.336 1 55.69 138 GLY B C 1
ATOM 2662 O O . GLY B 1 138 ? 12.32 32.812 10.516 1 55.69 138 GLY B O 1
ATOM 2663 N N . ALA B 1 139 ? 11.531 32.094 12.469 1 46.5 139 ALA B N 1
ATOM 2664 C CA . ALA B 1 139 ? 11.18 33.281 13.227 1 46.5 139 ALA B CA 1
ATOM 2665 C C . ALA B 1 139 ? 12.383 34.219 13.383 1 46.5 139 ALA B C 1
ATOM 2667 O O . ALA B 1 139 ? 13.531 33.75 13.273 1 46.5 139 ALA B O 1
ATOM 2668 N N . LYS B 1 140 ? 11.969 35.281 14.102 1 41.09 140 LYS B N 1
ATOM 2669 C CA . LYS B 1 140 ? 12.609 36.406 14.781 1 41.09 140 LYS B CA 1
ATOM 2670 C C . LYS B 1 140 ? 13.539 35.906 15.891 1 41.09 140 LYS B C 1
ATOM 2672 O O . LYS B 1 140 ? 13.07 35.438 16.922 1 41.09 140 LYS B O 1
ATOM 2677 N N . GLY B 1 141 ? 14.602 35.625 15.766 1 47.88 141 GLY B N 1
ATOM 2678 C CA . GLY B 1 141 ? 15.68 35.562 16.734 1 47.88 141 GLY B CA 1
ATOM 2679 C C . GLY B 1 141 ? 16.312 34.188 16.828 1 47.88 141 GLY B C 1
ATOM 2680 O O . GLY B 1 141 ? 17.281 34 17.578 1 47.88 141 GLY B O 1
ATOM 2681 N N . GLY B 1 142 ? 15.641 32.969 16.297 1 53.5 142 GLY B N 1
ATOM 2682 C CA . GLY B 1 142 ? 16.141 31.641 16.641 1 53.5 142 GLY B CA 1
ATOM 2683 C C . GLY B 1 142 ? 16.641 30.859 15.43 1 53.5 142 GLY B C 1
ATOM 2684 O O . GLY B 1 142 ? 16.672 31.391 14.32 1 53.5 142 GLY B O 1
ATOM 2685 N N . LYS B 1 143 ? 17.234 29.703 15.633 1 63.16 143 LYS B N 1
ATOM 2686 C CA . LYS B 1 143 ? 17.812 28.734 14.711 1 63.16 143 LYS B CA 1
ATOM 2687 C C . LYS B 1 143 ? 16.781 28.281 13.68 1 63.16 143 LYS B C 1
ATOM 2689 O O . LYS B 1 143 ? 15.625 28.047 14.023 1 63.16 143 LYS B O 1
ATOM 2694 N N . GLY B 1 144 ? 16.672 28.766 12.453 1 84.25 144 GLY B N 1
ATOM 2695 C CA . GLY B 1 144 ? 15.867 28.375 11.312 1 84.25 144 GLY B CA 1
ATOM 2696 C C . GLY B 1 144 ? 15.523 26.906 11.289 1 84.25 144 GLY B C 1
ATOM 2697 O O . GLY B 1 144 ? 15.984 26.141 12.133 1 84.25 144 GLY B O 1
ATOM 2698 N N . VAL B 1 145 ? 14.484 26.547 10.633 1 92.94 145 VAL B N 1
ATOM 2699 C CA . VAL B 1 145 ? 14.086 25.156 10.453 1 92.94 145 VAL B CA 1
ATOM 2700 C C . VAL B 1 145 ? 15.203 24.391 9.75 1 92.94 145 VAL B C 1
ATOM 2702 O O . VAL B 1 145 ? 15.727 24.844 8.727 1 92.94 145 VAL B O 1
ATOM 2705 N N . GLU B 1 146 ? 15.586 23.281 10.414 1 95.25 146 GLU B N 1
ATOM 2706 C CA . GLU B 1 146 ? 16.656 22.453 9.875 1 95.25 146 GLU B CA 1
ATOM 2707 C C . GLU B 1 146 ? 16.125 21.156 9.312 1 95.25 146 GLU B C 1
ATOM 2709 O O . GLU B 1 146 ? 16.844 20.422 8.625 1 95.25 146 GLU B O 1
ATOM 2714 N N . ARG B 1 147 ? 14.891 20.922 9.602 1 97.06 147 ARG B N 1
ATOM 2715 C CA . ARG B 1 147 ? 14.281 19.656 9.188 1 97.06 147 ARG B CA 1
ATOM 2716 C C . ARG B 1 147 ? 12.773 19.812 9.008 1 97.06 147 ARG B C 1
ATOM 2718 O O . ARG B 1 147 ? 12.086 20.328 9.883 1 97.06 147 ARG B O 1
ATOM 2725 N N . VAL B 1 148 ? 12.312 19.438 7.875 1 98.38 148 VAL B N 1
ATOM 2726 C CA . VAL B 1 148 ? 10.891 19.219 7.645 1 98.38 148 VAL B CA 1
ATOM 2727 C C . VAL B 1 148 ? 10.625 17.734 7.445 1 98.38 148 VAL B C 1
ATOM 2729 O O . VAL B 1 148 ? 11.352 17.062 6.719 1 98.38 148 VAL B O 1
ATOM 2732 N N . TRP B 1 149 ? 9.641 17.219 8.125 1 98.75 149 TRP B N 1
ATOM 2733 C CA . TRP B 1 149 ? 9.461 15.781 8.062 1 98.75 149 TRP B CA 1
ATOM 2734 C C . TRP B 1 149 ? 7.98 15.414 8.078 1 98.75 149 TRP B C 1
ATOM 2736 O O . TRP B 1 149 ? 7.129 16.25 8.383 1 98.75 149 TRP B O 1
ATOM 2746 N N . VAL B 1 150 ? 7.652 14.195 7.609 1 98.88 150 VAL B N 1
ATOM 2747 C CA . VAL B 1 150 ? 6.277 13.742 7.441 1 98.88 150 VAL B CA 1
ATOM 2748 C C . VAL B 1 150 ? 6.223 12.219 7.539 1 98.88 150 VAL B C 1
ATOM 2750 O O . VAL B 1 150 ? 7.23 11.539 7.324 1 98.88 150 VAL B O 1
ATOM 2753 N N . HIS B 1 151 ? 5.102 11.711 7.977 1 98.56 151 HIS B N 1
ATOM 2754 C CA . HIS B 1 151 ? 4.793 10.289 7.875 1 98.56 151 HIS B CA 1
ATOM 2755 C C . HIS B 1 151 ? 3.768 10.023 6.777 1 98.56 151 HIS B C 1
ATOM 2757 O O . HIS B 1 151 ? 2.824 10.805 6.605 1 98.56 151 HIS B O 1
ATOM 2763 N N . THR B 1 152 ? 3.984 9.008 6.043 1 98.69 152 THR B N 1
ATOM 2764 C CA . THR B 1 152 ? 2.932 8.391 5.246 1 98.69 152 THR B CA 1
ATOM 2765 C C . THR B 1 152 ? 2.861 6.887 5.512 1 98.69 152 THR B C 1
ATOM 2767 O O . THR B 1 152 ? 3.662 6.352 6.281 1 98.69 152 THR B O 1
ATOM 2770 N N . CYS B 1 153 ? 1.791 6.234 5.047 1 98.62 153 CYS B N 1
ATOM 2771 C CA . CYS B 1 153 ? 1.661 4.816 5.355 1 98.62 153 CYS B CA 1
ATOM 2772 C C . CYS B 1 153 ? 0.879 4.09 4.266 1 98.62 153 CYS B C 1
ATOM 2774 O O . CYS B 1 153 ? 0.422 4.715 3.305 1 98.62 153 CYS B O 1
ATOM 2776 N N . THR B 1 154 ? 0.75 2.785 4.379 1 98.56 154 THR B N 1
ATOM 2777 C CA . THR B 1 154 ? 0.172 1.939 3.342 1 98.56 154 THR B CA 1
ATOM 2778 C C . THR B 1 154 ? -1.35 2.057 3.334 1 98.56 154 THR B C 1
ATOM 2780 O O . THR B 1 154 ? -2.02 1.446 2.498 1 98.56 154 THR B O 1
ATOM 2783 N N . LEU B 1 155 ? -1.965 2.857 4.188 1 98.5 155 LEU B N 1
ATOM 2784 C CA . LEU B 1 155 ? -3.396 3.135 4.168 1 98.5 155 LEU B CA 1
ATOM 2785 C C . LEU B 1 155 ? -3.693 4.406 3.381 1 98.5 155 LEU B C 1
ATOM 2787 O O . LEU B 1 155 ? -4.844 4.664 3.02 1 98.5 155 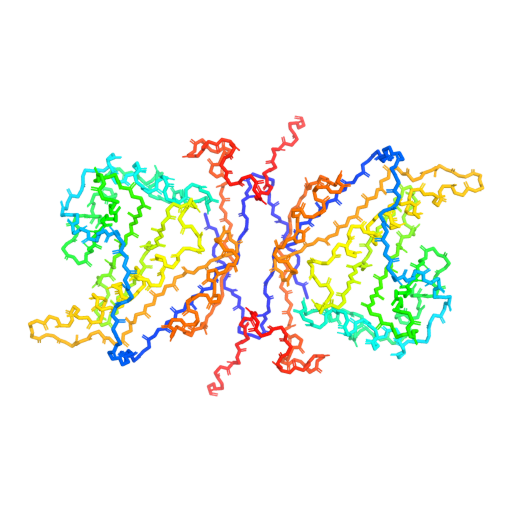LEU B O 1
ATOM 2791 N N . ASP B 1 156 ? -2.658 5.199 3.156 1 98.06 156 ASP B N 1
ATOM 2792 C CA . ASP B 1 156 ? -2.809 6.445 2.406 1 98.06 156 ASP B CA 1
ATOM 2793 C C . ASP B 1 156 ? -2.957 6.172 0.912 1 98.06 156 ASP B C 1
ATOM 2795 O O . ASP B 1 156 ? -2.896 5.02 0.477 1 98.06 156 ASP B O 1
ATOM 2799 N N . HIS B 1 157 ? -3.248 7.293 0.173 1 97.31 157 HIS B N 1
ATOM 2800 C CA . HIS B 1 157 ? -3.27 7.16 -1.279 1 97.31 157 HIS B CA 1
ATOM 2801 C C . HIS B 1 157 ? -2.008 6.469 -1.787 1 97.31 157 HIS B C 1
ATOM 2803 O O . HIS B 1 157 ? -0.903 6.77 -1.33 1 97.31 157 HIS B O 1
ATOM 2809 N N . PRO B 1 158 ? -2.15 5.516 -2.752 1 95.81 158 PRO B N 1
ATOM 2810 C CA . PRO B 1 158 ? -0.989 4.758 -3.219 1 95.81 158 PRO B CA 1
ATOM 2811 C C . PRO B 1 158 ? 0.096 5.648 -3.82 1 95.81 158 PRO B C 1
ATOM 2813 O O . PRO B 1 158 ? 1.257 5.242 -3.908 1 95.81 158 PRO B O 1
ATOM 2816 N N . GLY B 1 159 ? -0.224 6.789 -4.211 1 96.31 159 GLY B N 1
ATOM 2817 C CA . GLY B 1 159 ? 0.747 7.715 -4.777 1 96.31 159 GLY B CA 1
ATOM 2818 C C . GLY B 1 159 ? 1.429 8.578 -3.73 1 96.31 159 GLY B C 1
ATOM 2819 O O . GLY B 1 159 ? 2.322 9.359 -4.055 1 96.31 159 GLY B O 1
ATOM 2820 N N . ALA B 1 160 ? 1.046 8.469 -2.473 1 98.06 160 ALA B N 1
ATOM 2821 C CA . ALA B 1 160 ? 1.492 9.406 -1.438 1 98.06 160 ALA B CA 1
ATOM 2822 C C . ALA B 1 160 ? 3.008 9.344 -1.265 1 98.06 160 ALA B C 1
ATOM 2824 O O . ALA B 1 160 ? 3.682 10.375 -1.273 1 98.06 160 ALA B O 1
ATOM 2825 N N . LEU B 1 161 ? 3.557 8.133 -1.112 1 98.62 161 LEU B N 1
ATOM 2826 C CA . LEU B 1 161 ? 4.992 7.984 -0.892 1 98.62 161 LEU B CA 1
ATOM 2827 C C . LEU B 1 161 ? 5.785 8.578 -2.051 1 98.62 161 LEU B C 1
ATOM 2829 O O . LEU B 1 161 ? 6.727 9.344 -1.837 1 98.62 161 LEU B O 1
ATOM 2833 N N . GLY B 1 162 ? 5.414 8.211 -3.277 1 98.25 162 GLY B N 1
ATOM 2834 C CA . GLY B 1 162 ? 6.059 8.773 -4.453 1 98.25 162 GLY B CA 1
ATOM 2835 C C . GLY B 1 162 ? 5.93 10.281 -4.539 1 98.25 162 GLY B C 1
ATOM 2836 O O . GLY B 1 162 ? 6.867 10.969 -4.953 1 98.25 162 GLY B O 1
ATOM 2837 N N . PHE B 1 163 ? 4.789 10.781 -4.137 1 98.31 163 PHE B N 1
ATOM 2838 C CA . PHE B 1 163 ? 4.523 12.219 -4.145 1 98.31 163 PHE B CA 1
ATOM 2839 C C . PHE B 1 163 ? 5.469 12.953 -3.199 1 98.31 163 PHE B C 1
ATOM 2841 O O . PHE B 1 163 ? 6.059 13.969 -3.566 1 98.31 163 PHE B O 1
ATOM 2848 N N . TYR B 1 164 ? 5.656 12.438 -1.952 1 98.62 164 TYR B N 1
ATOM 2849 C CA . TYR B 1 164 ? 6.555 13.062 -0.989 1 98.62 164 TYR B CA 1
ATOM 2850 C C . TYR B 1 164 ? 7.996 13.023 -1.48 1 98.62 164 TYR B C 1
ATOM 2852 O O . TYR B 1 164 ? 8.727 14.016 -1.366 1 98.62 164 TYR B O 1
ATOM 2860 N N . ARG B 1 165 ? 8.391 11.898 -2.059 1 98.56 165 ARG B N 1
ATOM 2861 C CA . ARG B 1 165 ? 9.75 11.781 -2.588 1 98.56 165 ARG B CA 1
ATOM 2862 C C . ARG B 1 165 ? 9.969 12.758 -3.738 1 98.56 165 ARG B C 1
ATOM 2864 O O . ARG B 1 165 ? 11 13.43 -3.801 1 98.56 165 ARG B O 1
ATOM 2871 N N . ALA B 1 166 ? 9.008 12.859 -4.617 1 97.5 166 ALA B N 1
ATOM 2872 C CA . ALA B 1 166 ? 9.094 13.781 -5.75 1 97.5 166 ALA B CA 1
ATOM 2873 C C . ALA B 1 166 ? 9.125 15.234 -5.273 1 97.5 166 ALA B C 1
ATOM 2875 O O . ALA B 1 166 ? 9.617 16.109 -5.98 1 97.5 166 ALA B O 1
ATOM 2876 N N . SER B 1 167 ? 8.57 15.477 -4.113 1 97.38 167 SER B N 1
ATOM 2877 C CA . SER B 1 167 ? 8.531 16.812 -3.537 1 97.38 167 SER B CA 1
ATOM 2878 C C . SER B 1 167 ? 9.844 17.156 -2.836 1 97.38 167 SER B C 1
ATOM 2880 O O . SER B 1 167 ? 10.016 18.266 -2.324 1 97.38 167 SER B O 1
ATOM 2882 N N . GLY B 1 168 ? 10.742 16.172 -2.699 1 97.62 168 GLY B N 1
ATOM 2883 C CA . GLY B 1 168 ? 12.062 16.469 -2.164 1 97.62 168 GLY B CA 1
ATOM 2884 C C . GLY B 1 168 ? 12.344 15.758 -0.853 1 97.62 168 GLY B C 1
ATOM 2885 O O . GLY B 1 168 ? 13.438 15.875 -0.296 1 97.62 168 GLY B O 1
ATOM 2886 N N . PHE B 1 169 ? 11.406 14.961 -0.297 1 98.62 169 PHE B N 1
ATOM 2887 C CA . PHE B 1 169 ? 11.609 14.234 0.947 1 98.62 169 PHE B CA 1
ATOM 2888 C C . PHE B 1 169 ? 12.414 12.961 0.702 1 98.62 169 PHE B C 1
ATOM 2890 O O . PHE B 1 169 ? 12.336 12.375 -0.378 1 98.62 169 PHE B O 1
ATOM 2897 N N . THR B 1 170 ? 13.117 12.539 1.681 1 98.19 170 THR B N 1
ATOM 2898 C CA . THR B 1 170 ? 13.836 11.266 1.682 1 98.19 170 THR B CA 1
ATOM 2899 C C . THR B 1 170 ? 13.297 10.344 2.766 1 98.19 170 THR B C 1
ATOM 2901 O O . THR B 1 170 ? 13.141 10.75 3.918 1 98.19 170 THR B O 1
ATOM 2904 N N . ALA B 1 171 ? 12.961 9.125 2.359 1 98.5 171 ALA B N 1
ATOM 2905 C CA . ALA B 1 171 ? 12.547 8.133 3.35 1 98.5 171 ALA B CA 1
ATOM 2906 C C . ALA B 1 171 ? 13.711 7.734 4.25 1 98.5 171 ALA B C 1
ATOM 2908 O O . ALA B 1 171 ? 14.82 7.504 3.771 1 98.5 171 ALA B O 1
ATOM 2909 N N . ILE B 1 172 ? 13.414 7.621 5.59 1 97.81 172 ILE B N 1
ATOM 2910 C CA . ILE B 1 172 ? 14.562 7.387 6.461 1 97.81 172 ILE B CA 1
ATOM 2911 C C . ILE B 1 172 ? 14.289 6.191 7.367 1 97.81 172 ILE B C 1
ATOM 2913 O O . ILE B 1 172 ? 15.203 5.641 7.973 1 97.81 172 ILE B O 1
ATOM 2917 N N . SER B 1 173 ? 13.031 5.797 7.523 1 97.69 173 SER B N 1
ATOM 2918 C CA . SER B 1 173 ? 12.719 4.645 8.367 1 97.69 173 SER B CA 1
ATOM 2919 C C . SER B 1 173 ? 11.305 4.141 8.117 1 97.69 173 SER B C 1
ATOM 2921 O O . SER B 1 173 ? 10.516 4.801 7.434 1 97.69 173 SER B O 1
ATOM 2923 N N . ARG B 1 174 ? 11.023 2.947 8.625 1 97.88 174 ARG B N 1
ATOM 2924 C CA . ARG B 1 174 ? 9.703 2.342 8.594 1 97.88 174 ARG B CA 1
ATOM 2925 C C . ARG B 1 174 ? 9.289 1.857 9.984 1 97.88 174 ARG B C 1
ATOM 2927 O O . ARG B 1 174 ? 10.133 1.453 10.781 1 97.88 174 ARG B O 1
ATOM 2934 N N . THR B 1 175 ? 8.055 1.89 10.242 1 98.06 175 THR B N 1
ATOM 2935 C CA . THR B 1 175 ? 7.461 1.342 11.453 1 98.06 175 THR B CA 1
ATOM 2936 C C . THR B 1 175 ? 6.164 0.604 11.141 1 98.06 175 THR B C 1
ATOM 2938 O O . THR B 1 175 ? 5.41 1.016 10.25 1 98.06 175 THR B O 1
ATOM 2941 N N . ILE B 1 176 ? 5.938 -0.517 11.805 1 98.19 176 ILE B N 1
ATOM 2942 C CA . ILE B 1 176 ? 4.668 -1.232 11.734 1 98.19 176 ILE B CA 1
ATOM 2943 C C . ILE B 1 176 ? 3.715 -0.691 12.805 1 98.19 176 ILE B C 1
ATOM 2945 O O . ILE B 1 176 ? 4.09 -0.558 13.969 1 98.19 176 ILE B O 1
ATOM 2949 N N . GLU B 1 177 ? 2.59 -0.33 12.375 1 98.06 177 GLU B N 1
ATOM 2950 C CA . GLU B 1 177 ? 1.561 0.137 13.297 1 98.06 177 GLU B CA 1
ATOM 2951 C C . GLU B 1 177 ? 0.304 -0.723 13.203 1 98.06 177 GLU B C 1
ATOM 2953 O O . GLU B 1 177 ? -0.151 -1.053 12.109 1 98.06 177 GLU B O 1
ATOM 2958 N N . THR B 1 178 ? -0.225 -1.178 14.312 1 97.69 178 THR B N 1
ATOM 2959 C CA . THR B 1 178 ? -1.539 -1.805 14.406 1 97.69 178 THR B CA 1
ATOM 2960 C C . THR B 1 178 ? -2.447 -1.021 15.344 1 97.69 178 THR B C 1
ATOM 2962 O O . THR B 1 178 ? -1.985 -0.471 16.344 1 97.69 178 THR B O 1
ATOM 2965 N N . PHE B 1 179 ? -3.672 -0.98 15.039 1 97.56 179 PHE B N 1
ATOM 2966 C CA . PHE B 1 179 ? -4.648 -0.285 15.867 1 97.56 179 PHE B CA 1
ATOM 2967 C C . PHE B 1 179 ? -6.047 -0.85 15.648 1 97.56 179 PHE B C 1
ATOM 2969 O O . PHE B 1 179 ? -6.301 -1.521 14.648 1 97.56 179 PHE B O 1
ATOM 2976 N N . ALA B 1 180 ? -6.918 -0.592 16.594 1 97.31 180 ALA B N 1
ATOM 2977 C CA . ALA B 1 180 ? -8.312 -1.007 16.453 1 97.31 180 ALA B CA 1
ATOM 2978 C C . ALA B 1 180 ? -8.945 -0.364 15.219 1 97.31 180 ALA B C 1
ATOM 2980 O O . ALA B 1 180 ? -8.789 0.838 14.992 1 97.31 180 ALA B O 1
ATOM 2981 N N . ASP B 1 181 ? -9.625 -1.138 14.438 1 98.12 181 ASP B N 1
ATOM 2982 C CA . ASP B 1 181 ? -10.281 -0.62 13.242 1 98.12 181 ASP B CA 1
ATOM 2983 C C . ASP B 1 181 ? -11.32 0.441 13.602 1 98.12 181 ASP B C 1
ATOM 2985 O O . ASP B 1 181 ? -12.305 0.146 14.273 1 98.12 181 ASP B O 1
ATOM 2989 N N . PRO B 1 182 ? -11.117 1.666 13.156 1 98.31 182 PRO B N 1
ATOM 2990 C CA . PRO B 1 182 ? -12.031 2.736 13.547 1 98.31 182 PRO B CA 1
ATOM 2991 C C . PRO B 1 182 ? -13.445 2.537 12.992 1 98.31 182 PRO B C 1
ATOM 2993 O O . PRO B 1 182 ? -14.391 3.172 13.453 1 98.31 182 PRO B O 1
ATOM 2996 N N . ARG B 1 183 ? -13.625 1.723 12.016 1 98.31 183 ARG B N 1
ATOM 2997 C CA . ARG B 1 183 ? -14.953 1.389 11.5 1 98.31 183 ARG B CA 1
ATOM 2998 C C . ARG B 1 183 ? -15.703 0.495 12.484 1 98.31 183 ARG B C 1
ATOM 3000 O O . ARG B 1 183 ? -16.922 0.604 12.617 1 98.31 183 ARG B O 1
ATOM 3007 N N . LEU B 1 184 ? -14.953 -0.379 13.156 1 97.38 184 LEU B N 1
ATOM 3008 C CA . LEU B 1 184 ? -15.555 -1.294 14.125 1 97.38 184 LEU B CA 1
ATOM 3009 C C . LEU B 1 184 ? -15.781 -0.597 15.461 1 97.38 184 LEU B C 1
ATOM 3011 O O . LEU B 1 184 ? -16.75 -0.898 16.156 1 97.38 184 LEU B O 1
ATOM 3015 N N . THR B 1 185 ? -14.922 0.376 15.844 1 97.31 185 THR B N 1
ATOM 3016 C CA . THR B 1 185 ? -15.07 1.099 17.094 1 97.31 185 THR B CA 1
ATOM 3017 C C . THR B 1 185 ? -16.156 2.168 16.984 1 97.31 185 THR B C 1
ATOM 3019 O O . THR B 1 185 ? -16.609 2.715 18 1 97.31 185 THR B O 1
ATOM 3022 N N . GLY B 1 186 ? -16.516 2.521 15.688 1 97.75 186 GLY B N 1
ATOM 3023 C CA . GLY B 1 186 ? -17.547 3.529 15.469 1 97.75 186 GLY B CA 1
ATOM 3024 C C . GLY B 1 186 ? -16.969 4.918 15.25 1 97.75 186 GLY B C 1
ATOM 3025 O O . GLY B 1 186 ? -17.734 5.879 15.055 1 97.75 186 GLY B O 1
ATOM 3026 N N . ALA B 1 187 ? -15.656 5.059 15.273 1 98.38 187 ALA B N 1
ATOM 3027 C CA . ALA B 1 187 ? -15.031 6.359 15.062 1 98.38 187 ALA B CA 1
ATOM 3028 C C . ALA B 1 187 ? -15.219 6.828 13.625 1 98.38 187 ALA B C 1
ATOM 3030 O O . ALA B 1 187 ? -15.25 8.031 13.352 1 98.38 187 ALA B O 1
ATOM 3031 N N . LEU B 1 188 ? -15.367 5.875 12.703 1 98.69 188 LEU B N 1
ATOM 3032 C CA . LEU B 1 188 ? -15.672 6.133 11.297 1 98.69 188 LEU B CA 1
ATOM 3033 C C . LEU B 1 188 ? -16.844 5.277 10.836 1 98.69 188 LEU B C 1
ATOM 3035 O O . LEU B 1 188 ? -17.156 4.25 11.445 1 98.69 188 LEU B O 1
ATOM 3039 N N . PRO B 1 189 ? -17.484 5.777 9.781 1 97.94 189 PRO B N 1
ATOM 3040 C CA . PRO B 1 189 ? -18.547 4.938 9.219 1 97.94 189 PRO B CA 1
ATOM 3041 C C . PRO B 1 189 ? -18.047 3.58 8.742 1 97.94 189 PRO B C 1
ATOM 3043 O O . PRO B 1 189 ? -16.891 3.463 8.32 1 97.94 189 PRO B O 1
ATOM 3046 N N . ALA B 1 190 ? -18.859 2.6 8.773 1 96.62 190 ALA B N 1
ATOM 3047 C CA . ALA B 1 190 ? -18.5 1.227 8.422 1 96.62 190 ALA B CA 1
ATOM 3048 C C . ALA B 1 190 ? -18.031 1.139 6.973 1 96.62 190 ALA B C 1
ATOM 3050 O O . ALA B 1 190 ? -17.234 0.256 6.625 1 96.62 190 ALA B O 1
ATOM 3051 N N . ASP B 1 191 ? -18.484 2.066 6.152 1 97.25 191 ASP B N 1
ATOM 3052 C CA . ASP B 1 191 ? -18.156 1.993 4.73 1 97.25 191 ASP B CA 1
ATOM 3053 C C . ASP B 1 191 ? -17 2.914 4.387 1 97.25 191 ASP B C 1
ATOM 3055 O O . ASP B 1 191 ? -16.688 3.133 3.211 1 97.25 191 ASP B O 1
ATOM 3059 N N . ALA B 1 192 ? -16.359 3.51 5.41 1 98.12 192 ALA B N 1
ATOM 3060 C CA . ALA B 1 192 ? -15.164 4.32 5.164 1 98.12 192 ALA B CA 1
ATOM 3061 C C . ALA B 1 192 ? -14.031 3.471 4.59 1 98.12 192 ALA B C 1
ATOM 3063 O O . ALA B 1 192 ? -13.82 2.332 5.02 1 98.12 192 ALA B O 1
ATOM 3064 N N . ALA B 1 193 ? -13.336 4.086 3.6 1 98.31 193 ALA B N 1
ATOM 3065 C CA . ALA B 1 193 ? -12.156 3.463 3.012 1 98.31 193 ALA B CA 1
ATOM 3066 C C . ALA B 1 193 ? -12.461 2.041 2.549 1 98.31 193 ALA B C 1
ATOM 3068 O O . ALA B 1 193 ? -11.797 1.09 2.973 1 98.31 193 ALA B O 1
ATOM 3069 N N . PRO B 1 194 ? -13.406 1.838 1.642 1 97.44 194 PRO B N 1
ATOM 3070 C CA . PRO B 1 194 ? -13.836 0.5 1.231 1 97.44 194 PRO B CA 1
ATOM 3071 C C . PRO B 1 194 ? -12.719 -0.308 0.576 1 97.44 194 PRO B C 1
ATOM 3073 O O . PRO B 1 194 ? -12.828 -1.531 0.459 1 97.44 194 PRO B O 1
ATOM 3076 N N . GLN B 1 195 ? -11.633 0.342 0.133 1 97.38 195 GLN B N 1
ATOM 3077 C CA . GLN B 1 195 ? -10.516 -0.355 -0.501 1 97.38 195 GLN B CA 1
ATOM 3078 C C . GLN B 1 195 ? -9.703 -1.138 0.524 1 97.38 195 GLN B C 1
ATOM 3080 O O . GLN B 1 195 ? -8.875 -1.979 0.159 1 97.38 195 GLN B O 1
ATOM 3085 N N . ILE B 1 196 ? -9.812 -0.831 1.822 1 97.94 196 ILE B N 1
ATOM 3086 C CA . ILE B 1 196 ? -9.141 -1.536 2.908 1 97.94 196 ILE B CA 1
ATOM 3087 C C . ILE B 1 196 ? -10.094 -2.561 3.523 1 97.94 196 ILE B C 1
ATOM 3089 O O . ILE B 1 196 ? -11.094 -2.195 4.141 1 97.94 196 ILE B O 1
ATOM 3093 N N . PRO B 1 197 ? -9.789 -3.799 3.404 1 97.62 197 PRO B N 1
ATOM 3094 C CA . PRO B 1 197 ? -10.695 -4.809 3.955 1 97.62 197 PRO B CA 1
ATOM 3095 C C . PRO B 1 197 ? -10.898 -4.66 5.461 1 97.62 197 PRO B C 1
ATOM 3097 O O . PRO B 1 197 ? -9.953 -4.355 6.188 1 97.62 197 PRO B O 1
ATOM 3100 N N . SER B 1 198 ? -12.07 -4.777 5.902 1 96.06 198 SER B N 1
ATOM 3101 C CA . SER B 1 198 ? -12.445 -4.848 7.309 1 96.06 198 SER B CA 1
ATOM 3102 C C . SER B 1 198 ? -12.969 -6.234 7.672 1 96.06 198 SER B C 1
ATOM 3104 O O . SER B 1 198 ? -13.695 -6.852 6.887 1 96.06 198 SER B O 1
ATOM 3106 N N . PHE B 1 199 ? -12.5 -6.727 8.82 1 93.44 199 PHE B N 1
ATOM 3107 C CA . PHE B 1 199 ? -12.883 -8.07 9.242 1 93.44 199 PHE B CA 1
ATOM 3108 C C . PHE B 1 199 ? -13.688 -8.016 10.531 1 93.44 199 PHE B C 1
ATOM 3110 O O . PHE B 1 199 ? -13.375 -7.246 11.438 1 93.44 199 PHE B O 1
ATOM 3117 N N . THR B 1 200 ? -14.883 -8.555 10.547 1 82 200 THR B N 1
ATOM 3118 C CA . THR B 1 200 ? -15.656 -8.695 11.781 1 82 200 THR B CA 1
ATOM 3119 C C . THR B 1 200 ? -15.359 -10.023 12.461 1 82 200 THR B C 1
ATOM 3121 O O . THR B 1 200 ? -15.234 -11.055 11.797 1 82 200 THR B O 1
ATOM 3124 N N . PRO B 1 201 ? -15.047 -9.844 13.75 1 70.38 201 PRO B N 1
ATOM 3125 C CA . PRO B 1 201 ? -14.805 -11.109 14.438 1 70.38 201 PRO B CA 1
ATOM 3126 C C . PRO B 1 201 ? -15.922 -12.125 14.219 1 70.38 201 PRO B C 1
ATOM 3128 O O . PRO B 1 201 ? -17.078 -11.742 14.055 1 70.38 201 PRO B O 1
ATOM 3131 N N . ASN B 1 202 ? -15.633 -13.281 13.555 1 54.09 202 ASN B N 1
ATOM 3132 C CA . ASN B 1 202 ? -16.641 -14.336 13.57 1 54.09 202 ASN B CA 1
ATOM 3133 C C . ASN B 1 202 ? -17.219 -14.531 14.969 1 54.09 202 ASN B C 1
ATOM 3135 O O . ASN B 1 202 ? -16.484 -14.672 15.945 1 54.09 202 ASN B O 1
ATOM 3139 N N . ARG B 1 203 ? -18.328 -13.867 15.43 1 42.22 203 ARG B N 1
ATOM 3140 C CA . ARG B 1 203 ? -18.953 -14.352 16.656 1 42.22 203 ARG B CA 1
ATOM 3141 C C . ARG B 1 203 ? -18.938 -15.883 16.703 1 42.22 203 ARG B C 1
ATOM 3143 O O . ARG B 1 203 ? -19.469 -16.547 15.82 1 42.22 203 ARG B O 1
ATOM 3150 N N . ARG B 1 204 ? -17.844 -16.422 17.203 1 26.67 204 ARG B N 1
ATOM 3151 C CA . ARG B 1 204 ? -18.141 -17.75 17.719 1 26.67 204 ARG B CA 1
ATOM 3152 C C . ARG B 1 204 ? -19.328 -17.719 18.688 1 26.67 204 ARG B C 1
ATOM 3154 O O . ARG B 1 204 ? -19.469 -16.781 19.469 1 26.67 204 ARG B O 1
#

Foldseek 3Di:
DDDDDFPLQKDKKKKWKKKDQDQDDDDDQDDDQKDKAWDAQDDLVVVVVLQCQWCLLLQPQVSLPDDPVVNSCACNPPQKIKIFIAHPVRHGFWIWIWGCPDPLEIEGEGTGGGPVCPPVCVSSNSLSVNSCVRQVVLDDPDDGRRMYMYMDIPSDDPCVVVVVVVSPIDTDDMDMDMDGRCCVVVSHPVCGNVVGDHGDPPPD/DDDDDFPLQKDKKKKWKKKDQDQDDDDDQDDDQKDKAWDAQDDLVVVVVLQCQWCLLLQPQVSLPDDPVVNSCACNPPQKIKIFIAHPVRHGFWIWIWGCPDPQEIEGEGTGGGPVCPPVCVSSNSLSVNSCVRQVVLDDPDDGRRMYMYMDIPSDDPCVVVVCVVSPIDTDDMDMDMDGRCCVVVSHPVCGNVVRDHGDPPPD

Organism: NCBI:txid2759526

InterPro domains:
  IPR000182 GNAT domain [PF00583] (93-169)
  IPR000182 GNAT domain [PS51186] (34-191)
  IPR016181 Acyl-CoA N-acyltransferase [SSF55729] (13-174)